Protein 9JF4 (pdb70)

Solvent-accessible surface area: 19736 Å² total; per-residue (Å²): 137,104,31,84,68,57,46,118,122,32,16,69,48,0,54,125,14,1,85,136,23,40,52,54,32,141,92,52,64,114,84,25,53,41,20,20,40,8,20,21,13,5,1,31,0,6,22,61,17,1,93,22,16,46,67,74,17,54,35,81,88,96,44,129,66,92,54,133,126,76,28,17,62,35,23,4,0,21,0,0,6,2,33,0,0,19,19,1,0,17,22,8,47,138,22,0,37,110,72,42,123,70,99,66,52,14,58,88,109,12,120,21,12,66,80,62,0,69,120,65,0,81,61,24,43,118,59,24,225,76,53,56,132,48,91,77,206,173,56,80,20,91,112,27,4,61,85,9,35,77,34,3,5,74,88,3,36,41,68,2,63,92,65,19,142,64,0,62,99,35,49,58,62,49,69,53,5,23,70,54,2,39,68,84,43,21,41,0,0,27,4,2,6,3,0,6,0,1,5,43,56,39,56,108,83,13,89,76,52,10,62,62,38,30,64,60,27,54,94,89,12,76,2,9,8,94,5,0,46,48,0,33,61,30,0,25,119,19,86,223,66,68,52,0,6,101,7,0,6,21,19,0,24,18,22,113,68,12,26,64,76,5,44,57,32,18,61,74,3,58,91,32,109,92,15,77,69,25,6,64,72,18,26,88,87,127,84,71,61,65,37,5,33,54,15,1,21,40,0,9,139,54,21,26,76,58,67,90,84,45,22,50,66,20,39,56,83,8,59,56,25,20,105,44,35,56,126,74,13,64,67,50,62,97,54,0,82,2,1,87,58,5,10,32,24,7,59,66,15,32,98,39,23,17,86,60,80,53,60,39,9,180,69,66,79,150,141,109,65,65,36,74,7,64,19,75,11,2,11,1,4,16,59,7,16,142,14,43,170,71,55,96

Organism: Homo sapiens (NCBI:txid9606)

Sequence (392 aa):
CVIPSLYLLIITVGLLGNIMLVKIFITNSAMRSVPNIFISNLAAGDLLLLLTCVPVDASRYFFDEWCKLIPVIQLTSVGVSVWTLTALSADRYRAIVNPMGALLRTCVKAMGIWVVSVLLAVPEAVFSFTACIPYPQELHPKIHSVLIFLVYFLIPLAIISIYYYHIAKHLKEKAKAGAEIAAHPDAFLFLLFAAFGVVLTGDPEDRALWAELLALVERAAPGIARALAAAYRAAEEAYRPVAGFRAGILGACAGLPLTARIVDLLRTIRALRALRALVDALGAEDALLARLADLALVALRELAKLSESEMDAFIADLTAAVEAMAKQMETRKRLAKIVLVFVGCFIFCWFPNHILYMYRSFNYGHMIVTLVARVLSFGNSCVNPFALYLLS

B-factor: mean 20.12, std 8.45, range [6.59, 42.8]

Nearest PDB structures (foldseek):
  6k41-assembly1_R  TM=7.914E-01  e=1.285E-03  Bos taurus
  8flt-assembly1_R  TM=6.403E-01  e=2.648E-01  Homo sapiens
  7v9l-assembly1_R  TM=5.446E-01  e=6.626E-01  Homo sapiens
  7d3s-assembly1_R  TM=6.974E-01  e=2.251E+00  Homo sapiens
  8fls-assembly1_R  TM=4.868E-01  e=5.813E-01  Homo sapiens

InterPro domains:
  IPR000276 G protein-coupled receptor, rhodopsin-like [PF00001] (60-322)
  IPR000276 G protein-coupled receptor, rhodopsin-like [PR00237] (45-69)
  IPR000276 G protein-coupled receptor, rhodopsin-like [PR00237] (78-99)
  IPR000276 G protein-coupled receptor, rhodopsin-like [PR00237] (123-145)
  IPR000276 G protein-coupled receptor, rhodopsin-like [PR00237] (159-180)
  IPR000276 G protein-coupled receptor, rhodopsin-like [PR00237] (213-236)
  IPR000276 G protein-coupled receptor, rhodopsin-like [PR00237] (264-288)
  IPR000276 G protein-coupled receptor, rhodopsin-like [PR00237] (306-332)
  IPR000276 G protein-coupled receptor, rhodopsin-like [PS00237] (129-145)
  IPR000276 G protein-coupled receptor, rhodopsin-like [SM01381] (54-339)
  IPR001556 Bombesin receptor-like [PR00358] (96-111)
  IPR001556 Bombesin receptor-like [PR00358] (117-133)
  IPR001556 Bombesin receptor-like [PR00358] (201-214)
  IPR001556 Bombesin receptor-like [PR00358] (245-263)
  IPR001556 Bombesin receptor-like [PR00358] (297-310)
  IPR001556 Bombesin receptor-like [PR00358] (327-340)
  IPR001642 Neuromedin B receptor [PR00639] (4-23)
  IPR001642 Neuromedin B receptor [PR00639] (23-39)
  IPR001642 Neuromedin B receptor [PR00639] (182-197)
  IPR001642 Neuromedin B receptor [PR00639] (340-355)

Structure (mmCIF, N/CA/C/O backbone):
data_9JF4
#
_entry.id   9JF4
#
_cell.length_a   1.00
_cell.length_b   1.00
_cell.length_c   1.00
_cell.angle_alpha   90.00
_cell.angle_beta   90.00
_cell.angle_gamma   90.00
#
_symmetry.space_group_name_H-M   'P 1'
#
loop_
_entity.id
_entity.type
_entity.pdbx_description
1 polymer 'Neuromedin-B receptor,de novo design protein'
2 non-polymer (2~{S})-3-(1~{H}-indol-3-yl)-2-methyl-2-[(4-nitrophenyl)carbamoylamino]-~{N}-[(1-pyridin-2-ylcyclohexyl)methyl]propanamide
#
loop_
_atom_site.group_PDB
_atom_site.id
_atom_site.type_symbol
_atom_site.label_atom_id
_atom_site.label_alt_id
_atom_site.label_comp_id
_atom_site.label_asym_id
_atom_site.label_entity_id
_atom_site.label_seq_id
_atom_site.pdbx_PDB_ins_code
_atom_site.Cartn_x
_atom_site.Cartn_y
_atom_site.Cartn_z
_atom_site.occupancy
_atom_site.B_iso_or_equiv
_atom_site.auth_seq_id
_atom_site.auth_comp_id
_atom_site.auth_asym_id
_atom_site.auth_atom_id
_atom_site.pdbx_PDB_model_num
ATOM 1 N N . CYS A 1 51 ? 138.168 157.828 109.046 1.00 38.51 44 CYS A N 1
ATOM 2 C CA . CYS A 1 51 ? 139.006 158.908 109.550 1.00 38.51 44 CYS A CA 1
ATOM 3 C C . CYS A 1 51 ? 139.008 158.935 111.074 1.00 38.51 44 CYS A C 1
ATOM 4 O O . CYS A 1 51 ? 140.030 158.672 111.708 1.00 38.51 44 CYS A O 1
ATOM 7 N N . VAL A 1 52 ? 137.853 159.261 111.655 1.00 36.51 45 VAL A N 1
ATOM 8 C CA . VAL A 1 52 ? 137.739 159.326 113.109 1.00 36.51 45 VAL A CA 1
ATOM 9 C C . VAL A 1 52 ? 137.900 157.939 113.720 1.00 36.51 45 VAL A C 1
ATOM 10 O O . VAL A 1 52 ? 138.639 157.753 114.697 1.00 36.51 45 VAL A O 1
ATOM 14 N N . ILE A 1 53 ? 137.204 156.949 113.156 1.00 36.87 46 ILE A N 1
ATOM 15 C CA . ILE A 1 53 ? 137.252 155.596 113.713 1.00 36.87 46 ILE A CA 1
ATOM 16 C C . ILE A 1 53 ? 138.658 155.009 113.682 1.00 36.87 46 ILE A C 1
ATOM 17 O O . ILE A 1 53 ? 139.095 154.465 114.710 1.00 36.87 46 ILE A O 1
ATOM 19 N N . PRO A 1 54 ? 139.404 155.052 112.567 1.00 37.63 47 PRO A N 1
ATOM 20 C CA . PRO A 1 54 ? 140.784 154.535 112.616 1.00 37.63 47 PRO A CA 1
ATOM 21 C C . PRO A 1 54 ? 141.659 155.253 113.626 1.00 37.63 47 PRO A C 1
ATOM 22 O O . PRO A 1 54 ? 142.471 154.608 114.300 1.00 37.63 47 PRO A O 1
ATOM 26 N N . SER A 1 55 ? 141.504 156.571 113.766 1.00 37.20 48 SER A N 1
ATOM 27 C CA . SER A 1 55 ? 142.334 157.318 114.706 1.00 37.20 48 SER A CA 1
ATOM 28 C C . SER A 1 55 ? 142.049 156.901 116.143 1.00 37.20 48 SER A C 1
ATOM 29 O O . SER A 1 55 ? 142.975 156.604 116.909 1.00 37.20 48 SER A O 1
ATOM 32 N N . LEU A 1 56 ? 140.769 156.863 116.526 1.00 34.89 49 LEU A N 1
ATOM 33 C CA . LEU A 1 56 ? 140.431 156.465 117.890 1.00 34.89 49 LEU A CA 1
ATOM 34 C C . LEU A 1 56 ? 140.808 155.011 118.150 1.00 34.89 49 LEU A C 1
ATOM 35 O O . LEU A 1 56 ? 141.289 154.672 119.240 1.00 34.89 49 LEU A O 1
ATOM 40 N N . TYR A 1 57 ? 140.604 154.138 117.159 1.00 31.55 50 TYR A N 1
ATOM 41 C CA . TYR A 1 57 ? 140.961 152.732 117.309 1.00 31.55 50 TYR A CA 1
ATOM 42 C C . TYR A 1 57 ? 142.460 152.571 117.525 1.00 31.55 50 TYR A C 1
ATOM 43 O O . TYR A 1 57 ? 142.892 151.827 118.411 1.00 31.55 50 TYR A O 1
ATOM 52 N N . LEU A 1 58 ? 143.272 153.261 116.722 1.00 32.53 51 LEU A N 1
ATOM 53 C CA . LEU A 1 58 ? 144.717 153.173 116.891 1.00 32.53 51 LEU A CA 1
ATOM 54 C C . LEU A 1 58 ? 145.145 153.739 118.235 1.00 32.53 51 LEU A C 1
ATOM 55 O O . LEU A 1 58 ? 146.027 153.180 118.897 1.00 32.53 51 LEU A O 1
ATOM 60 N N . LEU A 1 59 ? 144.525 154.841 118.663 1.00 32.42 52 LEU A N 1
ATOM 61 C CA . LEU A 1 59 ? 144.874 155.428 119.953 1.00 32.42 52 LEU A CA 1
ATOM 62 C C . LEU A 1 59 ? 144.600 154.453 121.092 1.00 32.42 52 LEU A C 1
ATOM 63 O O . LEU A 1 59 ? 145.465 154.220 121.947 1.00 32.42 52 LEU A O 1
ATOM 68 N N . ILE A 1 60 ? 143.404 153.859 121.113 1.00 30.52 53 ILE A N 1
ATOM 69 C CA . ILE A 1 60 ? 143.067 152.952 122.208 1.00 30.52 53 ILE A CA 1
ATOM 70 C C . ILE A 1 60 ? 143.901 151.676 122.132 1.00 30.52 53 ILE A C 1
ATOM 71 O O . ILE A 1 60 ? 144.308 151.128 123.162 1.00 30.52 53 ILE A O 1
ATOM 76 N N . ILE A 1 61 ? 144.179 151.185 120.921 1.00 29.51 54 ILE A N 1
ATOM 77 C CA . ILE A 1 61 ? 145.005 149.989 120.780 1.00 29.51 54 ILE A CA 1
ATOM 78 C C . ILE A 1 61 ? 146.402 150.246 121.327 1.00 29.51 54 ILE A C 1
ATOM 79 O O . ILE A 1 61 ? 146.964 149.423 122.060 1.00 29.51 54 ILE A O 1
ATOM 84 N N . THR A 1 62 ? 146.982 151.398 120.982 1.00 30.28 55 THR A N 1
ATOM 85 C CA . THR A 1 62 ? 148.301 151.738 121.499 1.00 30.28 55 THR A CA 1
ATOM 86 C C . THR A 1 62 ? 148.277 151.883 123.013 1.00 30.28 55 THR A C 1
ATOM 87 O O . THR A 1 62 ? 149.191 151.410 123.700 1.00 30.28 55 THR A O 1
ATOM 91 N N . VAL A 1 63 ? 147.235 152.521 123.553 1.00 28.24 56 VAL A N 1
ATOM 92 C CA . VAL A 1 63 ? 147.147 152.704 125.000 1.00 28.24 56 VAL A CA 1
ATOM 93 C C . VAL A 1 63 ? 147.093 151.353 125.703 1.00 28.24 56 VAL A C 1
ATOM 94 O O . VAL A 1 63 ? 147.815 151.110 126.677 1.00 28.24 56 VAL A O 1
ATOM 96 N N . GLY A 1 64 ? 146.247 150.447 125.207 1.00 26.30 57 GLY A N 1
ATOM 97 C CA . GLY A 1 64 ? 146.123 149.141 125.834 1.00 26.30 57 GLY A CA 1
ATOM 98 C C . GLY A 1 64 ? 147.385 148.308 125.724 1.00 26.30 57 GLY A C 1
ATOM 99 O O . GLY A 1 64 ? 147.799 147.662 126.694 1.00 26.30 57 GLY A O 1
ATOM 100 N N . LEU A 1 65 ? 148.010 148.302 124.545 1.00 24.50 58 LEU A N 1
ATOM 101 C CA . LEU A 1 65 ? 149.239 147.539 124.371 1.00 24.50 58 LEU A CA 1
ATOM 102 C C . LEU A 1 65 ? 150.336 148.068 125.282 1.00 24.50 58 LEU A C 1
ATOM 103 O O . LEU A 1 65 ? 151.042 147.292 125.936 1.00 24.50 58 LEU A O 1
ATOM 108 N N . LEU A 1 66 ? 150.483 149.394 125.356 1.00 27.00 59 LEU A N 1
ATOM 109 C CA . LEU A 1 66 ? 151.486 149.971 126.240 1.00 27.00 59 LEU A CA 1
ATOM 110 C C . LEU A 1 66 ? 151.190 149.642 127.697 1.00 27.00 59 LEU A C 1
ATOM 111 O O . LEU A 1 66 ? 152.104 149.322 128.462 1.00 27.00 59 LEU A O 1
ATOM 116 N N . GLY A 1 67 ? 149.918 149.704 128.097 1.00 25.10 60 GLY A N 1
ATOM 117 C CA . GLY A 1 67 ? 149.579 149.419 129.482 1.00 25.10 60 GLY A CA 1
ATOM 118 C C . GLY A 1 67 ? 149.880 147.986 129.875 1.00 25.10 60 GLY A C 1
ATOM 119 O O . GLY A 1 67 ? 150.480 147.729 130.921 1.00 25.10 60 GLY A O 1
ATOM 120 N N . ASN A 1 68 ? 149.481 147.031 129.032 1.00 21.82 61 ASN A N 1
ATOM 121 C CA . ASN A 1 68 ? 149.729 145.630 129.357 1.00 21.82 61 ASN A CA 1
ATOM 122 C C . ASN A 1 68 ? 151.216 145.293 129.286 1.00 21.82 61 ASN A C 1
ATOM 123 O O . ASN A 1 68 ? 151.723 144.523 130.114 1.00 21.82 61 ASN A O 1
ATOM 128 N N . ILE A 1 69 ? 151.936 145.866 128.315 1.00 25.71 62 ILE A N 1
ATOM 129 C CA . ILE A 1 69 ? 153.380 145.664 128.244 1.00 25.71 62 ILE A CA 1
ATOM 130 C C . ILE A 1 69 ? 154.057 146.211 129.493 1.00 25.71 62 ILE A C 1
ATOM 131 O O . ILE A 1 69 ? 154.927 145.558 130.079 1.00 25.71 62 ILE A O 1
ATOM 136 N N . MET A 1 70 ? 153.667 147.414 129.925 1.00 27.94 63 MET A N 1
ATOM 137 C CA . MET A 1 70 ? 154.241 147.993 131.134 1.00 27.94 63 MET A CA 1
ATOM 138 C C . MET A 1 70 ? 153.916 147.147 132.355 1.00 27.94 63 MET A C 1
ATOM 139 O O . MET A 1 70 ? 154.767 146.956 133.229 1.00 27.94 63 MET A O 1
ATOM 144 N N . LEU A 1 71 ? 152.691 146.623 132.428 1.00 25.50 64 LEU A N 1
ATOM 145 C CA . LEU A 1 71 ? 152.304 145.782 133.556 1.00 25.50 64 LEU A CA 1
ATOM 146 C C . LEU A 1 71 ? 153.175 144.534 133.636 1.00 25.50 64 LEU A C 1
ATOM 147 O O . LEU A 1 71 ? 153.767 144.237 134.684 1.00 25.50 64 LEU A O 1
ATOM 152 N N . VAL A 1 72 ? 153.284 143.797 132.528 1.00 26.74 65 VAL A N 1
ATOM 153 C CA . VAL A 1 72 ? 154.053 142.557 132.554 1.00 26.74 65 VAL A CA 1
ATOM 154 C C . VAL A 1 72 ? 155.539 142.845 132.754 1.00 26.74 65 VAL A C 1
ATOM 155 O O . VAL A 1 72 ? 156.245 142.082 133.422 1.00 26.74 65 VAL A O 1
ATOM 159 N N . LYS A 1 73 ? 156.039 143.948 132.189 1.00 29.83 66 LYS A N 1
ATOM 160 C CA . LYS A 1 73 ? 157.439 144.307 132.388 1.00 29.83 66 LYS A CA 1
ATOM 161 C C . LYS A 1 73 ? 157.716 144.653 133.845 1.00 29.83 66 LYS A C 1
ATOM 162 O O . LYS A 1 73 ? 158.768 144.293 134.387 1.00 29.83 66 LYS A O 1
ATOM 164 N N . ILE A 1 74 ? 156.785 145.354 134.495 1.00 30.05 67 ILE A N 1
ATOM 165 C CA . ILE A 1 74 ? 156.934 145.653 135.915 1.00 30.05 67 ILE A CA 1
ATOM 166 C C . ILE A 1 74 ? 156.936 144.367 136.725 1.00 30.05 67 ILE A C 1
ATOM 167 O O . ILE A 1 74 ? 157.706 144.221 137.681 1.00 30.05 67 ILE A O 1
ATOM 169 N N . PHE A 1 75 ? 156.072 143.416 136.362 1.00 26.05 68 PHE A N 1
ATOM 170 C CA . PHE A 1 75 ? 156.067 142.128 137.052 1.00 26.05 68 PHE A CA 1
ATOM 171 C C . PHE A 1 75 ? 157.405 141.416 136.902 1.00 26.05 68 PHE A C 1
ATOM 172 O O . PHE A 1 75 ? 157.953 140.884 137.874 1.00 26.05 68 PHE A O 1
ATOM 180 N N . ILE A 1 76 ? 157.948 141.401 135.684 1.00 31.45 69 ILE A N 1
ATOM 181 C CA . ILE A 1 76 ? 159.225 140.731 135.449 1.00 31.45 69 ILE A CA 1
ATOM 182 C C . ILE A 1 76 ? 160.333 141.404 136.249 1.00 31.45 69 ILE A C 1
ATOM 183 O O . ILE A 1 76 ? 161.166 140.737 136.875 1.00 31.45 69 ILE A O 1
ATOM 188 N N . THR A 1 77 ? 160.358 142.738 136.243 1.00 33.04 70 THR A N 1
ATOM 189 C CA . THR A 1 77 ? 161.417 143.462 136.939 1.00 33.04 70 THR A CA 1
ATOM 190 C C . THR A 1 77 ? 161.322 143.289 138.451 1.00 33.04 70 THR A C 1
ATOM 191 O O . THR A 1 77 ? 162.342 143.104 139.123 1.00 33.04 70 THR A O 1
ATOM 193 N N . ASN A 1 78 ? 160.109 143.341 139.005 1.00 33.81 71 ASN A N 1
ATOM 194 C CA . ASN A 1 78 ? 159.898 143.291 140.446 1.00 33.81 71 ASN A CA 1
ATOM 195 C C . ASN A 1 78 ? 159.218 141.995 140.882 1.00 33.81 71 ASN A C 1
ATOM 196 O O . ASN A 1 78 ? 158.347 142.008 141.754 1.00 33.81 71 ASN A O 1
ATOM 198 N N . SER A 1 79 ? 159.600 140.871 140.270 1.00 36.07 72 SER A N 1
ATOM 199 C CA . SER A 1 79 ? 159.118 139.574 140.734 1.00 36.07 72 SER A CA 1
ATOM 200 C C . SER A 1 79 ? 159.511 139.313 142.181 1.00 36.07 72 SER A C 1
ATOM 201 O O . SER A 1 79 ? 158.889 138.482 142.853 1.00 36.07 72 SER A O 1
ATOM 203 N N . ALA A 1 80 ? 160.541 140.006 142.676 1.00 38.77 73 ALA A N 1
ATOM 204 C CA . ALA A 1 80 ? 160.915 139.882 144.080 1.00 38.77 73 ALA A CA 1
ATOM 205 C C . ALA A 1 80 ? 159.777 140.302 145.001 1.00 38.77 73 ALA A C 1
ATOM 206 O O . ALA A 1 80 ? 159.676 139.806 146.129 1.00 38.77 73 ALA A O 1
ATOM 208 N N . MET A 1 81 ? 158.916 141.207 144.545 1.00 35.74 74 MET A N 1
ATOM 209 C CA . MET A 1 81 ? 157.717 141.609 145.275 1.00 35.74 74 MET A CA 1
ATOM 210 C C . MET A 1 81 ? 156.519 141.182 144.432 1.00 35.74 74 MET A C 1
ATOM 211 O O . MET A 1 81 ? 155.970 141.971 143.659 1.00 35.74 74 MET A O 1
ATOM 213 N N . ARG A 1 82 ? 156.115 139.924 144.590 1.00 30.82 75 ARG A N 1
ATOM 214 C CA . ARG A 1 82 ? 154.998 139.369 143.839 1.00 30.82 75 ARG A CA 1
ATOM 215 C C . ARG A 1 82 ? 154.265 138.379 144.726 1.00 30.82 75 ARG A C 1
ATOM 216 O O . ARG A 1 82 ? 154.887 137.484 145.305 1.00 30.82 75 ARG A O 1
ATOM 218 N N . SER A 1 83 ? 152.948 138.539 144.825 1.00 22.02 76 SER A N 1
ATOM 219 C CA . SER A 1 83 ? 152.133 137.674 145.667 1.00 22.02 76 SER A CA 1
ATOM 220 C C . SER A 1 83 ? 151.001 137.066 144.853 1.00 22.02 76 SER A C 1
ATOM 221 O O . SER A 1 83 ? 151.008 137.143 143.621 1.00 22.02 76 SER A O 1
ATOM 223 N N . VAL A 1 84 ? 150.040 136.442 145.534 1.00 16.80 77 VAL A N 1
ATOM 224 C CA . VAL A 1 84 ? 148.859 135.920 144.845 1.00 16.80 77 VAL A CA 1
ATOM 225 C C . VAL A 1 84 ? 148.167 136.994 144.007 1.00 16.80 77 VAL A C 1
ATOM 226 O O . VAL A 1 84 ? 147.919 136.752 142.816 1.00 16.80 77 VAL A O 1
ATOM 230 N N . PRO A 1 85 ? 147.849 138.184 144.538 1.00 15.15 78 PRO A N 1
ATOM 231 C CA . PRO A 1 85 ? 147.213 139.196 143.681 1.00 15.15 78 PRO A CA 1
ATOM 232 C C . PRO A 1 85 ? 148.089 139.644 142.529 1.00 15.15 78 PRO A C 1
ATOM 233 O O . PRO A 1 85 ? 147.589 139.805 141.410 1.00 15.15 78 PRO A O 1
ATOM 237 N N . ASN A 1 86 ? 149.385 139.856 142.773 1.00 16.66 79 ASN A N 1
ATOM 238 C CA . ASN A 1 86 ? 150.273 140.314 141.709 1.00 16.66 79 ASN A CA 1
ATOM 239 C C . ASN A 1 86 ? 150.379 139.279 140.596 1.00 16.66 79 ASN A C 1
ATOM 240 O O . ASN A 1 86 ? 150.326 139.624 139.410 1.00 16.66 79 ASN A O 1
ATOM 242 N N . ILE A 1 87 ? 150.510 138.002 140.959 1.00 16.06 80 ILE A N 1
ATOM 243 C CA . ILE A 1 87 ? 150.591 136.948 139.952 1.00 16.06 80 ILE A CA 1
ATOM 244 C C . ILE A 1 87 ? 149.288 136.856 139.171 1.00 16.06 80 ILE A C 1
ATOM 245 O O . ILE A 1 87 ? 149.288 136.645 137.949 1.00 16.06 80 ILE A O 1
ATOM 250 N N . PHE A 1 88 ? 148.154 137.017 139.854 1.00 13.92 81 PHE A N 1
ATOM 251 C CA . PHE A 1 88 ? 146.887 136.923 139.140 1.00 13.92 81 PHE A CA 1
ATOM 252 C C . PHE A 1 88 ? 146.689 138.095 138.181 1.00 13.92 81 PHE A C 1
ATOM 253 O O . PHE A 1 88 ? 146.228 137.905 137.049 1.00 13.92 81 PHE A O 1
ATOM 261 N N . ILE A 1 89 ? 147.044 139.315 138.590 1.00 15.27 82 ILE A N 1
ATOM 262 C CA . ILE A 1 89 ? 146.913 140.411 137.632 1.00 15.27 82 ILE A CA 1
ATOM 263 C C . ILE A 1 89 ? 147.951 140.274 136.523 1.00 15.27 82 ILE A C 1
ATOM 264 O O . ILE A 1 89 ? 147.738 140.759 135.407 1.00 15.27 82 ILE A O 1
ATOM 269 N N . SER A 1 90 ? 149.071 139.594 136.788 1.00 14.53 83 SER A N 1
ATOM 270 C CA . SER A 1 90 ? 150.007 139.278 135.712 1.00 14.53 83 SER A CA 1
ATOM 271 C C . SER A 1 90 ? 149.376 138.347 134.685 1.00 14.53 83 SER A C 1
ATOM 272 O O . SER A 1 90 ? 149.534 138.544 133.474 1.00 14.53 83 SER A O 1
ATOM 275 N N . ASN A 1 91 ? 148.662 137.324 135.153 1.00 11.45 84 ASN A N 1
ATOM 276 C CA . ASN A 1 91 ? 147.949 136.444 134.232 1.00 11.45 84 ASN A CA 1
ATOM 277 C C . ASN A 1 91 ? 146.883 137.210 133.457 1.00 11.45 84 ASN A C 1
ATOM 278 O O . ASN A 1 91 ? 146.680 136.976 132.258 1.00 11.45 84 ASN A O 1
ATOM 283 N N . LEU A 1 92 ? 146.190 138.130 134.132 1.00 12.61 85 LEU A N 1
ATOM 284 C CA . LEU A 1 92 ? 145.202 138.968 133.456 1.00 12.61 85 LEU A CA 1
ATOM 285 C C . LEU A 1 92 ? 145.845 139.798 132.351 1.00 12.61 85 LEU A C 1
ATOM 286 O O . LEU A 1 92 ? 145.305 139.900 131.241 1.00 12.61 85 LEU A O 1
ATOM 291 N N . ALA A 1 93 ? 146.997 140.404 132.646 1.00 14.94 86 ALA A N 1
ATOM 292 C CA . ALA A 1 93 ? 147.703 141.204 131.652 1.00 14.94 86 ALA A CA 1
ATOM 293 C C . ALA A 1 93 ? 148.150 140.352 130.475 1.00 14.94 86 ALA A C 1
ATOM 294 O O . ALA A 1 93 ? 148.056 140.780 129.321 1.00 14.94 86 ALA A O 1
ATOM 296 N N . ALA A 1 94 ? 148.647 139.143 130.746 1.00 15.13 87 ALA A N 1
ATOM 297 C CA . ALA A 1 94 ? 149.054 138.255 129.660 1.00 15.13 87 ALA A CA 1
ATOM 298 C C . ALA A 1 94 ? 147.872 137.909 128.762 1.00 15.13 87 ALA A C 1
ATOM 299 O O . ALA A 1 94 ? 147.976 137.958 127.529 1.00 15.13 87 ALA A O 1
ATOM 301 N N . GLY A 1 95 ? 146.732 137.564 129.367 1.00 13.36 88 GLY A N 1
ATOM 302 C CA . GLY A 1 95 ? 145.557 137.245 128.571 1.00 13.36 88 GLY A CA 1
ATOM 303 C C . GLY A 1 95 ? 145.090 138.413 127.724 1.00 13.36 88 GLY A C 1
ATOM 304 O O . GLY A 1 95 ? 144.803 138.257 126.532 1.00 13.36 88 GLY A O 1
ATOM 305 N N . ASP A 1 96 ? 145.030 139.606 128.321 1.00 15.55 89 ASP A N 1
ATOM 306 C CA . ASP A 1 96 ? 144.594 140.783 127.576 1.00 15.55 89 ASP A CA 1
ATOM 307 C C . ASP A 1 96 ? 145.561 141.118 126.447 1.00 15.55 89 ASP A C 1
ATOM 308 O O . ASP A 1 96 ? 145.138 141.491 125.345 1.00 15.55 89 ASP A O 1
ATOM 313 N N . LEU A 1 97 ? 146.865 141.002 126.703 1.00 15.61 90 LEU A N 1
ATOM 314 C CA . LEU A 1 97 ? 147.852 141.308 125.675 1.00 15.61 90 LEU A CA 1
ATOM 315 C C . LEU A 1 97 ? 147.760 140.332 124.512 1.00 15.61 90 LEU A C 1
ATOM 316 O O . LEU A 1 97 ? 147.868 140.733 123.347 1.00 15.61 90 LEU A O 1
ATOM 321 N N . LEU A 1 98 ? 147.574 139.044 124.805 1.00 15.72 91 LEU A N 1
ATOM 322 C CA . LEU A 1 98 ? 147.399 138.076 123.727 1.00 15.72 91 LEU A CA 1
ATOM 323 C C . LEU A 1 98 ? 146.133 138.367 122.933 1.00 15.72 91 LEU A C 1
ATOM 324 O O . LEU A 1 98 ? 146.123 138.249 121.700 1.00 15.72 91 LEU A O 1
ATOM 329 N N . LEU A 1 99 ? 145.057 138.761 123.618 1.00 15.46 92 LEU A N 1
ATOM 330 C CA . LEU A 1 99 ? 143.832 139.124 122.912 1.00 15.46 92 LEU A CA 1
ATOM 331 C C . LEU A 1 99 ? 144.066 140.305 121.977 1.00 15.46 92 LEU A C 1
ATOM 332 O O . LEU A 1 99 ? 143.599 140.307 120.833 1.00 15.46 92 LEU A O 1
ATOM 337 N N . LEU A 1 100 ? 144.790 141.322 122.449 1.00 19.14 93 LEU A N 1
ATOM 338 C CA . LEU A 1 100 ? 145.103 142.469 121.598 1.00 19.14 93 LEU A CA 1
ATOM 339 C C . LEU A 1 100 ? 145.928 142.046 120.388 1.00 19.14 93 LEU A C 1
ATOM 340 O O . LEU A 1 100 ? 145.643 142.444 119.249 1.00 19.14 93 LEU A O 1
ATOM 345 N N . LEU A 1 101 ? 146.964 141.236 120.621 1.00 18.24 94 LEU A N 1
ATOM 346 C CA . LEU A 1 101 ? 147.878 140.866 119.548 1.00 18.24 94 LEU A CA 1
ATOM 347 C C . LEU A 1 101 ? 147.220 139.944 118.535 1.00 18.24 94 LEU A C 1
ATOM 348 O O . LEU A 1 101 ? 147.676 139.864 117.390 1.00 18.24 94 LEU A O 1
ATOM 353 N N . THR A 1 102 ? 146.168 139.229 118.928 1.00 18.80 95 THR A N 1
ATOM 354 C CA . THR A 1 102 ? 145.455 138.403 117.964 1.00 18.80 95 THR A CA 1
ATOM 355 C C . THR A 1 102 ? 144.242 139.094 117.358 1.00 18.80 95 THR A C 1
ATOM 356 O O . THR A 1 102 ? 143.716 138.610 116.351 1.00 18.80 95 THR A O 1
ATOM 360 N N . CYS A 1 103 ? 143.778 140.199 117.944 1.00 19.54 96 CYS A N 1
ATOM 361 C CA . CYS A 1 103 ? 142.634 140.911 117.389 1.00 19.54 96 CYS A CA 1
ATOM 362 C C . CYS A 1 103 ? 143.034 142.065 116.483 1.00 19.54 96 CYS A C 1
ATOM 363 O O . CYS A 1 103 ? 142.222 142.499 115.659 1.00 19.54 96 CYS A O 1
ATOM 366 N N . VAL A 1 104 ? 144.251 142.593 116.630 1.00 22.15 97 VAL A N 1
ATOM 367 C CA . VAL A 1 104 ? 144.725 143.620 115.697 1.00 22.15 97 VAL A CA 1
ATOM 368 C C . VAL A 1 104 ? 144.839 143.101 114.266 1.00 22.15 97 VAL A C 1
ATOM 369 O O . VAL A 1 104 ? 144.297 143.750 113.353 1.00 22.15 97 VAL A O 1
ATOM 373 N N . PRO A 1 105 ? 145.515 141.975 113.990 1.00 20.53 98 PRO A N 1
ATOM 374 C CA . PRO A 1 105 ? 145.750 141.608 112.583 1.00 20.53 98 PRO A CA 1
ATOM 375 C C . PRO A 1 105 ? 144.488 141.321 111.791 1.00 20.53 98 PRO A C 1
ATOM 376 O O . PRO A 1 105 ? 144.446 141.632 110.596 1.00 20.53 98 PRO A O 1
ATOM 380 N N . VAL A 1 106 ? 143.462 140.730 112.403 1.00 20.08 99 VAL A N 1
ATOM 381 C CA . VAL A 1 106 ? 142.250 140.418 111.649 1.00 20.08 99 VAL A CA 1
ATOM 382 C C . VAL A 1 106 ? 141.571 141.702 111.185 1.00 20.08 99 VAL A C 1
ATOM 383 O O . VAL A 1 106 ? 141.161 141.825 110.024 1.00 20.08 99 VAL A O 1
ATOM 387 N N . ASP A 1 107 ? 141.466 142.689 112.079 1.00 21.58 100 ASP A N 1
ATOM 388 C CA . ASP A 1 107 ? 140.883 143.971 111.699 1.00 21.58 100 ASP A CA 1
ATOM 389 C C . ASP A 1 107 ? 141.737 144.677 110.655 1.00 21.58 100 ASP A C 1
ATOM 390 O O . ASP A 1 107 ? 141.208 145.261 109.701 1.00 21.58 100 ASP A O 1
ATOM 392 N N . ALA A 1 108 ? 143.063 144.633 110.816 1.00 22.78 101 ALA A N 1
ATOM 393 C CA . ALA A 1 108 ? 143.941 145.286 109.849 1.00 22.78 101 ALA A CA 1
ATOM 394 C C . ALA A 1 108 ? 143.803 144.660 108.467 1.00 22.78 101 ALA A C 1
ATOM 395 O O . ALA A 1 108 ? 143.779 145.370 107.455 1.00 22.78 101 ALA A O 1
ATOM 397 N N . SER A 1 109 ? 143.713 143.331 108.403 1.00 23.69 102 SER A N 1
ATOM 398 C CA . SER A 1 109 ? 143.549 142.658 107.120 1.00 23.69 102 SER A CA 1
ATOM 399 C C . SER A 1 109 ? 142.175 142.932 106.523 1.00 23.69 102 SER A C 1
ATOM 400 O O . SER A 1 109 ? 142.041 143.067 105.302 1.00 23.69 102 SER A O 1
ATOM 402 N N . ARG A 1 110 ? 141.141 143.014 107.363 1.00 24.50 103 ARG A N 1
ATOM 403 C CA . ARG A 1 110 ? 139.800 143.271 106.853 1.00 24.50 103 ARG A CA 1
ATOM 404 C C . ARG A 1 110 ? 139.603 144.723 106.437 1.00 24.50 103 ARG A C 1
ATOM 405 O O . ARG A 1 110 ? 138.670 145.014 105.682 1.00 24.50 103 ARG A O 1
ATOM 407 N N . TYR A 1 111 ? 140.449 145.638 106.910 1.00 25.16 104 TYR A N 1
ATOM 408 C CA . TYR A 1 111 ? 140.328 147.051 106.565 1.00 25.16 104 TYR A CA 1
ATOM 409 C C . TYR A 1 111 ? 141.249 147.442 105.414 1.00 25.16 104 TYR A C 1
ATOM 410 O O . TYR A 1 111 ? 140.788 147.962 104.394 1.00 25.16 104 TYR A O 1
ATOM 412 N N . PHE A 1 112 ? 142.553 147.198 105.559 1.00 27.06 105 PHE A N 1
ATOM 413 C CA . PHE A 1 112 ? 143.540 147.577 104.555 1.00 27.06 105 PHE A CA 1
ATOM 414 C C . PHE A 1 112 ? 143.776 146.487 103.516 1.00 27.06 105 PHE A C 1
ATOM 415 O O . PHE A 1 112 ? 144.807 146.502 102.831 1.00 27.06 105 PHE A O 1
ATOM 4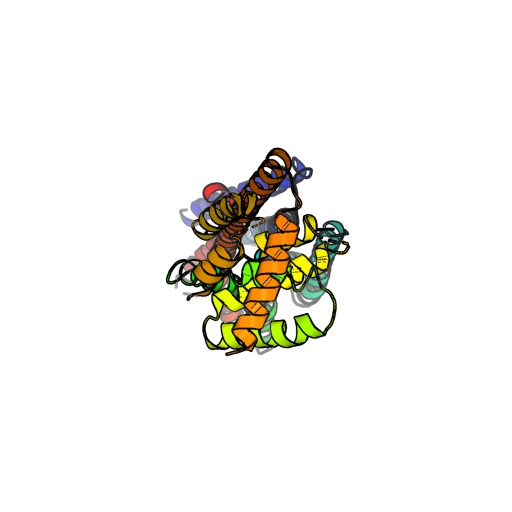17 N N . PHE A 1 113 ? 142.853 145.541 103.384 1.00 28.85 106 PHE A N 1
ATOM 418 C CA . PHE A 1 113 ? 142.950 144.475 102.392 1.00 28.85 106 PHE A CA 1
ATOM 419 C C . PHE A 1 113 ? 141.573 143.837 102.259 1.00 28.85 106 PHE A C 1
ATOM 420 O O . PHE A 1 113 ? 140.661 144.110 103.044 1.00 28.85 106 PHE A O 1
ATOM 422 N N . ASP A 1 114 ? 141.428 142.985 101.244 1.00 35.20 107 ASP A N 1
ATOM 423 C CA . ASP A 1 114 ? 140.184 142.268 101.006 1.00 35.20 107 ASP A CA 1
ATOM 424 C C . ASP A 1 114 ? 140.335 140.755 101.001 1.00 35.20 107 ASP A C 1
ATOM 425 O O . ASP A 1 114 ? 139.320 140.057 100.906 1.00 35.20 107 ASP A O 1
ATOM 430 N N . GLU A 1 115 ? 141.551 140.226 101.096 1.00 35.97 108 GLU A N 1
ATOM 431 C CA . GLU A 1 115 ? 141.786 138.792 101.082 1.00 35.97 108 GLU A CA 1
ATOM 432 C C . GLU A 1 115 ? 142.660 138.395 102.264 1.00 35.97 108 GLU A C 1
ATOM 433 O O . GLU A 1 115 ? 143.626 139.084 102.602 1.00 35.97 108 GLU A O 1
ATOM 435 N N . TRP A 1 116 ? 142.311 137.274 102.886 1.00 33.25 109 TRP A N 1
ATOM 436 C CA . TRP A 1 116 ? 143.076 136.752 104.010 1.00 33.25 109 TRP A CA 1
ATOM 437 C C . TRP A 1 116 ? 142.809 135.264 104.204 1.00 33.25 109 TRP A C 1
ATOM 438 O O . TRP A 1 116 ? 141.891 134.879 104.927 1.00 33.25 109 TRP A O 1
ATOM 440 N N . CYS A 1 123 ? 143.366 130.922 110.342 1.00 15.86 116 CYS A N 1
ATOM 441 C CA . CYS A 1 123 ? 141.913 130.848 110.314 1.00 15.86 116 CYS A CA 1
ATOM 442 C C . CYS A 1 123 ? 141.414 129.769 111.265 1.00 15.86 116 CYS A C 1
ATOM 443 O O . CYS A 1 123 ? 140.273 129.810 111.721 1.00 15.86 116 CYS A O 1
ATOM 446 N N . LYS A 1 124 ? 142.280 128.802 111.569 1.00 14.81 117 LYS A N 1
ATOM 447 C CA . LYS A 1 124 ? 141.935 127.728 112.492 1.00 14.81 117 LYS A CA 1
ATOM 448 C C . LYS A 1 124 ? 142.520 127.915 113.886 1.00 14.81 117 LYS A C 1
ATOM 449 O O . LYS A 1 124 ? 142.023 127.299 114.834 1.00 14.81 117 LYS A O 1
ATOM 455 N N . LEU A 1 125 ? 143.547 128.748 114.035 1.00 14.83 118 LEU A N 1
ATOM 456 C CA . LEU A 1 125 ? 144.245 128.926 115.303 1.00 14.83 118 LEU A CA 1
ATOM 457 C C . LEU A 1 125 ? 144.000 130.277 115.953 1.00 14.83 118 LEU A C 1
ATOM 458 O O . LEU A 1 125 ? 143.988 130.369 117.185 1.00 14.83 118 LEU A O 1
ATOM 463 N N . ILE A 1 126 ? 143.814 131.332 115.154 1.00 13.79 119 ILE A N 1
ATOM 464 C CA . ILE A 1 126 ? 143.609 132.667 115.719 1.00 13.79 119 ILE A CA 1
ATOM 465 C C . ILE A 1 126 ? 142.387 132.735 116.630 1.00 13.79 119 ILE A C 1
ATOM 466 O O . ILE A 1 126 ? 142.506 133.271 117.745 1.00 13.79 119 ILE A O 1
ATOM 471 N N . PRO A 1 127 ? 141.204 132.250 116.235 1.00 13.03 120 PRO A N 1
ATOM 472 C CA . PRO A 1 127 ? 140.073 132.287 117.174 1.00 13.03 120 PRO A CA 1
ATOM 473 C C . PRO A 1 127 ? 140.305 131.451 118.419 1.00 13.03 120 PRO A C 1
ATOM 474 O O . PRO A 1 127 ? 139.839 131.824 119.505 1.00 13.03 120 PRO A O 1
ATOM 478 N N . VAL A 1 128 ? 141.026 130.335 118.294 1.00 12.38 121 VAL A N 1
ATOM 479 C CA . VAL A 1 128 ? 141.368 129.533 119.464 1.00 12.38 121 VAL A CA 1
ATOM 480 C C . VAL A 1 128 ? 142.193 130.360 120.438 1.00 12.38 121 VAL A C 1
ATOM 481 O O . VAL A 1 128 ? 141.940 130.364 121.649 1.00 12.38 121 VAL A O 1
ATOM 485 N N . ILE A 1 129 ? 143.184 131.087 119.918 1.00 12.12 122 ILE A N 1
ATOM 486 C CA . ILE A 1 129 ? 144.033 131.903 120.783 1.00 12.12 122 ILE A CA 1
ATOM 487 C C . ILE A 1 129 ? 143.224 133.020 121.429 1.00 12.12 122 ILE A C 1
ATOM 488 O O . ILE A 1 129 ? 143.415 133.344 122.609 1.00 12.12 122 ILE A O 1
ATOM 493 N N . GLN A 1 130 ? 142.307 133.627 120.675 1.00 11.70 123 GLN A N 1
ATOM 494 C CA . GLN A 1 130 ? 141.515 134.722 121.231 1.00 11.70 123 GLN A CA 1
ATOM 495 C C . GLN A 1 130 ? 140.608 134.234 122.359 1.00 11.70 123 GLN A C 1
ATOM 496 O O . GLN A 1 130 ? 140.510 134.871 123.421 1.00 11.70 123 GLN A O 1
ATOM 502 N N . LEU A 1 131 ? 139.936 133.097 122.149 1.00 9.60 124 LEU A N 1
ATOM 503 C CA . LEU A 1 131 ? 139.087 132.543 123.201 1.00 9.60 124 LEU A CA 1
ATOM 504 C C . LEU A 1 131 ? 139.909 132.122 124.412 1.00 9.60 124 LEU A C 1
ATOM 505 O O . LEU A 1 131 ? 139.474 132.301 125.558 1.00 9.60 124 LEU A O 1
ATOM 510 N N . THR A 1 132 ? 141.098 131.562 124.180 1.00 9.36 125 THR A N 1
ATOM 511 C CA . THR A 1 132 ? 142.006 131.281 125.285 1.00 9.36 125 THR A CA 1
ATOM 512 C C . THR A 1 132 ? 142.310 132.546 126.073 1.00 9.36 125 THR A C 1
ATOM 513 O O . THR A 1 132 ? 142.328 132.528 127.309 1.00 9.36 125 THR A O 1
ATOM 517 N N . SER A 1 133 ? 142.550 133.654 125.371 1.00 10.57 126 SER A N 1
ATOM 518 C CA . SER A 1 133 ? 142.871 134.908 126.043 1.00 10.57 126 SER A CA 1
ATOM 519 C C . SER A 1 133 ? 141.723 135.367 126.935 1.00 10.57 126 SER A C 1
ATOM 520 O O . SER A 1 133 ? 141.930 135.724 128.104 1.00 10.57 126 SER A O 1
ATOM 523 N N . VAL A 1 134 ? 140.499 135.361 126.399 1.00 9.18 127 VAL A N 1
ATOM 524 C CA . VAL A 1 134 ? 139.376 135.865 127.191 1.00 9.18 127 VAL A CA 1
ATOM 525 C C . VAL A 1 134 ? 139.101 134.945 128.380 1.00 9.18 127 VAL A C 1
ATOM 526 O O . VAL A 1 134 ? 138.791 135.413 129.488 1.00 9.18 127 VAL A O 1
ATOM 530 N N . GLY A 1 135 ? 139.247 133.631 128.189 1.00 7.40 128 GLY A N 1
ATOM 531 C CA . GLY A 1 135 ? 139.050 132.716 129.301 1.00 7.40 128 GLY A CA 1
ATOM 532 C C . GLY A 1 135 ? 140.077 132.908 130.394 1.00 7.40 128 GLY A C 1
ATOM 533 O O . GLY A 1 135 ? 139.742 132.937 131.582 1.00 7.40 128 GLY A O 1
ATOM 534 N N . VAL A 1 136 ? 141.346 133.044 130.005 1.00 8.19 129 VAL A N 1
ATOM 535 C CA . VAL A 1 136 ? 142.401 133.276 130.983 1.00 8.19 129 VAL A CA 1
ATOM 536 C C . VAL A 1 136 ? 142.104 134.535 131.780 1.00 8.19 129 VAL A C 1
ATOM 537 O O . VAL A 1 136 ? 142.167 134.539 133.016 1.00 8.19 129 VAL A O 1
ATOM 541 N N . SER A 1 137 ? 141.733 135.614 131.084 1.00 8.71 130 SER A N 1
ATOM 542 C CA . SER A 1 137 ? 141.468 136.878 131.765 1.00 8.71 130 SER A CA 1
ATOM 543 C C . SER A 1 137 ? 140.347 136.738 132.790 1.00 8.71 130 SER A C 1
ATOM 544 O O . SER A 1 137 ? 140.515 137.089 133.968 1.00 8.71 130 SER A O 1
ATOM 547 N N . VAL A 1 138 ? 139.197 136.206 132.371 1.00 7.33 131 VAL A N 1
ATOM 548 C CA . VAL A 1 138 ? 138.052 136.211 133.277 1.00 7.33 131 VAL A CA 1
ATOM 549 C C . VAL A 1 138 ? 138.253 135.227 134.431 1.00 7.33 131 VAL A C 1
ATOM 550 O O . VAL A 1 138 ? 137.894 135.519 135.584 1.00 7.33 131 VAL A O 1
ATOM 554 N N . TRP A 1 139 ? 138.837 134.054 134.163 1.00 8.00 132 TRP A N 1
ATOM 555 C CA . TRP A 1 139 ? 139.033 133.103 135.249 1.00 8.00 132 TRP A CA 1
ATOM 556 C C . TRP A 1 139 ? 140.102 133.577 136.219 1.00 8.00 132 TRP A C 1
ATOM 557 O O . TRP A 1 139 ? 140.026 133.278 137.416 1.00 8.00 132 TRP A O 1
ATOM 568 N N . THR A 1 140 ?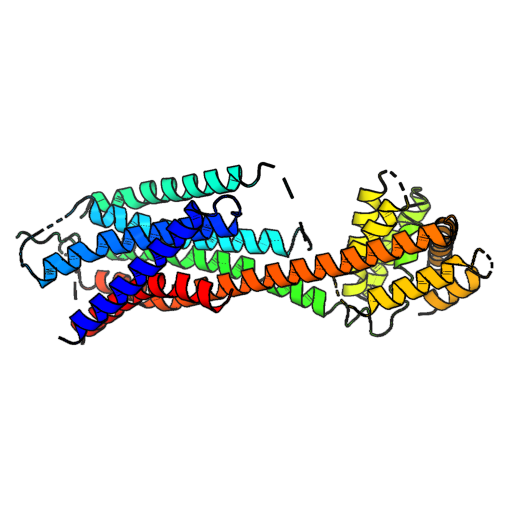 141.090 134.333 135.741 1.00 7.68 133 THR A N 1
ATOM 569 C CA . THR A 1 140 ? 142.042 134.905 136.678 1.00 7.68 133 THR A CA 1
ATOM 570 C C . THR A 1 140 ? 141.406 136.007 137.511 1.00 7.68 133 THR A C 1
ATOM 571 O O . THR A 1 140 ? 141.771 136.184 138.678 1.00 7.68 133 THR A O 1
ATOM 575 N N . LEU A 1 141 ? 140.443 136.742 136.948 1.00 8.38 134 LEU A N 1
ATOM 576 C CA . LEU A 1 141 ? 139.666 137.665 137.775 1.00 8.38 134 LEU A CA 1
ATOM 577 C C . LEU A 1 141 ? 138.927 136.919 138.881 1.00 8.38 134 LEU A C 1
ATOM 578 O O . LEU A 1 141 ? 138.892 137.369 140.036 1.00 8.38 134 LEU A O 1
ATOM 583 N N . THR A 1 142 ? 138.331 135.775 138.542 1.00 7.43 135 THR A N 1
ATOM 584 C CA . THR A 1 142 ? 137.636 134.970 139.546 1.00 7.43 135 THR A CA 1
ATOM 585 C C . THR A 1 142 ? 138.586 134.501 140.642 1.00 7.43 135 THR A C 1
ATOM 586 O O . THR A 1 142 ? 138.271 134.579 141.838 1.00 7.43 135 THR A O 1
ATOM 590 N N . ALA A 1 143 ? 139.753 133.994 140.248 1.00 8.64 136 ALA A N 1
ATOM 591 C CA . ALA A 1 143 ? 140.726 133.531 141.231 1.00 8.64 136 ALA A CA 1
ATOM 592 C C . ALA A 1 143 ? 141.207 134.678 142.109 1.00 8.64 136 ALA A C 1
ATOM 593 O O . ALA A 1 143 ? 141.445 134.493 143.308 1.00 8.64 136 ALA A O 1
ATOM 595 N N . LEU A 1 144 ? 141.356 135.872 141.532 1.00 9.96 137 LEU A N 1
ATOM 596 C CA . LEU A 1 144 ? 141.761 137.030 142.322 1.00 9.96 137 LEU A CA 1
ATOM 597 C C . LEU A 1 144 ? 140.699 137.404 143.349 1.00 9.96 137 LEU A C 1
ATOM 598 O O . LEU A 1 144 ? 141.025 137.743 144.494 1.00 9.96 137 LEU A O 1
ATOM 603 N N . SER A 1 145 ? 139.424 137.360 142.959 1.00 8.72 138 SER A N 1
ATOM 604 C CA . SER A 1 145 ? 138.361 137.634 143.924 1.00 8.72 138 SER A CA 1
ATOM 605 C C . SER A 1 145 ? 138.360 136.603 145.047 1.00 8.72 138 SER A C 1
ATOM 606 O O . SER A 1 145 ? 138.165 136.945 146.223 1.00 8.72 138 SER A O 1
ATOM 609 N N . ALA A 1 146 ? 138.574 135.331 144.701 1.00 9.70 139 ALA A N 1
ATOM 610 C CA . ALA A 1 146 ? 138.656 134.296 145.727 1.00 9.70 139 ALA A CA 1
ATOM 611 C C . ALA A 1 146 ? 139.823 134.548 146.671 1.00 9.70 139 ALA A C 1
ATOM 612 O O . ALA A 1 146 ? 139.705 134.348 147.885 1.00 9.70 139 ALA A O 1
ATOM 614 N N . ASP A 1 147 ? 140.961 134.981 146.128 1.00 11.83 140 ASP A N 1
ATOM 615 C CA . ASP A 1 147 ? 142.109 135.322 146.961 1.00 11.83 140 ASP A CA 1
ATOM 616 C C . ASP A 1 147 ? 141.769 136.456 147.920 1.00 11.83 140 ASP A C 1
ATOM 617 O O . ASP A 1 147 ? 142.119 136.408 149.104 1.00 11.83 140 ASP A O 1
ATOM 622 N N . ARG A 1 148 ? 141.092 137.494 147.421 1.00 11.46 141 ARG A N 1
ATOM 623 C CA . ARG A 1 148 ? 140.736 138.612 148.291 1.00 11.46 141 ARG A CA 1
ATOM 624 C C . ARG A 1 148 ? 139.823 138.157 149.420 1.00 11.46 141 ARG A C 1
ATOM 625 O O . ARG A 1 148 ? 140.005 138.559 150.576 1.00 11.46 141 ARG A O 1
ATOM 633 N N . TYR A 1 149 ? 138.834 137.315 149.107 1.00 10.90 142 TYR A N 1
ATOM 634 C CA . TYR A 1 149 ? 137.953 136.814 150.159 1.00 10.90 142 TYR A CA 1
ATOM 635 C C . TYR A 1 149 ? 138.718 135.976 151.176 1.00 10.90 142 TYR A C 1
ATOM 636 O O . TYR A 1 149 ? 138.520 136.124 152.386 1.00 10.90 142 TYR A O 1
ATOM 645 N N . ARG A 1 150 ? 139.586 135.081 150.703 1.00 13.22 143 ARG A N 1
ATOM 646 C CA . ARG A 1 150 ? 140.327 134.217 151.614 1.00 13.22 143 ARG A CA 1
ATOM 647 C C . ARG A 1 150 ? 141.360 134.981 152.427 1.00 13.22 143 ARG A C 1
ATOM 648 O O . ARG A 1 150 ? 141.807 134.477 153.461 1.00 13.22 143 ARG A O 1
ATOM 656 N N . ALA A 1 151 ? 141.759 136.171 151.982 1.00 13.18 144 ALA A N 1
ATOM 657 C CA . ALA A 1 151 ? 142.742 136.951 152.721 1.00 13.18 144 ALA A CA 1
ATOM 658 C C . ALA A 1 151 ? 142.112 137.970 153.658 1.00 13.18 144 ALA A C 1
ATOM 659 O O . ALA A 1 151 ? 142.733 138.341 154.659 1.00 13.18 144 ALA A O 1
ATOM 661 N N . ILE A 1 152 ? 140.899 138.434 153.362 1.00 13.90 145 ILE A N 1
ATOM 662 C CA . ILE A 1 152 ? 140.270 139.432 154.223 1.00 13.90 145 ILE A CA 1
ATOM 663 C C . ILE A 1 152 ? 139.559 138.771 155.397 1.00 13.90 145 ILE A C 1
ATOM 664 O O . ILE A 1 152 ? 139.643 139.248 156.534 1.00 13.90 145 ILE A O 1
ATOM 669 N N . VAL A 1 153 ? 138.866 137.662 155.154 1.00 14.18 146 VAL A N 1
ATOM 670 C CA . VAL A 1 153 ? 138.040 137.057 156.195 1.00 14.18 146 VAL A CA 1
ATOM 671 C C . VAL A 1 153 ? 138.874 136.169 157.110 1.00 14.18 146 VAL A C 1
ATOM 672 O O . VAL A 1 153 ? 138.962 136.410 158.319 1.00 14.18 146 VAL A O 1
ATOM 676 N N . ASN A 1 154 ? 139.491 135.128 156.550 1.00 16.94 147 ASN A N 1
ATOM 677 C CA . ASN A 1 154 ? 140.136 134.119 157.389 1.00 16.94 147 ASN A CA 1
ATOM 678 C C . ASN A 1 154 ? 141.283 134.685 158.220 1.00 16.94 147 ASN A C 1
ATOM 679 O O . ASN A 1 154 ? 141.291 134.466 159.444 1.00 16.94 147 ASN A O 1
ATOM 684 N N . PRO A 1 155 ? 142.268 135.404 157.655 1.00 16.73 148 PRO A N 1
ATOM 685 C CA . PRO A 1 155 ? 143.247 136.082 158.529 1.00 16.73 148 PRO A CA 1
ATOM 686 C C . PRO A 1 155 ? 142.812 137.507 158.857 1.00 16.73 148 PRO A C 1
ATOM 687 O O . PRO A 1 155 ? 143.360 138.499 158.359 1.00 16.73 148 PRO A O 1
ATOM 691 N N . MET A 1 156 ? 141.798 137.620 159.708 1.00 22.91 149 MET A N 1
ATOM 692 C CA . MET A 1 156 ? 141.253 138.920 160.083 1.00 22.91 149 MET A CA 1
ATOM 693 C C . MET A 1 156 ? 142.278 139.756 160.841 1.00 22.91 149 MET A C 1
ATOM 694 O O . MET A 1 156 ? 142.914 140.640 160.269 1.00 22.91 149 MET A O 1
ATOM 696 N N . GLY A 1 162 ? 153.622 126.140 151.625 1.00 32.42 155 GLY A N 1
ATOM 697 C CA . GLY A 1 162 ? 153.624 126.222 150.177 1.00 32.42 155 GLY A CA 1
ATOM 698 C C . GLY A 1 162 ? 152.386 126.893 149.617 1.00 32.42 155 GLY A C 1
ATOM 699 O O . GLY A 1 162 ? 151.360 126.249 149.405 1.00 32.42 155 GLY A O 1
ATOM 700 N N . ALA A 1 163 ? 152.483 128.201 149.377 1.00 28.20 156 ALA A N 1
ATOM 701 C CA . ALA A 1 163 ? 151.369 128.973 148.851 1.00 28.20 156 ALA A CA 1
ATOM 702 C C . ALA A 1 163 ? 151.626 129.584 147.484 1.00 28.20 156 ALA A C 1
ATOM 703 O O . ALA A 1 163 ? 150.775 129.441 146.601 1.00 28.20 156 ALA A O 1
ATOM 705 N N . LEU A 1 164 ? 152.763 130.249 147.279 1.00 25.63 157 LEU A N 1
ATOM 706 C CA . LEU A 1 164 ? 153.068 130.881 146.001 1.00 25.63 157 LEU A CA 1
ATOM 707 C C . LEU A 1 164 ? 153.169 129.865 144.869 1.00 25.63 157 LEU A C 1
ATOM 708 O O . LEU A 1 164 ? 152.696 130.127 143.756 1.00 25.63 157 LEU A O 1
ATOM 713 N N . LEU A 1 165 ? 153.781 128.708 145.132 1.00 24.78 158 LEU A N 1
ATOM 714 C CA . LEU A 1 165 ? 153.805 127.644 144.135 1.00 24.78 158 LEU A CA 1
ATOM 715 C C . LEU A 1 165 ? 152.396 127.157 143.825 1.00 24.78 158 LEU A C 1
ATOM 716 O O . LEU A 1 165 ? 152.092 126.798 142.681 1.00 24.78 158 LEU A O 1
ATOM 718 N N . ARG A 1 166 ? 151.520 127.134 144.832 1.00 23.16 159 ARG A N 1
ATOM 719 C CA . ARG A 1 166 ? 150.132 126.762 144.585 1.00 23.16 159 ARG A CA 1
ATOM 720 C C . ARG A 1 166 ? 149.455 127.758 143.652 1.00 23.16 159 ARG A C 1
ATOM 721 O O . ARG A 1 166 ? 148.706 127.366 142.752 1.00 23.16 159 ARG A O 1
ATOM 723 N N . THR A 1 167 ? 149.714 129.053 143.841 1.00 22.22 160 THR A N 1
ATOM 724 C CA . THR A 1 167 ? 149.154 130.050 142.935 1.00 22.22 160 THR A CA 1
ATOM 725 C C . THR A 1 167 ? 149.715 129.897 141.527 1.00 22.22 160 THR A C 1
ATOM 726 O O . THR A 1 167 ? 148.982 130.038 140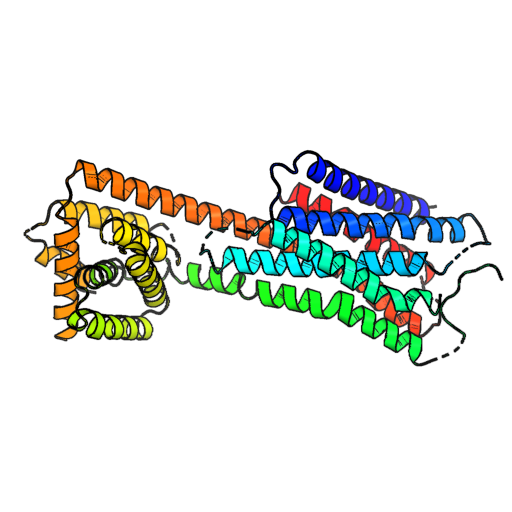.541 1.00 22.22 160 THR A O 1
ATOM 730 N N . CYS A 1 168 ? 151.015 129.620 141.410 1.00 20.53 161 CYS A N 1
ATOM 731 C CA . CYS A 1 168 ? 151.608 129.441 140.089 1.00 20.53 161 CYS A CA 1
ATOM 732 C C . CYS A 1 168 ? 151.010 128.236 139.371 1.00 20.53 161 CYS A C 1
ATOM 733 O O . CYS A 1 168 ? 150.708 128.302 138.173 1.00 20.53 161 CYS A O 1
ATOM 736 N N . VAL A 1 169 ? 150.820 127.125 140.087 1.00 19.61 162 VAL A N 1
ATOM 737 C CA . VAL A 1 169 ? 150.241 125.954 139.437 1.00 19.61 162 VAL A CA 1
ATOM 738 C C . VAL A 1 169 ? 148.755 126.166 139.173 1.00 19.61 162 VAL A C 1
ATOM 739 O O . VAL A 1 169 ? 148.200 125.578 138.242 1.00 19.61 162 VAL A O 1
ATOM 743 N N . LYS A 1 170 ? 148.089 127.026 139.949 1.00 17.48 163 LYS A N 1
ATOM 744 C CA . LYS A 1 170 ? 146.712 127.384 139.620 1.00 17.48 163 LYS A CA 1
ATOM 745 C C . LYS A 1 170 ? 146.650 128.220 138.347 1.00 17.48 163 LYS A C 1
ATOM 746 O O . LYS A 1 170 ? 145.724 128.068 137.540 1.00 17.48 163 LYS A O 1
ATOM 752 N N . ALA A 1 171 ? 147.619 129.118 138.157 1.00 15.66 164 ALA A N 1
ATOM 753 C CA . ALA A 1 171 ? 147.705 129.867 136.906 1.00 15.66 164 ALA A CA 1
ATOM 754 C C . ALA A 1 171 ? 147.959 128.932 135.728 1.00 15.66 164 ALA A C 1
ATOM 755 O O . ALA A 1 171 ? 147.344 129.064 134.661 1.00 15.66 164 ALA A O 1
ATOM 757 N N . MET A 1 172 ? 148.863 127.969 135.910 1.00 16.34 165 MET A N 1
ATOM 758 C CA . MET A 1 172 ? 149.068 126.953 134.883 1.00 16.34 165 MET A CA 1
ATOM 759 C C . MET A 1 172 ? 147.780 126.190 134.611 1.00 16.34 165 MET A C 1
ATOM 760 O O . MET A 1 172 ? 147.459 125.888 133.457 1.00 16.34 165 MET A O 1
ATOM 765 N N . GLY A 1 173 ? 147.027 125.874 135.664 1.00 13.70 166 GLY A N 1
ATOM 766 C CA . GLY A 1 173 ? 145.793 125.133 135.489 1.00 13.70 166 GLY A CA 1
ATOM 767 C C . GLY A 1 173 ? 144.746 125.905 134.714 1.00 13.70 166 GLY A C 1
ATOM 768 O O . GLY A 1 173 ? 144.051 125.341 133.867 1.00 13.70 166 GLY A O 1
ATOM 769 N N . ILE A 1 174 ? 144.604 127.200 134.998 1.00 12.78 167 ILE A N 1
ATOM 770 C CA . ILE A 1 174 ? 143.615 127.981 134.260 1.00 12.78 167 ILE A CA 1
ATOM 771 C C . ILE A 1 174 ? 144.051 128.154 132.810 1.00 12.78 167 ILE A C 1
ATOM 772 O O . ILE A 1 174 ? 143.223 128.089 131.894 1.00 12.78 167 ILE A O 1
ATOM 777 N N . TRP A 1 175 ? 145.354 128.332 132.567 1.00 11.12 168 TRP A N 1
ATOM 778 C CA . TRP A 1 175 ? 145.836 128.383 131.188 1.00 11.12 168 TRP A CA 1
ATOM 779 C C . TRP A 1 175 ? 145.531 127.082 130.451 1.00 11.12 168 TRP A C 1
ATOM 780 O O . TRP A 1 175 ? 145.072 127.095 129.301 1.00 11.12 168 TRP A O 1
ATOM 791 N N . VAL A 1 176 ? 145.774 125.944 131.105 1.00 11.89 169 VAL A N 1
ATOM 792 C CA . VAL A 1 176 ? 145.581 124.650 130.458 1.00 11.89 169 VAL A CA 1
ATOM 793 C C . VAL A 1 176 ? 144.101 124.381 130.212 1.00 11.89 169 VAL A C 1
ATOM 794 O O . VAL A 1 176 ? 143.715 123.897 129.143 1.00 11.89 169 VAL A O 1
ATOM 798 N N . VAL A 1 177 ? 143.247 124.683 131.191 1.00 11.86 170 VAL A N 1
ATOM 799 C CA . VAL A 1 177 ? 141.821 124.453 130.996 1.00 11.86 170 VAL A CA 1
ATOM 800 C C . VAL A 1 177 ? 141.256 125.421 129.964 1.00 11.86 170 VAL A C 1
ATOM 801 O O . VAL A 1 177 ? 140.274 125.105 129.283 1.00 11.86 170 VAL A O 1
ATOM 805 N N . SER A 1 178 ? 141.862 126.602 129.810 1.00 10.82 171 SER A N 1
ATOM 806 C CA . SER A 1 178 ? 141.440 127.509 128.748 1.00 10.82 171 SER A CA 1
ATOM 807 C C . SER A 1 178 ? 141.820 126.964 127.377 1.00 10.82 171 SER A C 1
ATOM 808 O O . SER A 1 178 ? 140.987 126.925 126.463 1.00 10.82 171 SER A O 1
ATOM 811 N N . VAL A 1 179 ? 143.074 126.531 127.213 1.00 10.12 172 VAL A N 1
ATOM 812 C CA . VAL A 1 179 ? 143.493 126.015 125.910 1.00 10.12 172 VAL A CA 1
ATOM 813 C C . VAL A 1 179 ? 142.766 124.719 125.588 1.00 10.12 172 VAL A C 1
ATOM 814 O O . VAL A 1 179 ? 142.613 124.361 124.415 1.00 10.12 172 VAL A O 1
ATOM 818 N N . LEU A 1 180 ? 142.317 123.990 126.611 1.00 11.84 173 LEU A N 1
ATOM 819 C CA . LEU A 1 180 ? 141.487 122.814 126.380 1.00 11.84 173 LEU A CA 1
ATOM 820 C C . LEU A 1 180 ? 140.050 123.189 126.048 1.00 11.84 173 LEU A C 1
ATOM 821 O O . LEU A 1 180 ? 139.393 122.481 125.278 1.00 11.84 173 LEU A O 1
ATOM 826 N N . LEU A 1 181 ? 139.544 124.279 126.618 1.00 11.97 174 LEU A N 1
ATOM 827 C CA . LEU A 1 181 ? 138.201 124.748 126.316 1.00 11.97 174 LEU A CA 1
ATOM 828 C C . LEU A 1 181 ? 138.147 125.609 125.063 1.00 11.97 174 LEU A C 1
ATOM 829 O O . LEU A 1 181 ? 137.049 125.953 124.612 1.00 11.97 174 LEU A O 1
ATOM 834 N N . ALA A 1 182 ? 139.295 125.969 124.498 1.00 12.12 175 ALA A N 1
ATOM 835 C CA . ALA A 1 182 ? 139.354 126.628 123.202 1.00 12.12 175 ALA A CA 1
ATOM 836 C C . ALA A 1 182 ? 139.582 125.648 122.060 1.00 12.12 175 ALA A C 1
ATOM 837 O O . ALA A 1 182 ? 139.680 126.075 120.906 1.00 12.12 175 ALA A O 1
ATOM 839 N N . VAL A 1 183 ? 139.683 124.351 122.357 1.00 12.47 176 VAL A N 1
ATOM 840 C CA . VAL A 1 183 ? 139.840 123.353 121.297 1.00 12.47 176 VAL A CA 1
ATOM 841 C C . VAL A 1 183 ? 138.657 123.333 120.334 1.00 12.47 176 VAL A C 1
ATOM 842 O O . VAL A 1 183 ? 138.886 123.283 119.115 1.00 12.47 176 VAL A O 1
ATOM 846 N N . PRO A 1 184 ? 137.396 123.366 120.786 1.00 13.97 177 PRO A N 1
ATOM 847 C CA . PRO A 1 184 ? 136.285 123.318 119.816 1.00 13.97 177 PRO A CA 1
ATOM 848 C C . PRO A 1 184 ? 136.309 124.451 118.810 1.00 13.97 177 PRO A C 1
ATOM 849 O O . PRO A 1 184 ? 135.698 124.325 117.742 1.00 13.97 177 PRO A O 1
ATOM 853 N N . GLU A 1 185 ? 136.998 125.549 119.114 1.00 14.99 178 GLU A N 1
ATOM 854 C CA . GLU A 1 185 ? 137.033 126.683 118.199 1.00 14.99 178 GLU A CA 1
ATOM 855 C C . GLU A 1 185 ? 137.647 126.301 116.857 1.00 14.99 178 GLU A C 1
ATOM 856 O O . GLU A 1 185 ? 137.137 126.693 115.801 1.00 14.99 178 GLU A O 1
ATOM 862 N N . ALA A 1 186 ? 138.736 125.531 116.875 1.00 14.93 179 ALA A N 1
ATOM 863 C CA . ALA A 1 186 ? 139.406 125.138 115.642 1.00 14.93 179 ALA A CA 1
ATOM 864 C C . ALA A 1 186 ? 138.572 124.196 114.785 1.00 14.93 179 ALA A C 1
ATOM 865 O O . ALA A 1 186 ? 138.921 123.976 113.621 1.00 14.93 179 ALA A O 1
ATOM 867 N N . VAL A 1 187 ? 137.492 123.634 115.327 1.00 14.88 180 VAL A N 1
ATOM 868 C CA . VAL A 1 187 ? 136.682 122.692 114.563 1.00 14.88 180 VAL A CA 1
ATOM 869 C C . VAL A 1 187 ? 135.927 123.406 113.447 1.00 14.88 180 VAL A C 1
ATOM 870 O O . VAL A 1 187 ? 135.856 122.915 112.314 1.00 14.88 180 VAL A O 1
ATOM 874 N N . PHE A 1 188 ? 135.361 124.579 113.742 1.00 16.44 181 PHE A N 1
ATOM 875 C CA . PHE A 1 188 ? 134.444 125.244 112.822 1.00 16.44 181 PHE A CA 1
ATOM 876 C C . PHE A 1 188 ? 134.849 126.684 112.526 1.00 16.44 181 PHE A C 1
ATOM 877 O O . PHE A 1 188 ? 133.988 127.569 112.514 1.00 16.44 181 PHE A O 1
ATOM 885 N N . SER A 1 189 ? 136.130 126.943 112.291 1.00 16.42 182 SER A N 1
ATOM 886 C CA . SER A 1 189 ? 136.577 128.293 111.967 1.00 16.42 182 SER A CA 1
ATOM 887 C C . SER A 1 189 ? 137.317 128.320 110.638 1.00 16.42 182 SER A C 1
ATOM 888 O O . SER A 1 189 ? 138.497 127.984 110.572 1.00 16.42 182 SER A O 1
ATOM 891 N N . PHE A 1 202 ? 135.601 132.157 98.652 1.00 37.29 195 PHE A N 1
ATOM 892 C CA . PHE A 1 202 ? 136.395 133.373 98.777 1.00 37.29 195 PHE A CA 1
ATOM 893 C C . PHE A 1 202 ? 137.555 133.166 99.744 1.00 37.29 195 PHE A C 1
ATOM 894 O O . PHE A 1 202 ? 137.790 132.055 100.216 1.00 37.29 195 PHE A O 1
ATOM 902 N N . THR A 1 203 ? 138.279 134.247 100.035 1.00 35.01 196 THR A N 1
ATOM 903 C CA . THR A 1 203 ? 139.421 134.211 100.940 1.00 35.01 196 THR A CA 1
ATOM 904 C C . THR A 1 203 ? 139.124 134.915 102.261 1.00 35.01 196 THR A C 1
ATOM 905 O O . THR A 1 203 ? 140.011 135.529 102.859 1.00 35.01 196 THR A O 1
ATOM 909 N N . ALA A 1 204 ? 137.880 134.838 102.723 1.00 29.11 197 ALA A N 1
ATOM 910 C CA . ALA A 1 204 ? 137.482 135.388 104.012 1.00 29.11 197 ALA A CA 1
ATOM 911 C C . ALA A 1 204 ? 137.212 134.239 104.974 1.00 29.11 197 ALA A C 1
ATOM 912 O O . ALA A 1 204 ? 136.376 133.374 104.692 1.00 29.11 197 ALA A O 1
ATOM 914 N N . CYS A 1 205 ? 137.912 134.232 106.105 1.00 21.49 198 CYS A N 1
ATOM 915 C CA . CYS A 1 2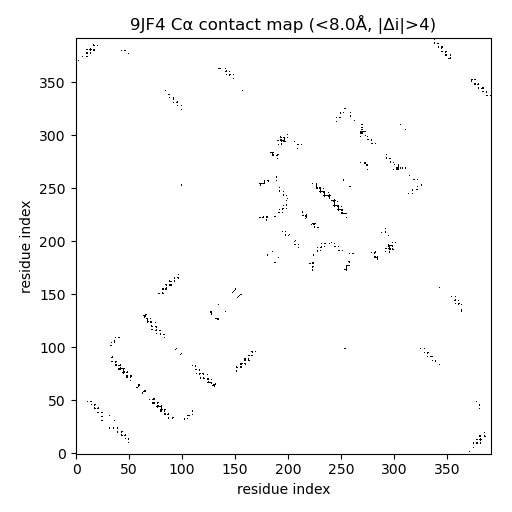05 ? 137.764 133.171 107.097 1.00 21.49 198 CYS A CA 1
ATOM 916 C C . CYS A 1 205 ? 136.452 133.371 107.843 1.00 21.49 198 CYS A C 1
ATOM 917 O O . CYS A 1 205 ? 136.387 134.115 108.823 1.00 21.49 198 CYS A O 1
ATOM 920 N N . ILE A 1 206 ? 135.399 132.707 107.381 1.00 21.12 199 ILE A N 1
ATOM 921 C CA . ILE A 1 206 ? 134.065 132.842 107.951 1.00 21.12 199 ILE A CA 1
ATOM 922 C C . ILE A 1 206 ? 133.750 131.566 108.731 1.00 21.12 199 ILE A C 1
ATOM 923 O O . ILE A 1 206 ? 133.595 130.491 108.132 1.00 21.12 199 ILE A O 1
ATOM 928 N N . PRO A 1 207 ? 133.673 131.624 110.063 1.00 19.72 200 PRO A N 1
ATOM 929 C CA . PRO A 1 207 ? 133.307 130.416 110.818 1.00 19.72 200 PRO A CA 1
ATOM 930 C C . PRO A 1 207 ? 131.831 130.081 110.732 1.00 19.72 200 PRO A C 1
ATOM 931 O O . PRO A 1 207 ? 131.477 128.903 110.606 1.00 19.72 200 PRO A O 1
ATOM 935 N N . TYR A 1 208 ? 130.960 131.083 110.808 1.00 22.82 201 TYR A N 1
ATOM 936 C CA . TYR A 1 208 ? 129.517 130.880 110.828 1.00 22.82 201 TYR A CA 1
ATOM 937 C C . TYR A 1 208 ? 129.057 130.166 109.563 1.00 22.82 201 TYR A C 1
ATOM 938 O O . TYR A 1 208 ? 129.102 130.742 108.470 1.00 22.82 201 TYR A O 1
ATOM 947 N N . PRO A 1 209 ? 128.614 128.915 109.669 1.00 28.38 202 PRO A N 1
ATOM 948 C CA . PRO A 1 209 ? 128.182 128.184 108.473 1.00 28.38 202 PRO A CA 1
ATOM 949 C C . PRO A 1 209 ? 126.724 128.433 108.127 1.00 28.38 202 PRO A C 1
ATOM 950 O O . PRO A 1 209 ? 125.829 128.069 108.897 1.00 28.38 202 PRO A O 1
ATOM 954 N N . GLN A 1 210 ? 126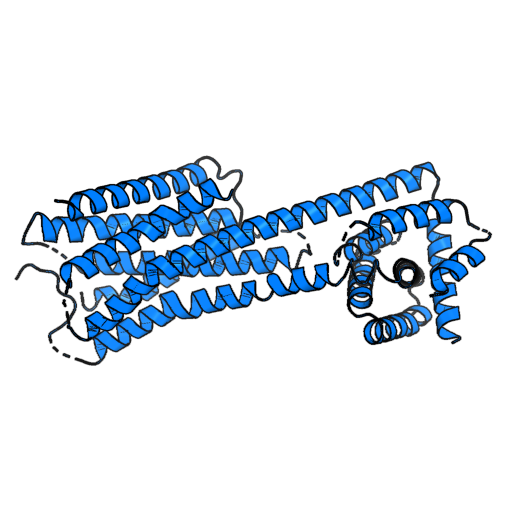.481 129.035 106.965 1.00 34.97 203 GLN A N 1
ATOM 955 C CA . GLN A 1 210 ? 125.129 129.269 106.456 1.00 34.97 203 GLN A CA 1
ATOM 956 C C . GLN A 1 210 ? 124.217 129.943 107.477 1.00 34.97 203 GLN A C 1
ATOM 957 O O . GLN A 1 210 ? 123.326 129.308 108.041 1.00 34.97 203 GLN A O 1
ATOM 963 N N . GLU A 1 213 ? 121.679 126.608 112.692 1.00 22.45 206 GLU A N 1
ATOM 964 C CA . GLU A 1 213 ? 120.636 127.363 113.377 1.00 22.45 206 GLU A CA 1
ATOM 965 C C . GLU A 1 213 ? 120.854 127.361 114.886 1.00 22.45 206 GLU A C 1
ATOM 966 O O . GLU A 1 213 ? 120.811 128.409 115.529 1.00 22.45 206 GLU A O 1
ATOM 972 N N . LEU A 1 214 ? 121.089 126.176 115.448 1.00 20.66 207 LEU A N 1
ATOM 973 C CA . LEU A 1 214 ? 121.248 126.022 116.888 1.00 20.66 207 LEU A CA 1
ATOM 974 C C . LEU A 1 214 ? 122.699 126.026 117.340 1.00 20.66 207 LEU A C 1
ATOM 975 O O . LEU A 1 214 ? 122.977 126.419 118.476 1.00 20.66 207 LEU A O 1
ATOM 977 N N . HIS A 1 215 ? 123.627 125.596 116.488 1.00 17.97 208 HIS A N 1
ATOM 978 C CA . HIS A 1 215 ? 125.035 125.567 116.880 1.00 17.97 208 HIS A CA 1
ATOM 979 C C . HIS A 1 215 ? 125.581 126.944 117.239 1.00 17.97 208 HIS A C 1
ATOM 980 O O . HIS A 1 215 ? 126.218 127.070 118.301 1.00 17.97 208 HIS A O 1
ATOM 987 N N . PRO A 1 216 ? 125.384 128.001 116.439 1.00 18.19 209 PRO A N 1
ATOM 988 C CA . PRO A 1 216 ? 125.935 129.312 116.837 1.00 18.19 209 PRO A CA 1
ATOM 989 C C . PRO A 1 216 ? 125.355 129.846 118.135 1.00 18.19 209 PRO A C 1
ATOM 990 O O . PRO A 1 216 ? 126.106 130.317 118.999 1.00 18.19 209 PRO A O 1
ATOM 994 N N . LYS A 1 217 ? 124.030 129.791 118.292 1.00 18.28 210 LYS A N 1
ATOM 995 C CA . LYS A 1 217 ? 123.406 130.312 119.503 1.00 18.28 210 LYS A CA 1
ATOM 996 C C . LYS A 1 217 ? 123.856 129.539 120.736 1.00 18.28 210 LYS A C 1
ATOM 997 O O . LYS A 1 217 ? 124.170 130.137 121.772 1.00 18.28 210 LYS A O 1
ATOM 1003 N N . ILE A 1 218 ? 123.889 128.208 120.644 1.00 17.61 211 ILE A N 1
ATOM 1004 C CA . ILE A 1 218 ? 124.298 127.394 121.785 1.00 17.61 211 ILE A CA 1
ATOM 1005 C C . ILE A 1 218 ? 125.751 127.665 122.142 1.00 17.61 211 ILE A C 1
ATOM 1006 O O . ILE A 1 218 ? 126.100 127.801 123.320 1.00 17.61 211 ILE A O 1
ATOM 1011 N N . HIS A 1 219 ? 126.624 127.754 121.136 1.00 14.40 212 HIS A N 1
ATOM 1012 C CA . HIS A 1 219 ? 128.023 128.038 121.426 1.00 14.40 212 HIS A CA 1
ATOM 1013 C C . HIS A 1 219 ? 128.186 129.409 122.066 1.00 14.40 212 HIS A C 1
ATOM 1014 O O . HIS A 1 219 ? 128.968 129.568 123.009 1.00 14.40 212 HIS A O 1
ATOM 1021 N N . SER A 1 220 ? 127.461 130.415 121.569 1.00 14.46 213 SER A N 1
ATOM 1022 C CA . SER A 1 220 ? 127.576 131.755 122.136 1.00 14.46 213 SER A CA 1
ATOM 1023 C C . SER A 1 220 ? 127.066 131.799 123.572 1.00 14.46 213 SER A C 1
ATOM 1024 O O . SER A 1 220 ? 127.674 132.444 124.432 1.00 14.46 213 SER A O 1
ATOM 1027 N N . VAL A 1 221 ? 125.952 131.117 123.850 1.00 12.90 214 VAL A N 1
ATOM 1028 C CA . VAL A 1 221 ? 125.435 131.058 125.215 1.00 12.90 214 VAL A CA 1
ATOM 1029 C C . VAL A 1 221 ? 126.429 130.352 126.128 1.00 12.90 214 VAL A C 1
ATOM 1030 O O . VAL A 1 221 ? 126.645 130.764 127.274 1.00 12.90 214 VAL A O 1
ATOM 1034 N N . LEU A 1 222 ? 127.041 129.272 125.637 1.00 11.76 215 LEU A N 1
ATOM 1035 C CA . LEU A 1 222 ? 128.039 128.562 126.427 1.00 11.76 215 LEU A CA 1
ATOM 1036 C C . LEU A 1 222 ? 129.237 129.452 126.723 1.00 11.76 215 LEU A C 1
ATOM 1037 O O . LEU A 1 222 ? 129.775 129.427 127.834 1.00 11.76 215 LEU A O 1
ATOM 1042 N N . ILE A 1 223 ? 129.677 130.236 125.739 1.00 11.22 216 ILE A N 1
ATOM 1043 C CA . ILE A 1 223 ? 130.793 131.148 125.971 1.00 11.22 216 ILE A CA 1
ATOM 1044 C C . ILE A 1 223 ? 130.398 132.220 126.978 1.00 11.22 216 ILE A C 1
ATOM 1045 O O . ILE A 1 223 ? 131.203 132.626 127.822 1.00 11.22 216 ILE A O 1
ATOM 1050 N N . PHE A 1 224 ? 129.152 132.688 126.910 1.00 10.74 217 PHE A N 1
ATOM 1051 C CA . PHE A 1 224 ? 128.672 133.667 127.881 1.00 10.74 217 PHE A CA 1
ATOM 1052 C C . PHE A 1 224 ? 128.703 133.101 129.295 1.00 10.74 217 PHE A C 1
ATOM 1053 O O . PHE A 1 224 ? 129.181 133.754 130.229 1.00 10.74 217 PHE A O 1
ATOM 1061 N N . LEU A 1 225 ? 128.198 131.879 129.468 1.00 9.30 218 LEU A N 1
ATOM 1062 C CA . LEU A 1 225 ? 128.150 131.272 130.796 1.00 9.30 218 LEU A CA 1
ATOM 1063 C C . LEU A 1 225 ? 129.548 130.976 131.322 1.00 9.30 218 LEU A C 1
ATOM 1064 O O . LEU A 1 225 ? 129.896 131.358 132.444 1.00 9.30 218 LEU A O 1
ATOM 1069 N N . VAL A 1 226 ? 130.369 130.297 130.520 1.00 7.96 219 VAL A N 1
ATOM 1070 C CA . VAL A 1 226 ? 131.683 129.864 130.977 1.00 7.96 219 VAL A CA 1
ATOM 1071 C C . VAL A 1 226 ? 132.619 131.051 131.156 1.00 7.96 219 VAL A C 1
ATOM 1072 O O . VAL A 1 226 ? 133.502 131.029 132.023 1.00 7.96 219 VAL A O 1
ATOM 1076 N N . TYR A 1 227 ? 132.437 132.109 130.365 1.00 9.15 220 TYR A N 1
ATOM 1077 C CA . TYR A 1 227 ? 133.398 133.197 130.294 1.00 9.15 220 TYR A CA 1
ATOM 1078 C C . TYR A 1 227 ? 132.915 134.504 130.901 1.00 9.15 220 TYR A C 1
ATOM 1079 O O . TYR A 1 227 ? 133.742 135.385 131.144 1.00 9.15 220 TYR A O 1
ATOM 1088 N N . PHE A 1 228 ? 131.612 134.682 131.114 1.00 10.03 221 PHE A N 1
ATOM 1089 C CA . PHE A 1 228 ? 131.133 135.892 131.771 1.00 10.03 221 PHE A CA 1
ATOM 1090 C C . PHE A 1 228 ? 130.310 135.628 133.022 1.00 10.03 221 PHE A C 1
ATOM 1091 O O . PHE A 1 228 ? 130.571 136.238 134.065 1.00 10.03 221 PHE A O 1
ATOM 1099 N N . LEU A 1 229 ? 129.321 134.737 132.956 1.00 8.45 222 LEU A N 1
ATOM 1100 C CA . LEU A 1 229 ? 128.283 134.720 133.982 1.00 8.45 222 LEU A CA 1
ATOM 1101 C C . LEU A 1 229 ? 128.777 134.118 135.291 1.00 8.45 222 LEU A C 1
ATOM 1102 O O . LEU A 1 229 ? 128.799 134.795 136.322 1.00 8.45 222 LEU A O 1
ATOM 1107 N N . ILE A 1 230 ? 129.171 132.841 135.276 1.00 7.92 223 ILE A N 1
ATOM 1108 C CA . ILE A 1 230 ? 129.570 132.178 136.522 1.00 7.92 223 ILE A CA 1
ATOM 1109 C C . ILE A 1 230 ? 130.845 132.760 137.121 1.00 7.92 223 ILE A C 1
ATOM 1110 O O . ILE A 1 230 ? 130.947 132.810 138.356 1.00 7.92 223 ILE A O 1
ATOM 1115 N N . PRO A 1 231 ? 131.836 133.238 136.350 1.00 7.74 224 PRO A N 1
ATOM 1116 C CA . PRO A 1 231 ? 132.988 133.876 137.011 1.00 7.74 224 PRO A CA 1
ATOM 1117 C C . PRO A 1 231 ? 132.627 135.151 137.758 1.00 7.74 224 PRO A C 1
ATOM 1118 O O . PRO A 1 231 ? 133.029 135.328 138.917 1.00 7.74 224 PRO A O 1
ATOM 1122 N N . LEU A 1 232 ? 131.871 136.049 137.125 1.00 7.82 225 LEU A N 1
ATOM 1123 C CA . LEU A 1 232 ? 131.440 137.263 137.809 1.00 7.82 225 LEU A CA 1
ATOM 1124 C C . LEU A 1 232 ? 130.508 136.936 138.968 1.00 7.82 225 LEU A C 1
ATOM 1125 O O . LEU A 1 232 ? 130.513 137.629 139.991 1.00 7.82 225 LEU A O 1
ATOM 1130 N N . ALA A 1 233 ? 129.702 135.880 138.828 1.00 6.90 226 ALA A N 1
ATOM 1131 C CA . ALA A 1 233 ? 128.847 135.450 139.929 1.00 6.90 226 ALA A CA 1
ATOM 1132 C C . ALA A 1 233 ? 129.676 135.009 141.126 1.00 6.90 226 ALA A C 1
ATOM 1133 O O . ALA A 1 233 ? 129.355 135.347 142.270 1.00 6.90 226 ALA A O 1
ATOM 1135 N N . ILE A 1 234 ? 130.751 134.258 140.883 1.00 6.59 227 ILE A N 1
ATOM 1136 C CA . ILE A 1 234 ? 131.626 133.845 141.977 1.00 6.59 227 ILE A CA 1
ATOM 1137 C C . ILE A 1 234 ? 132.312 135.056 142.595 1.00 6.59 227 ILE A C 1
ATOM 1138 O O . ILE A 1 234 ? 132.482 135.135 143.819 1.00 6.59 227 ILE A O 1
ATOM 1143 N N . ILE A 1 235 ? 132.710 136.023 141.764 1.00 6.65 228 ILE A N 1
ATOM 1144 C CA . ILE A 1 235 ? 133.334 137.239 142.286 1.00 6.65 228 ILE A CA 1
ATOM 1145 C C . ILE A 1 235 ? 132.372 137.984 143.206 1.00 6.65 228 ILE A C 1
ATOM 1146 O O . ILE A 1 235 ? 132.748 138.429 144.299 1.00 6.65 228 ILE A O 1
ATOM 1151 N N . SER A 1 236 ? 131.116 138.130 142.780 1.00 6.66 229 SER A N 1
ATOM 1152 C CA . SER A 1 236 ? 130.121 138.806 143.608 1.00 6.66 229 SER A CA 1
ATOM 1153 C C . SER A 1 236 ? 129.834 138.023 144.883 1.00 6.66 229 SER A C 1
ATOM 1154 O O . SER A 1 236 ? 129.659 138.614 145.955 1.00 6.66 229 SER A O 1
ATOM 1157 N N . ILE A 1 237 ? 129.776 136.693 144.788 1.00 6.79 230 ILE A N 1
ATOM 1158 C CA . ILE A 1 237 ? 129.533 135.871 145.969 1.00 6.79 230 ILE A CA 1
ATOM 1159 C C . ILE A 1 237 ? 130.653 136.053 146.984 1.00 6.79 230 ILE A C 1
ATOM 1160 O O . ILE A 1 237 ? 130.404 136.195 148.187 1.00 6.79 230 ILE A O 1
ATOM 1165 N N . TYR A 1 238 ? 131.899 136.068 146.520 1.00 8.06 231 TYR A N 1
ATOM 1166 C CA . TYR A 1 238 ? 133.018 136.204 147.439 1.00 8.06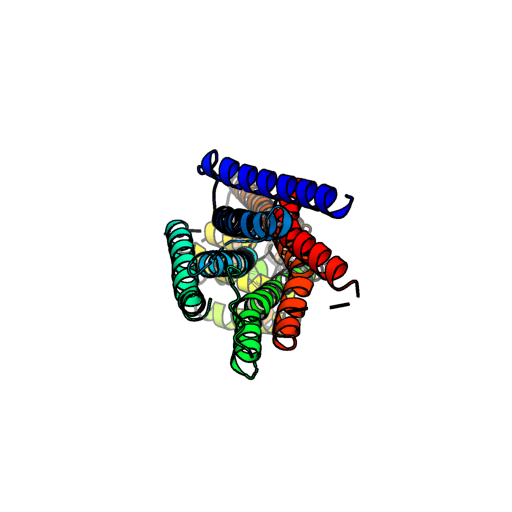 231 TYR A CA 1
ATOM 1167 C C . TYR A 1 238 ? 133.266 137.642 147.873 1.00 8.06 231 TYR A C 1
ATOM 1168 O O . TYR A 1 238 ? 134.044 137.857 148.807 1.00 8.06 231 TYR A O 1
ATOM 1177 N N . TYR A 1 239 ? 132.648 138.627 147.221 1.00 8.00 232 TYR A N 1
ATOM 1178 C CA . TYR A 1 239 ? 132.672 139.988 147.748 1.00 8.00 232 TYR A CA 1
ATOM 1179 C C . TYR A 1 239 ? 131.521 140.266 148.703 1.00 8.00 232 TYR A C 1
ATOM 1180 O O . TYR A 1 239 ? 131.616 141.188 149.526 1.00 8.00 232 TYR A O 1
ATOM 1189 N N . TYR A 1 240 ? 130.442 139.486 148.616 1.00 9.05 233 TYR A N 1
ATOM 1190 C CA . TYR A 1 240 ? 129.388 139.573 149.619 1.00 9.05 233 TYR A CA 1
ATOM 1191 C C . TYR A 1 240 ? 129.945 139.282 151.005 1.00 9.05 233 TYR A C 1
ATOM 1192 O O . TYR A 1 240 ? 129.655 140.003 151.967 1.00 9.05 233 TYR A O 1
ATOM 1201 N N . HIS A 1 241 ? 130.757 138.235 151.128 1.00 8.97 234 HIS A N 1
ATOM 1202 C CA . HIS A 1 241 ? 131.478 137.994 152.375 1.00 8.97 234 HIS A CA 1
ATOM 1203 C C . HIS A 1 241 ? 132.850 138.656 152.350 1.00 8.97 234 HIS A C 1
ATOM 1204 O O . HIS A 1 241 ? 133.865 138.056 152.688 1.00 8.97 234 HIS A O 1
ATOM 1211 N N . ILE A 1 242 ? 132.879 139.914 151.919 1.00 9.23 235 ILE A N 1
ATOM 1212 C CA . ILE A 1 242 ? 133.959 140.840 152.230 1.00 9.23 235 ILE A CA 1
ATOM 1213 C C . ILE A 1 242 ? 133.270 142.103 152.719 1.00 9.23 235 ILE A C 1
ATOM 1214 O O . ILE A 1 242 ? 133.811 142.863 153.529 1.00 9.23 235 ILE A O 1
ATOM 1219 N N . ALA A 1 243 ? 132.045 142.307 152.238 1.00 9.23 236 ALA A N 1
ATOM 1220 C CA . ALA A 1 243 ? 131.204 143.365 152.781 1.00 9.23 236 ALA A CA 1
ATOM 1221 C C . ALA A 1 243 ? 130.614 142.961 154.125 1.00 9.23 236 ALA A C 1
ATOM 1222 O O . ALA A 1 243 ? 130.525 143.786 155.041 1.00 9.23 236 ALA A O 1
ATOM 1224 N N . LYS A 1 244 ? 130.216 141.693 154.260 1.00 10.62 237 LYS A N 1
ATOM 1225 C CA . LYS A 1 244 ? 129.630 141.222 155.510 1.00 10.62 237 LYS A CA 1
ATOM 1226 C C . LYS A 1 244 ? 130.626 141.300 156.657 1.00 10.62 237 LYS A C 1
ATOM 1227 O O . LYS A 1 244 ? 130.269 141.698 157.770 1.00 10.62 237 LYS A O 1
ATOM 1233 N N . HIS A 1 245 ? 131.877 140.908 156.411 1.00 12.50 238 HIS A N 1
ATOM 1234 C CA . HIS A 1 245 ? 132.880 140.928 157.469 1.00 12.50 238 HIS A CA 1
ATOM 1235 C C . HIS A 1 245 ? 133.105 142.344 157.983 1.00 12.50 238 HIS A C 1
ATOM 1236 O O . HIS A 1 245 ? 133.153 142.580 159.196 1.00 12.50 238 HIS A O 1
ATOM 1243 N N . LEU A 1 246 ? 133.227 143.308 157.069 1.00 11.01 239 LEU A N 1
ATOM 1244 C CA . LEU A 1 246 ? 133.422 144.690 157.489 1.00 11.01 239 LEU A CA 1
ATOM 1245 C C . LEU A 1 246 ? 132.172 145.256 158.150 1.00 11.01 239 LEU A C 1
ATOM 1246 O O . LEU A 1 246 ? 132.281 146.071 159.071 1.00 11.01 239 LEU A O 1
ATOM 1251 N N . LYS A 1 247 ? 130.983 144.831 157.715 1.00 11.43 240 LYS A N 1
ATOM 1252 C CA . LYS A 1 247 ? 129.762 145.275 158.379 1.00 11.43 240 LYS A CA 1
ATOM 1253 C C . LYS A 1 247 ? 129.697 144.764 159.813 1.00 11.43 240 LYS A C 1
ATOM 1254 O O . LYS A 1 247 ? 129.299 145.499 160.723 1.00 11.43 240 LYS A O 1
ATOM 1256 N N . GLU A 1 248 ? 130.081 143.505 160.034 1.00 13.89 241 GLU A N 1
ATOM 1257 C CA . GLU A 1 248 ? 130.110 142.973 161.394 1.00 13.89 241 GLU A CA 1
ATOM 1258 C C . GLU A 1 248 ? 131.167 143.675 162.238 1.00 13.89 241 GLU A C 1
ATOM 1259 O O . GLU A 1 248 ? 130.935 143.974 163.416 1.00 13.89 241 GLU A O 1
ATOM 1265 N N . LYS A 1 249 ? 132.338 143.941 161.655 1.00 12.73 242 LYS A N 1
ATOM 1266 C CA . LYS A 1 249 ? 133.384 144.642 162.391 1.00 12.73 242 LYS A CA 1
ATOM 1267 C C . LYS A 1 249 ? 132.967 146.069 162.728 1.00 12.73 242 LYS A C 1
ATOM 1268 O O . LYS A 1 249 ? 133.409 146.630 163.737 1.00 12.73 242 LYS A O 1
ATOM 1274 N N . ALA A 1 250 ? 132.137 146.682 161.882 1.00 14.56 243 ALA A N 1
ATOM 1275 C CA . ALA A 1 250 ? 131.639 148.022 162.174 1.00 14.56 243 ALA A CA 1
ATOM 1276 C C . ALA A 1 250 ? 130.535 147.986 163.223 1.00 14.56 243 ALA A C 1
ATOM 1277 O O . ALA A 1 250 ? 130.433 148.896 164.054 1.00 14.56 243 ALA A O 1
ATOM 1279 N N . LYS A 1 251 ? 129.683 146.958 163.185 1.00 14.81 244 LYS A N 1
ATOM 1280 C CA . LYS A 1 251 ? 128.673 146.799 164.226 1.00 14.81 244 LYS A CA 1
ATOM 1281 C C . LYS A 1 251 ? 129.328 146.613 165.587 1.00 14.81 244 LYS A C 1
ATOM 1282 O O . LYS A 1 251 ? 128.915 147.231 166.576 1.00 14.81 244 LYS A O 1
ATOM 1284 N N . ALA A 1 252 ? 130.358 145.774 165.652 1.00 16.27 245 ALA A N 1
ATOM 1285 C CA . ALA A 1 252 ? 131.221 145.751 166.819 1.00 16.27 245 ALA A CA 1
ATOM 1286 C C . ALA A 1 252 ? 132.061 147.024 166.855 1.00 16.27 245 ALA A C 1
ATOM 1287 O O . ALA A 1 252 ? 132.164 147.763 165.874 1.00 16.27 245 ALA A O 1
ATOM 1289 N N . GLY A 1 253 ? 132.662 147.289 168.007 1.00 16.74 246 GLY A N 1
ATOM 1290 C CA . GLY A 1 253 ? 133.301 148.573 168.202 1.00 16.74 246 GLY A CA 1
ATOM 1291 C C . GLY A 1 253 ? 132.262 149.609 168.568 1.00 16.74 246 GLY A C 1
ATOM 1292 O O . GLY A 1 253 ? 132.340 150.226 169.631 1.00 16.74 246 GLY A O 1
ATOM 1293 N N . ALA A 1 254 ? 131.271 149.799 167.695 1.00 17.01 247 ALA A N 1
ATOM 1294 C CA . ALA A 1 254 ? 130.117 150.613 168.058 1.00 17.01 247 ALA A CA 1
ATOM 1295 C C . ALA A 1 254 ? 129.322 149.968 169.187 1.00 17.01 247 ALA A C 1
ATOM 1296 O O . ALA A 1 254 ? 128.902 150.651 170.128 1.00 17.01 247 ALA A O 1
ATOM 1298 N N . GLU A 1 255 ? 129.104 148.651 169.111 1.00 18.64 248 GLU A N 1
ATOM 1299 C CA . GLU A 1 255 ? 128.408 147.948 170.184 1.00 18.64 248 GLU A CA 1
ATOM 1300 C C . GLU A 1 255 ? 129.311 147.725 171.392 1.00 18.64 248 GLU A C 1
ATOM 1301 O O . GLU A 1 255 ? 128.855 147.815 172.536 1.00 18.64 248 GLU A O 1
ATOM 1307 N N . ILE A 1 256 ? 130.597 147.437 171.159 1.00 17.95 249 ILE A N 1
ATOM 1308 C CA . ILE A 1 256 ? 131.541 147.233 172.256 1.00 17.95 249 ILE A CA 1
ATOM 1309 C C . ILE A 1 256 ? 132.072 148.536 172.822 1.00 17.95 249 ILE A C 1
ATOM 1310 O O . ILE A 1 256 ? 132.949 148.506 173.694 1.00 17.95 249 ILE A O 1
ATOM 1312 N N . ALA A 1 257 ? 131.586 149.679 172.340 1.00 17.26 250 ALA A N 1
ATOM 1313 C CA . ALA A 1 257 ? 131.896 150.978 172.918 1.00 17.26 250 ALA A CA 1
ATOM 1314 C C . ALA A 1 257 ? 130.696 151.642 173.567 1.00 17.26 250 ALA A C 1
ATOM 1315 O O . ALA A 1 257 ? 130.869 152.426 174.501 1.00 17.26 250 ALA A O 1
ATOM 1317 N N . ALA A 1 258 ? 129.490 151.354 173.088 1.00 17.37 251 ALA A N 1
ATOM 1318 C CA . ALA A 1 258 ? 128.268 151.769 173.760 1.00 17.37 251 ALA A CA 1
ATOM 1319 C C . ALA A 1 258 ? 127.906 150.704 174.786 1.00 17.37 251 ALA A C 1
ATOM 1320 O O . ALA A 1 258 ? 127.723 149.534 174.433 1.00 17.37 251 ALA A O 1
ATOM 1322 N N . HIS A 1 259 ? 127.807 151.112 176.049 1.00 17.00 252 HIS A N 1
ATOM 1323 C CA . HIS A 1 259 ? 127.668 150.208 177.185 1.00 17.00 252 HIS A CA 1
ATOM 1324 C C . HIS A 1 259 ? 128.832 149.223 177.230 1.00 17.00 252 HIS A C 1
ATOM 1325 O O . HIS A 1 259 ? 128.635 148.021 177.009 1.00 17.00 252 HIS A O 1
ATOM 1327 N N . PRO A 1 260 ? 130.061 149.690 177.501 1.00 17.76 253 PRO A N 1
ATOM 1328 C CA . PRO A 1 260 ? 131.166 148.753 177.728 1.00 17.76 253 PRO A CA 1
ATOM 1329 C C . PRO A 1 260 ? 131.135 148.218 179.148 1.00 17.76 253 PRO A C 1
ATOM 1330 O O . PRO A 1 260 ? 130.168 148.446 179.882 1.00 17.76 253 PRO A O 1
ATOM 1334 N N . ASP A 1 261 ? 132.186 147.497 179.531 1.00 17.27 254 ASP A N 1
ATOM 1335 C CA . ASP A 1 261 ? 132.383 146.768 180.778 1.00 17.27 254 ASP A CA 1
ATOM 1336 C C . ASP A 1 261 ? 131.582 145.471 180.801 1.00 17.27 254 ASP A C 1
ATOM 1337 O O . ASP A 1 261 ? 131.794 144.655 181.695 1.00 17.27 254 ASP A O 1
ATOM 1339 N N . ALA A 1 262 ? 130.680 145.240 179.847 1.00 16.53 255 ALA A N 1
ATOM 1340 C CA . ALA A 1 262 ? 130.266 143.878 179.545 1.00 16.53 255 ALA A CA 1
ATOM 1341 C C . ALA A 1 262 ? 131.324 143.182 178.705 1.00 16.53 255 ALA A C 1
ATOM 1342 O O . ALA A 1 262 ? 131.574 141.986 178.884 1.00 16.53 255 ALA A O 1
ATOM 1344 N N . PHE A 1 263 ? 131.937 143.919 177.788 1.00 16.37 256 PHE A N 1
ATOM 1345 C CA . PHE A 1 263 ? 133.212 143.573 177.188 1.00 16.37 256 PHE A CA 1
ATOM 1346 C C . PHE A 1 263 ? 134.328 144.167 178.040 1.00 16.37 256 PHE A C 1
ATOM 1347 O O . PHE A 1 263 ? 134.091 145.009 178.907 1.00 16.37 256 PHE A O 1
ATOM 1355 N N . LEU A 1 264 ? 135.546 143.677 177.822 1.00 16.26 257 LEU A N 1
ATOM 1356 C CA . LEU A 1 264 ? 136.729 144.139 178.541 1.00 16.26 257 LEU A CA 1
ATOM 1357 C C . LEU A 1 264 ? 136.664 143.751 180.013 1.00 16.26 257 LEU A C 1
ATOM 1358 O O . LEU A 1 264 ? 137.605 144.010 180.767 1.00 16.26 257 LEU A O 1
ATOM 1360 N N . PHE A 1 265 ? 135.559 143.142 180.432 1.00 17.70 258 PHE A N 1
ATOM 1361 C CA . PHE A 1 265 ? 135.492 142.401 181.682 1.00 17.70 258 PHE A CA 1
ATOM 1362 C C . PHE A 1 265 ? 135.248 140.921 181.469 1.00 17.70 258 PHE A C 1
ATOM 1363 O O . PHE A 1 265 ? 135.938 140.105 182.080 1.00 17.70 258 PHE A O 1
ATOM 1371 N N . LEU A 1 266 ? 134.281 140.554 180.626 1.00 16.16 259 LEU A N 1
ATOM 1372 C CA . LEU A 1 266 ? 134.174 139.171 180.189 1.00 16.16 259 LEU A CA 1
ATOM 1373 C C . LEU A 1 266 ? 135.403 138.751 179.396 1.00 16.16 259 LEU A C 1
ATOM 1374 O O . LEU A 1 266 ? 135.713 137.558 179.326 1.00 16.16 259 LEU A O 1
ATOM 1376 N N . LEU A 1 267 ? 136.113 139.712 178.803 1.00 14.40 260 LEU A N 1
ATOM 1377 C CA . LEU A 1 267 ? 137.394 139.426 178.176 1.00 14.40 260 LEU A CA 1
ATOM 1378 C C . LEU A 1 267 ? 138.464 139.053 179.187 1.00 14.40 260 LEU A C 1
ATOM 1379 O O . LEU A 1 267 ? 139.496 138.501 178.796 1.00 14.40 260 LEU A O 1
ATOM 1384 N N . PHE A 1 268 ? 138.259 139.356 180.463 1.00 17.33 261 PHE A N 1
ATOM 1385 C CA . PHE A 1 268 ? 139.124 138.846 181.510 1.00 17.33 261 PHE A CA 1
ATOM 1386 C C . PHE A 1 268 ? 138.512 137.662 182.243 1.00 17.33 261 PHE A C 1
ATOM 1387 O O . PHE A 1 268 ? 139.209 137.004 183.016 1.00 17.33 261 PHE A O 1
ATOM 1395 N N . ALA A 1 269 ? 137.234 137.378 182.018 1.00 16.26 262 ALA A N 1
ATOM 1396 C CA . ALA A 1 269 ? 136.642 136.112 182.421 1.00 16.26 262 ALA A CA 1
ATOM 1397 C C . ALA A 1 269 ? 136.739 135.067 181.322 1.00 16.26 262 ALA A C 1
ATOM 1398 O O . ALA A 1 269 ? 136.234 133.954 181.494 1.00 16.26 262 ALA A O 1
ATOM 1400 N N . ALA A 1 270 ? 137.351 135.414 180.192 1.00 14.67 263 ALA A N 1
ATOM 1401 C CA . ALA A 1 270 ? 137.694 134.473 179.137 1.00 14.67 263 ALA A CA 1
ATOM 1402 C C . ALA A 1 270 ? 139.168 134.104 179.158 1.00 14.67 263 ALA A C 1
ATOM 1403 O O . ALA A 1 270 ? 139.640 133.418 178.248 1.00 14.67 263 ALA A O 1
ATOM 1405 N N . PHE A 1 271 ? 139.910 134.568 180.161 1.00 16.09 264 PHE A N 1
ATOM 1406 C CA . PHE A 1 271 ? 141.308 134.209 180.346 1.00 16.09 264 PHE A CA 1
ATOM 1407 C C . PHE A 1 271 ? 141.539 133.335 181.565 1.00 16.09 264 PHE A C 1
ATOM 1408 O O . PHE A 1 271 ? 142.475 132.534 181.568 1.00 16.09 264 PHE A O 1
ATOM 1416 N N . GLY A 1 272 ? 140.710 133.472 182.600 1.00 17.03 265 GLY A N 1
ATOM 1417 C CA . GLY A 1 272 ? 140.725 132.500 183.676 1.00 17.03 265 GLY A CA 1
ATOM 1418 C C . GLY A 1 272 ? 140.318 131.120 183.205 1.00 17.03 265 GLY A C 1
ATOM 1419 O O . GLY A 1 272 ? 140.787 130.113 183.739 1.00 17.03 265 GLY A O 1
ATOM 1420 N N . VAL A 1 273 ? 139.443 131.054 182.200 1.00 17.31 266 VAL A N 1
ATOM 1421 C CA . VAL A 1 273 ? 139.075 129.771 181.609 1.00 17.31 266 VAL A CA 1
ATOM 1422 C C . VAL A 1 273 ? 140.295 129.112 180.979 1.00 17.31 266 VAL A C 1
ATOM 1423 O O . VAL A 1 273 ? 140.511 127.903 181.113 1.00 17.31 266 VAL A O 1
ATOM 1427 N N . VAL A 1 274 ? 141.106 129.900 180.271 1.00 16.97 267 VAL A N 1
ATOM 1428 C CA . VAL A 1 274 ? 142.361 129.387 179.729 1.00 16.97 267 VAL A CA 1
ATOM 1429 C C . VAL A 1 274 ? 143.288 128.959 180.859 1.00 16.97 267 VAL A C 1
ATOM 1430 O O . VAL A 1 274 ? 143.894 127.882 180.816 1.00 16.97 267 VAL A O 1
ATOM 1434 N N . LEU A 1 275 ? 143.406 129.796 181.892 1.00 17.66 268 LEU A N 1
ATOM 1435 C CA . LEU A 1 275 ? 144.327 129.503 182.986 1.00 17.66 268 LEU A CA 1
ATOM 1436 C C . LEU A 1 275 ? 143.929 128.228 183.720 1.00 17.66 268 LEU A C 1
ATOM 1437 O O . LEU A 1 275 ? 144.748 127.320 183.899 1.00 17.66 268 LEU A O 1
ATOM 1442 N N . THR A 1 276 ? 142.673 128.138 184.149 1.00 20.46 269 THR A N 1
ATOM 1443 C CA . THR A 1 276 ? 142.166 126.947 184.827 1.00 20.46 269 THR A CA 1
ATOM 1444 C C . THR A 1 276 ? 141.494 126.067 183.782 1.00 20.46 269 THR A C 1
ATOM 1445 O O . THR A 1 276 ? 140.327 126.267 183.441 1.00 20.46 269 THR A O 1
ATOM 1449 N N . GLY A 1 277 ? 142.230 125.078 183.281 1.00 23.39 270 GLY A N 1
ATOM 1450 C CA . GLY A 1 277 ? 141.734 124.227 182.219 1.00 23.39 270 GLY A CA 1
ATOM 1451 C C . GLY A 1 277 ? 140.680 123.225 182.631 1.00 23.39 270 GLY A C 1
ATOM 1452 O O . GLY A 1 277 ? 140.196 122.478 181.776 1.00 23.39 270 GLY A O 1
ATOM 1453 N N . ASP A 1 278 ? 140.313 123.188 183.906 1.00 26.36 271 ASP A N 1
ATOM 1454 C CA . ASP A 1 278 ? 139.331 122.220 184.367 1.00 26.36 271 ASP A CA 1
ATOM 1455 C C . ASP A 1 278 ? 137.990 122.467 183.682 1.00 26.36 271 ASP A C 1
ATOM 1456 O O . ASP A 1 278 ? 137.636 123.620 183.408 1.00 26.36 271 ASP A O 1
ATOM 1458 N N . PRO A 1 279 ? 137.227 121.414 183.378 1.00 28.72 272 PRO A N 1
ATOM 1459 C CA . PRO A 1 279 ? 135.910 121.617 182.750 1.00 28.72 272 PRO A CA 1
ATOM 1460 C C . PRO A 1 279 ? 134.932 122.378 183.624 1.00 28.72 272 PRO A C 1
ATOM 1461 O O . PRO A 1 279 ? 133.936 122.896 183.104 1.00 28.72 272 PRO A O 1
ATOM 1465 N N . GLU A 1 280 ? 135.181 122.464 184.934 1.00 27.66 273 GLU A N 1
ATOM 1466 C CA . GLU A 1 280 ? 134.308 123.230 185.816 1.00 27.66 273 GLU A CA 1
ATOM 1467 C C . GLU A 1 280 ? 134.302 124.714 185.473 1.00 27.66 273 GLU A C 1
ATOM 1468 O O . GLU A 1 280 ? 133.406 125.438 185.920 1.00 27.66 273 GLU A O 1
ATOM 1470 N N . ASP A 1 281 ? 135.282 125.183 184.703 1.00 25.01 274 ASP A N 1
ATOM 1471 C CA . ASP A 1 281 ? 135.315 126.562 184.237 1.00 25.01 274 ASP A CA 1
ATOM 1472 C C . ASP A 1 281 ? 134.664 126.707 182.865 1.00 25.01 274 ASP A C 1
ATOM 1473 O O . ASP A 1 281 ? 133.807 127.575 182.666 1.00 25.01 274 ASP A O 1
ATOM 1475 N N . ARG A 1 282 ? 135.055 125.856 181.914 1.00 24.11 275 ARG A N 1
ATOM 1476 C CA . ARG A 1 282 ? 134.522 125.954 180.560 1.00 24.11 275 ARG A CA 1
ATOM 1477 C C . ARG A 1 282 ? 133.030 125.655 180.513 1.00 24.11 275 ARG A C 1
ATOM 1478 O O . ARG A 1 282 ? 132.321 126.187 179.648 1.00 24.11 275 ARG A O 1
ATOM 1486 N N . ALA A 1 283 ? 132.531 124.831 181.440 1.00 26.45 276 ALA A N 1
ATOM 1487 C CA . ALA A 1 283 ? 131.111 124.494 181.445 1.00 26.45 276 ALA A CA 1
ATOM 1488 C C . ALA A 1 283 ? 130.248 125.739 181.597 1.00 26.45 276 ALA A C 1
ATOM 1489 O O . ALA A 1 283 ? 129.224 125.881 180.918 1.00 26.45 276 ALA A O 1
ATOM 1491 N N . LEU A 1 284 ? 130.641 126.654 182.484 1.00 25.66 277 LEU A N 1
ATOM 1492 C CA . LEU A 1 284 ? 129.928 127.916 182.624 1.00 25.66 277 LEU A CA 1
ATOM 1493 C C . LEU A 1 284 ? 130.420 128.988 181.664 1.00 25.66 277 LEU A C 1
ATOM 1494 O O . LEU A 1 284 ? 129.665 129.916 181.365 1.00 25.66 277 LEU A O 1
ATOM 1499 N N . TRP A 1 285 ? 131.660 128.890 181.176 1.00 22.69 278 TRP A N 1
ATOM 1500 C CA . TRP A 1 285 ? 132.143 129.867 180.203 1.00 22.69 278 TRP A CA 1
ATOM 1501 C C . TRP A 1 285 ? 131.372 129.770 178.892 1.00 22.69 278 TRP A C 1
ATOM 1502 O O . TRP A 1 285 ? 131.038 130.795 178.283 1.00 22.69 278 TRP A O 1
ATOM 1513 N N . ALA A 1 286 ? 131.075 128.549 178.443 1.00 24.75 279 ALA A N 1
ATOM 1514 C CA . ALA A 1 286 ? 130.260 128.385 177.243 1.00 24.75 279 ALA A CA 1
ATOM 1515 C C . ALA A 1 286 ? 128.859 128.953 177.446 1.00 24.75 279 ALA A C 1
ATOM 1516 O O . ALA A 1 286 ? 128.301 129.592 176.544 1.00 24.75 279 ALA A O 1
ATOM 1518 N N . GLU A 1 287 ? 128.274 128.730 178.625 1.00 24.77 280 GLU A N 1
ATOM 1519 C CA . GLU A 1 287 ? 126.956 129.287 178.915 1.00 24.77 280 GLU A CA 1
ATOM 1520 C C . GLU A 1 287 ? 126.996 130.809 178.947 1.00 24.77 280 GLU A C 1
ATOM 1521 O O . GLU A 1 287 ? 126.061 131.473 178.486 1.00 24.77 280 GLU A O 1
ATOM 1523 N N . LEU A 1 288 ? 128.068 131.380 179.500 1.00 23.79 281 LEU A N 1
ATOM 1524 C CA . LEU A 1 288 ? 128.217 132.831 179.506 1.00 23.79 281 LEU A CA 1
ATOM 1525 C C . LEU A 1 288 ? 128.318 133.376 178.089 1.00 23.79 281 LEU A C 1
ATOM 1526 O O . LEU A 1 288 ? 127.729 134.415 177.772 1.00 23.79 281 LEU A O 1
ATOM 1531 N N . LEU A 1 289 ? 129.065 132.689 177.222 1.00 23.58 282 LEU A N 1
ATOM 1532 C CA . LEU A 1 289 ? 129.145 133.111 175.828 1.00 23.58 282 LEU A CA 1
ATOM 1533 C C . LEU A 1 289 ? 127.787 133.025 175.145 1.00 23.58 282 LEU A C 1
ATOM 1534 O O . LEU A 1 289 ? 127.420 133.909 174.363 1.00 23.58 282 LEU A O 1
ATOM 1539 N N . ALA A 1 290 ? 127.028 131.963 175.422 1.00 24.45 283 ALA A N 1
ATOM 1540 C CA . ALA A 1 290 ? 125.692 131.841 174.846 1.00 24.45 283 ALA A CA 1
ATOM 1541 C C . ALA A 1 290 ? 124.783 132.971 175.318 1.00 24.45 283 ALA A C 1
ATOM 1542 O O . ALA A 1 290 ? 124.022 133.542 174.526 1.00 24.45 283 ALA A O 1
ATOM 1544 N N . LEU A 1 291 ? 124.850 133.309 176.606 1.00 24.25 284 LEU A N 1
ATOM 1545 C CA . LEU A 1 291 ? 124.046 134.411 177.126 1.00 24.25 284 LEU A CA 1
ATOM 1546 C C . LEU A 1 291 ? 124.456 135.737 176.497 1.00 24.25 284 LEU A C 1
ATOM 1547 O O . LEU A 1 291 ? 123.599 136.560 176.153 1.00 24.25 284 LEU A O 1
ATOM 1549 N N . VAL A 1 292 ? 125.762 135.962 176.337 1.00 23.85 285 VAL A N 1
ATOM 1550 C CA . VAL A 1 292 ? 126.228 137.194 175.706 1.00 23.85 285 VAL A CA 1
ATOM 1551 C C . VAL A 1 292 ? 125.736 137.267 174.268 1.00 23.85 285 VAL A C 1
ATOM 1552 O O . VAL A 1 292 ? 125.310 138.327 173.797 1.00 23.85 285 VAL A O 1
ATOM 1556 N N . GLU A 1 293 ? 125.767 136.141 173.553 1.00 24.62 286 GLU A N 1
ATOM 1557 C CA . GLU A 1 293 ? 125.223 136.113 172.198 1.00 24.62 286 GLU A CA 1
ATOM 1558 C C . GLU A 1 293 ? 123.738 136.445 172.198 1.00 24.62 286 GLU A C 1
ATOM 1559 O O . GLU A 1 293 ? 123.258 137.181 171.328 1.00 24.62 286 GLU A O 1
ATOM 1561 N N . ARG A 1 294 ? 122.996 135.913 173.170 1.00 27.49 287 ARG A N 1
ATOM 1562 C CA . ARG A 1 294 ? 121.581 136.247 173.281 1.00 27.49 287 ARG A CA 1
ATOM 1563 C C . ARG A 1 294 ? 121.375 137.720 173.612 1.00 27.49 287 ARG A C 1
ATOM 1564 O O . ARG A 1 294 ? 120.316 138.281 173.310 1.00 27.49 287 ARG A O 1
ATOM 1566 N N . ALA A 1 295 ? 122.370 138.364 174.229 1.00 26.52 288 ALA A N 1
ATOM 1567 C CA . ALA A 1 295 ? 122.248 139.758 174.633 1.00 26.52 288 ALA A CA 1
ATOM 1568 C C . ALA A 1 295 ? 123.131 140.720 173.850 1.00 26.52 288 ALA A C 1
ATOM 1569 O O . ALA A 1 295 ? 122.826 141.915 173.817 1.00 26.52 288 ALA A O 1
ATOM 1571 N N . ALA A 1 296 ? 124.208 140.241 173.230 1.00 23.84 289 ALA A N 1
ATOM 1572 C CA . ALA A 1 296 ? 125.129 141.109 172.503 1.00 23.84 289 ALA A CA 1
ATOM 1573 C C . ALA A 1 296 ? 125.881 140.309 171.445 1.00 23.84 289 ALA A C 1
ATOM 1574 O O . ALA A 1 296 ? 126.842 139.600 171.770 1.00 23.84 289 ALA A O 1
ATOM 1576 N N . PRO A 1 297 ? 125.481 140.396 170.173 1.00 22.14 290 PRO A N 1
ATOM 1577 C CA . PRO A 1 297 ? 126.088 139.538 169.144 1.00 22.14 290 PRO A CA 1
ATOM 1578 C C . PRO A 1 297 ? 127.553 139.843 168.869 1.00 22.14 290 PRO A C 1
ATOM 1579 O O . PRO A 1 297 ? 128.389 138.934 168.870 1.00 22.14 290 PRO A O 1
ATOM 1583 N N . GLY A 1 298 ? 127.872 141.114 168.620 1.00 22.01 291 GLY A N 1
ATOM 1584 C CA . GLY A 1 298 ? 129.247 141.472 168.309 1.00 22.01 291 GLY A CA 1
ATOM 1585 C C . GLY A 1 298 ? 130.194 141.198 169.460 1.00 22.01 291 GLY A C 1
ATOM 1586 O O . GLY A 1 298 ? 131.309 140.706 169.260 1.00 22.01 291 GLY A O 1
ATOM 1587 N N . ILE A 1 299 ? 129.759 141.509 170.682 1.00 21.89 292 ILE A N 1
ATOM 1588 C CA . ILE A 1 299 ? 130.569 141.209 171.857 1.00 21.89 292 ILE A CA 1
ATOM 1589 C C . ILE A 1 299 ? 130.814 139.712 171.958 1.00 21.89 292 ILE A C 1
ATOM 1590 O O . ILE A 1 299 ? 131.930 139.268 172.248 1.00 21.89 292 ILE A O 1
ATOM 1595 N N . ALA A 1 300 ? 129.777 138.909 171.713 1.00 21.65 293 ALA A N 1
ATOM 1596 C CA . ALA A 1 300 ? 129.925 137.461 171.807 1.00 21.65 293 ALA A CA 1
ATOM 1597 C C . ALA A 1 300 ? 130.892 136.926 170.761 1.00 21.65 293 ALA A C 1
ATOM 1598 O O . ALA A 1 300 ? 131.713 136.055 171.060 1.00 21.65 293 ALA A O 1
ATOM 1600 N N . ARG A 1 301 ? 130.801 137.418 169.523 1.00 21.61 294 ARG A N 1
ATOM 1601 C CA . ARG A 1 301 ? 131.706 136.926 168.487 1.00 21.61 294 ARG A CA 1
ATOM 1602 C C . ARG A 1 301 ? 133.144 137.350 168.770 1.00 21.61 294 ARG A C 1
ATOM 1603 O O . ARG A 1 301 ? 134.081 136.561 168.573 1.00 21.61 294 ARG A O 1
ATOM 1611 N N . ALA A 1 302 ? 133.340 138.577 169.262 1.00 20.03 295 ALA A N 1
ATOM 1612 C CA . ALA A 1 302 ? 134.681 139.008 169.634 1.00 20.03 295 ALA A CA 1
ATOM 1613 C C . ALA A 1 302 ? 135.231 138.152 170.766 1.00 20.03 295 ALA A C 1
ATOM 1614 O O . ALA A 1 302 ? 136.400 137.754 170.739 1.00 20.03 295 ALA A O 1
ATOM 1616 N N . LEU A 1 303 ? 134.394 137.839 171.758 1.00 19.28 296 LEU A N 1
ATOM 1617 C CA . LEU A 1 303 ? 134.839 137.008 172.872 1.00 19.28 296 LEU A CA 1
ATOM 1618 C C . LEU A 1 303 ? 135.151 135.587 172.417 1.00 19.28 296 LEU A C 1
ATOM 1619 O O . LEU A 1 303 ? 136.108 134.974 172.901 1.00 19.28 296 LEU A O 1
ATOM 1624 N N . ALA A 1 304 ? 134.348 135.041 171.503 1.00 18.69 297 ALA A N 1
ATOM 1625 C CA . ALA A 1 304 ? 134.599 133.691 171.009 1.00 18.69 297 ALA A CA 1
ATOM 1626 C C . ALA A 1 304 ? 135.922 133.623 170.258 1.00 18.69 297 ALA A C 1
ATOM 1627 O O . ALA A 1 304 ? 136.729 132.711 170.479 1.00 18.69 297 ALA A O 1
ATOM 1629 N N . ALA A 1 305 ? 136.166 134.589 169.368 1.00 19.07 298 ALA A N 1
ATOM 1630 C CA . ALA A 1 305 ? 137.449 134.631 168.673 1.00 19.07 298 ALA A CA 1
ATOM 1631 C C . ALA A 1 305 ? 138.595 134.815 169.658 1.00 19.07 298 ALA A C 1
ATOM 1632 O O . ALA A 1 305 ? 139.653 134.185 169.522 1.00 19.07 298 ALA A O 1
ATOM 1634 N N . ALA A 1 306 ? 138.395 135.667 170.665 1.00 18.83 299 ALA A N 1
ATOM 1635 C CA . ALA A 1 306 ? 139.423 135.904 171.668 1.00 18.83 299 ALA A CA 1
ATOM 1636 C C . ALA A 1 306 ? 139.776 134.623 172.407 1.00 18.83 299 ALA A C 1
ATOM 1637 O O . ALA A 1 306 ? 140.954 134.293 172.573 1.00 18.83 299 ALA A O 1
ATOM 1639 N N . TYR A 1 307 ? 138.763 133.882 172.853 1.00 17.93 300 TYR A N 1
ATOM 1640 C CA . TYR A 1 307 ? 139.040 132.670 173.613 1.00 17.93 300 TYR A CA 1
ATOM 1641 C C . TYR A 1 307 ? 139.649 131.591 172.731 1.00 17.93 300 TYR A C 1
ATOM 1642 O O . TYR A 1 307 ? 140.521 130.842 173.181 1.00 17.93 300 TYR A O 1
ATOM 1651 N N . ARG A 1 308 ? 139.197 131.479 171.478 1.00 17.22 301 ARG A N 1
ATOM 1652 C CA . ARG A 1 308 ? 139.800 130.501 170.578 1.00 17.22 301 ARG A CA 1
ATOM 1653 C C . ARG A 1 308 ? 141.282 130.790 170.376 1.00 17.22 301 ARG A C 1
ATOM 1654 O O . ARG A 1 308 ? 142.123 129.889 170.507 1.00 17.22 301 ARG A O 1
ATOM 1656 N N . ALA A 1 309 ? 141.622 132.048 170.086 1.00 18.25 302 ALA A N 1
ATOM 1657 C CA . ALA A 1 309 ? 143.024 132.406 169.911 1.00 18.25 302 ALA A CA 1
ATOM 1658 C C . ALA A 1 309 ? 143.814 132.195 171.195 1.00 18.25 302 ALA A C 1
ATOM 1659 O O . ALA A 1 309 ? 144.960 131.733 171.154 1.00 18.25 302 ALA A O 1
ATOM 1661 N N . ALA A 1 310 ? 143.223 132.530 172.345 1.00 18.00 303 ALA A N 1
ATOM 1662 C CA . ALA A 1 310 ? 143.924 132.370 173.613 1.00 18.00 303 ALA A CA 1
ATOM 1663 C C . ALA A 1 310 ? 144.206 130.905 173.911 1.00 18.00 303 ALA A C 1
ATOM 1664 O O . ALA A 1 310 ? 145.306 130.557 174.351 1.00 18.00 303 ALA A O 1
ATOM 1666 N N . GLU A 1 311 ? 143.225 130.031 173.680 1.00 19.15 304 GLU A N 1
ATOM 1667 C CA . GLU A 1 311 ? 143.440 128.606 173.895 1.00 19.15 304 GLU A CA 1
ATOM 1668 C C . GLU A 1 311 ? 144.508 128.074 172.952 1.00 19.15 304 GLU A C 1
ATOM 1669 O O . GLU A 1 311 ? 145.381 127.299 173.359 1.00 19.15 304 GLU A O 1
ATOM 1671 N N . GLU A 1 312 ? 144.461 128.491 171.684 1.00 19.93 305 GLU A N 1
ATOM 1672 C CA . GLU A 1 312 ? 145.448 128.012 170.722 1.00 19.93 305 GLU A CA 1
ATOM 1673 C C . GLU A 1 312 ? 146.856 128.453 171.102 1.00 19.93 305 GLU A C 1
ATOM 1674 O O . GLU A 1 312 ? 147.803 127.663 171.024 1.00 19.93 305 GLU A O 1
ATOM 1680 N N . ALA A 1 313 ? 147.015 129.709 171.525 1.00 18.71 306 ALA A N 1
ATOM 1681 C CA . ALA A 1 313 ? 148.350 130.237 171.781 1.00 18.71 306 ALA A CA 1
ATOM 1682 C C . ALA A 1 313 ? 148.831 129.977 173.202 1.00 18.71 306 ALA A C 1
ATOM 1683 O O . ALA A 1 313 ? 149.999 130.247 173.500 1.00 18.71 306 ALA A O 1
ATOM 1685 N N . TYR A 1 314 ? 147.967 129.479 174.087 1.00 18.35 307 TYR A N 1
ATOM 1686 C CA . TYR A 1 314 ? 148.398 129.181 175.449 1.00 18.35 307 TYR A CA 1
ATOM 1687 C C . TYR A 1 314 ? 149.458 128.086 175.460 1.00 18.35 307 TYR A C 1
ATOM 1688 O O . TYR A 1 314 ? 150.458 128.176 176.181 1.00 18.35 307 TYR A O 1
ATOM 1697 N N . ARG A 1 315 ? 149.256 127.048 174.657 1.00 20.75 308 ARG A N 1
ATOM 1698 C CA . ARG A 1 315 ? 150.181 125.928 174.583 1.00 20.75 308 ARG A CA 1
ATOM 1699 C C . ARG A 1 315 ? 151.320 126.219 173.614 1.00 20.75 308 ARG A C 1
ATOM 1700 O O . ARG A 1 315 ? 151.738 127.366 173.461 1.00 20.75 308 ARG A O 1
ATOM 1708 N N . PRO A 1 319 ? 150.737 131.631 179.051 1.00 19.92 312 PRO A N 1
ATOM 1709 C CA . PRO A 1 319 ? 149.735 132.573 179.560 1.00 19.92 312 PRO A CA 1
ATOM 1710 C C . PRO A 1 319 ? 149.817 133.940 178.888 1.00 19.92 312 PRO A C 1
ATOM 1711 O O . PRO A 1 319 ? 148.796 134.461 178.442 1.00 19.92 312 PRO A O 1
ATOM 1715 N N . VAL A 1 320 ? 151.022 134.510 178.820 1.00 20.87 313 VAL A N 1
ATOM 1716 C CA . VAL A 1 320 ? 151.195 135.807 178.171 1.00 20.87 313 VAL A CA 1
ATOM 1717 C C . VAL A 1 320 ? 150.837 135.713 176.694 1.00 20.87 313 VAL A C 1
ATOM 1718 O O . VAL A 1 320 ? 150.159 136.591 176.147 1.00 20.87 313 VAL A O 1
ATOM 1722 N N . ALA A 1 321 ? 151.286 134.649 176.026 1.00 20.92 314 ALA A N 1
ATOM 1723 C CA . ALA A 1 321 ? 150.920 134.449 174.628 1.00 20.92 314 ALA A CA 1
ATOM 1724 C C . ALA A 1 321 ? 149.417 134.253 174.478 1.00 20.92 314 ALA A C 1
ATOM 1725 O O . ALA A 1 321 ? 148.806 134.772 173.537 1.00 20.92 314 ALA A O 1
ATOM 1727 N N . GLY A 1 322 ? 148.806 133.502 175.395 1.00 19.57 315 GLY A N 1
ATOM 1728 C CA . GLY A 1 322 ? 147.361 133.350 175.365 1.00 19.57 315 GLY A CA 1
ATOM 1729 C C . GLY A 1 322 ? 146.635 134.668 175.547 1.00 19.57 315 GLY A C 1
ATOM 1730 O O . GLY A 1 322 ? 145.660 134.952 174.849 1.00 19.57 315 GLY A O 1
ATOM 1731 N N . PHE A 1 323 ? 147.109 135.497 176.481 1.00 21.46 316 PHE A N 1
ATOM 1732 C CA . PHE A 1 323 ? 146.497 136.806 176.690 1.00 21.46 316 PHE A CA 1
ATOM 1733 C C . PHE A 1 323 ? 146.630 137.680 175.451 1.00 21.46 316 PHE A C 1
ATOM 1734 O O . PHE A 1 323 ? 145.673 138.352 175.049 1.00 21.46 316 PHE A O 1
ATOM 1742 N N . ARG A 1 324 ? 147.815 137.690 174.838 1.00 19.76 317 ARG A N 1
ATOM 1743 C CA . ARG A 1 324 ? 148.024 138.499 173.643 1.00 19.76 317 ARG A CA 1
ATOM 1744 C C . ARG A 1 324 ? 147.117 138.041 172.510 1.00 19.76 317 ARG A C 1
ATOM 1745 O O . ARG A 1 324 ? 146.489 138.862 171.834 1.00 19.76 317 ARG A O 1
ATOM 1753 N N . ALA A 1 325 ? 147.034 136.727 172.291 1.00 18.73 318 ALA A N 1
ATOM 1754 C CA . ALA A 1 325 ? 146.181 136.211 171.226 1.00 18.73 318 ALA A CA 1
ATOM 1755 C C . ALA A 1 325 ? 144.718 136.531 171.491 1.00 18.73 318 ALA A C 1
ATOM 1756 O O . ALA A 1 325 ? 143.983 136.907 170.572 1.00 18.73 318 ALA A O 1
ATOM 1758 N N . GLY A 1 326 ? 144.279 136.395 172.744 1.00 18.41 319 GLY A N 1
ATOM 1759 C CA . GLY A 1 326 ? 142.898 136.710 173.067 1.00 18.41 319 GLY A CA 1
ATOM 1760 C C . GLY A 1 326 ? 142.568 138.171 172.840 1.00 18.41 319 GLY A C 1
ATOM 1761 O O . GLY A 1 326 ? 141.549 138.503 172.235 1.00 18.41 319 GLY A O 1
ATOM 1762 N N . ILE A 1 327 ? 143.439 139.067 173.308 1.00 19.31 320 ILE A N 1
ATOM 1763 C CA . ILE A 1 327 ? 143.190 140.496 173.141 1.00 19.31 320 ILE A CA 1
ATOM 1764 C C . ILE A 1 327 ? 143.218 140.876 171.666 1.00 19.31 320 ILE A C 1
ATOM 1765 O O . ILE A 1 327 ? 142.401 141.683 171.205 1.00 19.31 320 ILE A O 1
ATOM 1767 N N . LEU A 1 328 ? 144.158 140.311 170.902 1.00 19.07 321 LEU A N 1
ATOM 1768 C CA . LEU A 1 328 ? 144.230 140.601 169.473 1.00 19.07 321 LEU A CA 1
ATOM 1769 C C . LEU A 1 328 ? 142.983 140.122 168.744 1.00 19.07 321 LEU A C 1
ATOM 1770 O O . LEU A 1 328 ? 142.431 140.843 167.906 1.00 19.07 321 LEU A O 1
ATOM 1775 N N . GLY A 1 329 ? 142.528 138.903 169.038 1.00 19.90 322 GLY A N 1
ATOM 1776 C CA . GLY A 1 329 ? 141.313 138.410 168.417 1.00 19.90 322 GLY A CA 1
ATOM 1777 C C . GLY A 1 329 ? 140.086 139.197 168.823 1.00 19.90 322 GLY A C 1
ATOM 1778 O O . GLY A 1 329 ? 139.155 139.359 168.031 1.00 19.90 322 GLY A O 1
ATOM 1779 N N . ALA A 1 330 ? 140.062 139.690 170.062 1.00 18.26 323 ALA A N 1
ATOM 1780 C CA . ALA A 1 330 ? 138.929 140.484 170.518 1.00 18.26 323 ALA A CA 1
ATOM 1781 C C . ALA A 1 330 ? 138.899 141.846 169.840 1.00 18.26 323 ALA A C 1
ATOM 1782 O O . ALA A 1 330 ? 137.834 142.310 169.418 1.00 18.26 323 ALA A O 1
ATOM 1784 N N . CYS A 1 331 ? 140.056 142.497 169.717 1.00 18.31 324 CYS A N 1
ATOM 1785 C CA . CYS A 1 331 ? 140.125 143.804 169.077 1.00 18.31 324 CYS A CA 1
ATOM 1786 C C . CYS A 1 331 ? 140.188 143.660 167.563 1.00 18.31 324 CYS A C 1
ATOM 1787 O O . CYS A 1 331 ? 141.056 144.244 166.910 1.00 18.31 324 CYS A O 1
ATOM 1790 N N . ALA A 1 332 ? 139.267 142.881 167.003 1.00 17.09 325 ALA A N 1
ATOM 1791 C CA . ALA A 1 332 ? 139.115 142.731 165.563 1.00 17.09 325 ALA A CA 1
ATOM 1792 C C . ALA A 1 332 ? 137.642 142.637 165.203 1.00 17.09 325 ALA A C 1
ATOM 1793 O O . ALA A 1 332 ? 137.237 141.807 164.383 1.00 17.09 325 ALA A O 1
ATOM 1795 N N . GLY A 1 333 ? 136.820 143.478 165.820 1.00 16.38 326 GLY A N 1
ATOM 1796 C CA . GLY A 1 333 ? 135.393 143.480 165.561 1.00 16.38 326 GLY A CA 1
ATOM 1797 C C . GLY A 1 333 ? 134.691 142.230 166.054 1.00 16.38 326 GLY A C 1
ATOM 1798 O O . GLY A 1 333 ? 134.234 141.406 165.263 1.00 16.38 326 GLY A O 1
ATOM 1799 N N . LEU A 1 340 ? 139.524 150.940 168.323 1.00 24.81 333 LEU A N 1
ATOM 1800 C CA . LEU A 1 340 ? 140.088 152.224 168.730 1.00 24.81 333 LEU A CA 1
ATOM 1801 C C . LEU A 1 340 ? 139.741 152.611 170.180 1.00 24.81 333 LEU A C 1
ATOM 1802 O O . LEU A 1 340 ? 140.623 153.048 170.918 1.00 24.81 333 LEU A O 1
ATOM 1804 N N . PRO A 1 341 ? 138.462 152.474 170.602 1.00 24.05 334 PRO A N 1
ATOM 1805 C CA . PRO A 1 341 ? 138.158 152.686 172.025 1.00 24.05 334 PRO A CA 1
ATOM 1806 C C . PRO A 1 341 ? 138.511 151.471 172.866 1.00 24.05 334 PRO A C 1
ATOM 1807 O O . PRO A 1 341 ? 138.927 151.596 174.026 1.00 24.05 334 PRO A O 1
ATOM 1811 N N . LEU A 1 342 ? 138.341 150.284 172.276 1.00 21.02 335 LEU A N 1
ATOM 1812 C CA . LEU A 1 342 ? 138.574 149.047 173.012 1.00 21.02 335 LEU A CA 1
ATOM 1813 C C . LEU A 1 342 ? 140.026 148.925 173.445 1.00 21.02 335 LEU A C 1
ATOM 1814 O O . LEU A 1 342 ? 140.306 148.546 174.586 1.00 21.02 335 LEU A O 1
ATOM 1819 N N . THR A 1 343 ? 140.966 149.249 172.554 1.00 23.32 336 THR A N 1
ATOM 1820 C CA . THR A 1 343 ? 142.376 149.146 172.918 1.00 23.32 336 THR A CA 1
ATOM 1821 C C . THR A 1 343 ? 142.727 150.106 174.048 1.00 23.32 336 THR A C 1
ATOM 1822 O O . THR A 1 343 ? 143.451 149.737 174.980 1.00 23.32 336 THR A O 1
ATOM 1826 N N . ALA A 1 344 ? 142.202 151.332 174.001 1.00 22.58 337 ALA A N 1
ATOM 1827 C CA . ALA A 1 344 ? 142.507 152.307 175.043 1.00 22.58 337 ALA A CA 1
ATOM 1828 C C . ALA A 1 344 ? 141.925 151.882 176.386 1.00 22.58 337 ALA A C 1
ATOM 1829 O O . ALA A 1 344 ? 142.615 151.917 177.413 1.00 22.58 337 ALA A O 1
ATOM 1831 N N . ARG A 1 345 ? 140.653 151.471 176.401 1.00 21.25 338 ARG A N 1
ATOM 1832 C CA . ARG A 1 345 ? 140.043 151.066 177.663 1.00 21.25 338 ARG A CA 1
ATOM 1833 C C . ARG A 1 345 ? 140.699 149.805 178.215 1.00 21.25 338 ARG A C 1
ATOM 1834 O O . ARG A 1 345 ? 140.865 149.670 179.433 1.00 21.25 338 ARG A O 1
ATOM 1842 N N . ILE A 1 346 ? 141.107 148.884 177.339 1.00 22.34 339 ILE A N 1
ATOM 1843 C CA . ILE A 1 346 ? 141.766 147.665 177.793 1.00 22.34 339 ILE A CA 1
ATOM 1844 C C . ILE A 1 346 ? 143.145 147.978 178.358 1.00 22.34 339 ILE A C 1
ATOM 1845 O O . ILE A 1 346 ? 143.555 147.404 179.373 1.00 22.34 339 ILE A O 1
ATOM 1850 N N . VAL A 1 347 ? 143.881 148.894 177.723 1.00 23.58 340 VAL A N 1
ATOM 1851 C CA . VAL A 1 347 ? 145.181 149.291 178.257 1.00 23.58 340 VAL A CA 1
ATOM 1852 C C . VAL A 1 347 ? 145.015 149.951 179.619 1.00 23.58 340 VAL A C 1
ATOM 1853 O O . VAL A 1 347 ? 145.784 149.689 180.553 1.00 23.58 340 VAL A O 1
ATOM 1857 N N . ASP A 1 348 ? 144.005 150.814 179.756 1.00 24.20 341 ASP A N 1
ATOM 1858 C CA . ASP A 1 348 ? 143.749 151.446 181.047 1.00 24.20 341 ASP A CA 1
ATOM 1859 C C . ASP A 1 348 ? 143.408 150.410 182.112 1.00 24.20 341 ASP A C 1
ATOM 1860 O O . ASP A 1 348 ? 143.887 150.495 183.249 1.00 24.20 341 ASP A O 1
ATOM 1862 N N . LEU A 1 349 ? 142.582 149.421 181.761 1.00 25.63 342 LEU A N 1
ATOM 1863 C CA . LEU A 1 349 ? 142.221 148.386 182.724 1.00 25.63 342 LEU A CA 1
ATOM 1864 C C . LEU A 1 349 ? 143.429 147.544 183.114 1.00 25.63 342 LEU A C 1
ATOM 1865 O O . LEU A 1 349 ? 143.583 147.176 184.282 1.00 25.63 342 LEU A O 1
ATOM 1870 N N . LEU A 1 350 ? 144.291 147.217 182.150 1.00 24.53 343 LEU A N 1
ATOM 1871 C CA . LEU A 1 350 ? 145.501 146.468 182.474 1.00 24.53 343 LEU A CA 1
ATOM 1872 C C . LEU A 1 350 ? 146.407 147.268 183.400 1.00 24.53 343 LEU A C 1
ATOM 1873 O O . LEU A 1 350 ? 146.978 146.721 184.352 1.00 24.53 343 LEU A O 1
ATOM 1878 N N . ARG A 1 351 ? 146.545 148.571 183.141 1.00 25.12 344 ARG A N 1
ATOM 1879 C CA . ARG A 1 351 ? 147.355 149.415 184.015 1.00 25.12 344 ARG A CA 1
ATOM 1880 C C . ARG A 1 351 ? 146.774 149.469 185.423 1.00 25.12 344 ARG A C 1
ATOM 1881 O O . ARG A 1 351 ? 147.516 149.440 186.411 1.00 25.12 344 ARG A O 1
ATOM 1883 N N . THR A 1 352 ? 145.447 149.558 185.532 1.00 28.37 345 THR A N 1
ATOM 1884 C CA . THR A 1 352 ? 144.809 149.562 186.846 1.00 28.37 345 THR A CA 1
ATOM 1885 C C . THR A 1 352 ? 145.021 148.236 187.570 1.00 28.37 345 THR A C 1
ATOM 1886 O O . THR A 1 352 ? 145.317 148.216 188.771 1.00 28.37 345 THR A O 1
ATOM 1890 N N . ILE A 1 353 ? 144.878 147.117 186.855 1.00 30.53 346 ILE A N 1
ATOM 1891 C CA . ILE A 1 353 ? 145.056 145.798 187.451 1.00 30.53 346 ILE A CA 1
ATOM 1892 C C . ILE A 1 353 ? 146.512 145.538 187.819 1.00 30.53 346 ILE A C 1
ATOM 1893 O O . ILE A 1 353 ? 146.790 144.703 188.687 1.00 30.53 346 ILE A O 1
ATOM 1898 N N . ARG A 1 354 ? 147.452 146.264 187.210 1.00 33.04 347 ARG A N 1
ATOM 1899 C CA . ARG A 1 354 ? 148.862 146.068 187.529 1.00 33.04 347 ARG A CA 1
ATOM 1900 C C . ARG A 1 354 ? 149.169 146.313 189.003 1.00 33.04 347 ARG A C 1
ATOM 1901 O O . ARG A 1 354 ? 150.190 145.824 189.499 1.00 33.04 347 ARG A O 1
ATOM 1903 N N . ALA A 1 355 ? 148.313 147.051 189.715 1.00 37.02 348 ALA A N 1
ATOM 1904 C CA . ALA A 1 355 ? 148.518 147.337 191.131 1.00 37.02 348 ALA A CA 1
ATOM 1905 C C . ALA A 1 355 ? 147.326 146.919 191.989 1.00 37.02 348 ALA A C 1
ATOM 1906 O O . ALA A 1 355 ? 147.011 147.595 192.973 1.00 37.02 348 ALA A O 1
ATOM 1908 N N . LEU A 1 356 ? 146.655 145.824 191.641 1.00 38.20 349 LEU A N 1
ATOM 1909 C CA . LEU A 1 356 ? 145.518 145.308 192.405 1.00 38.20 349 LEU A CA 1
ATOM 1910 C C . LEU A 1 356 ? 145.716 143.811 192.626 1.00 38.20 349 LEU A C 1
ATOM 1911 O O . LEU A 1 356 ? 145.332 142.992 191.788 1.00 38.20 349 LEU A O 1
ATOM 1916 N N . ARG A 1 357 ? 146.308 143.458 193.763 1.00 42.34 350 ARG A N 1
ATOM 1917 C CA . ARG A 1 357 ? 146.513 142.058 194.120 1.00 42.34 350 ARG A CA 1
ATOM 1918 C C . ARG A 1 357 ? 146.732 141.904 195.622 1.00 42.34 350 ARG A C 1
ATOM 1919 O O . ARG A 1 357 ? 146.327 142.759 196.410 1.00 42.34 350 ARG A O 1
ATOM 1921 N N . ALA A 1 362 ? 142.649 144.695 196.636 1.00 42.03 355 ALA A N 1
ATOM 1922 C CA . ALA A 1 362 ? 141.402 145.371 196.295 1.00 42.03 355 ALA A CA 1
ATOM 1923 C C . ALA A 1 362 ? 141.017 145.111 194.843 1.00 42.03 355 ALA A C 1
ATOM 1924 O O . ALA A 1 362 ? 140.234 145.856 194.256 1.00 42.03 355 ALA A O 1
ATOM 1926 N N . LEU A 1 363 ? 141.582 144.047 194.266 1.00 38.61 356 LEU A N 1
ATOM 1927 C CA . LEU A 1 363 ? 141.236 143.679 192.898 1.00 38.61 356 LEU A CA 1
ATOM 1928 C C . LEU A 1 363 ? 139.782 143.240 192.787 1.00 38.61 356 LEU A C 1
ATOM 1929 O O . LEU A 1 363 ? 139.170 143.379 191.721 1.00 38.61 356 LEU A O 1
ATOM 1931 N N . ARG A 1 364 ? 139.215 142.705 193.872 1.00 35.37 357 ARG A N 1
ATOM 1932 C CA . ARG A 1 364 ? 137.825 142.262 193.840 1.00 35.37 357 ARG A CA 1
ATOM 1933 C C . ARG A 1 364 ? 136.879 143.430 193.594 1.00 35.37 357 ARG A C 1
ATOM 1934 O O . ARG A 1 364 ? 135.888 143.292 192.868 1.00 35.37 357 ARG A O 1
ATOM 1936 N N . ALA A 1 365 ? 137.165 144.588 194.195 1.00 34.86 358 ALA A N 1
ATOM 1937 C CA . ALA A 1 365 ? 136.325 145.760 193.970 1.00 34.86 358 ALA A CA 1
ATOM 1938 C C . ALA A 1 365 ? 136.365 146.198 192.512 1.00 34.86 358 ALA A C 1
ATOM 1939 O O . ALA A 1 365 ? 135.326 146.523 191.924 1.00 34.86 358 ALA A O 1
ATOM 1941 N N . LEU A 1 366 ? 137.557 146.214 191.909 1.00 34.93 359 LEU A N 1
ATOM 1942 C CA . LEU A 1 366 ? 137.669 146.579 190.500 1.00 34.93 359 LEU A CA 1
ATOM 1943 C C . LEU A 1 366 ? 136.943 145.578 189.612 1.00 34.93 359 LEU A C 1
ATOM 1944 O O . LEU A 1 366 ? 136.280 145.963 188.641 1.00 34.93 359 LEU A O 1
ATOM 1946 N N . VAL A 1 367 ? 137.059 144.286 189.928 1.00 30.87 360 VAL A N 1
ATOM 1947 C CA . VAL A 1 367 ? 136.370 143.264 189.146 1.00 30.87 360 VAL A CA 1
ATOM 1948 C C . VAL A 1 367 ? 134.860 143.440 189.248 1.00 30.87 360 VAL A C 1
ATOM 1949 O O . VAL A 1 367 ? 134.138 143.321 188.252 1.00 30.87 360 VAL A O 1
ATOM 1951 N N . ASP A 1 368 ? 134.358 143.720 190.453 1.00 30.44 361 ASP A N 1
ATOM 1952 C CA . ASP A 1 368 ? 132.926 143.938 190.628 1.00 30.44 361 ASP A CA 1
ATOM 1953 C C . ASP A 1 368 ? 132.459 145.174 189.870 1.00 30.44 361 ASP A C 1
ATOM 1954 O O . ASP A 1 368 ? 131.386 145.167 189.255 1.00 30.44 361 ASP A O 1
ATOM 1956 N N . ALA A 1 369 ? 133.251 146.249 189.906 1.00 28.79 362 ALA A N 1
ATOM 1957 C CA . ALA A 1 369 ? 132.893 147.455 189.167 1.00 28.79 362 ALA A CA 1
ATOM 1958 C C . ALA A 1 369 ? 132.849 147.189 187.668 1.00 28.79 362 ALA A C 1
ATOM 1959 O O . ALA A 1 369 ? 131.933 147.648 186.974 1.00 28.79 362 ALA A O 1
ATOM 1961 N N . LEU A 1 370 ? 133.831 146.447 187.151 1.00 25.19 363 LEU A N 1
ATOM 1962 C CA . LEU A 1 370 ? 133.837 146.111 185.731 1.00 25.19 363 LEU A CA 1
ATOM 1963 C C . LEU A 1 370 ? 132.647 145.232 185.365 1.00 25.19 363 LEU A C 1
ATOM 1964 O O . LEU A 1 370 ? 132.024 145.424 184.317 1.00 25.19 363 LEU A O 1
ATOM 1966 N N . GLY A 1 371 ? 132.311 144.271 186.218 1.00 26.71 364 GLY A N 1
ATOM 1967 C CA . GLY A 1 371 ? 131.209 143.373 185.958 1.00 26.71 364 GLY A CA 1
ATOM 1968 C C . GLY A 1 371 ? 129.848 143.870 186.378 1.00 26.71 364 GLY A C 1
ATOM 1969 O O . GLY A 1 371 ? 128.872 143.118 186.285 1.00 26.71 364 GLY A O 1
ATOM 1970 N N . ALA A 1 372 ? 129.751 145.115 186.849 1.00 26.87 365 ALA A N 1
ATOM 1971 C CA . ALA A 1 372 ? 128.462 145.657 187.270 1.00 26.87 365 ALA A CA 1
ATOM 1972 C C . ALA A 1 372 ? 127.455 145.646 186.126 1.00 26.87 365 ALA A C 1
ATOM 1973 O O . ALA A 1 372 ? 126.286 145.288 186.314 1.00 26.87 365 ALA A O 1
ATOM 1975 N N . GLU A 1 373 ? 127.890 146.032 184.932 1.00 24.16 366 GLU A N 1
ATOM 1976 C CA . GLU A 1 373 ? 127.017 146.029 183.765 1.00 24.16 366 GLU A CA 1
ATOM 1977 C C . GLU A 1 373 ? 126.694 144.602 183.334 1.00 24.16 366 GLU A C 1
ATOM 1978 O O . GLU A 1 373 ? 127.291 143.644 183.824 1.00 24.16 366 GLU A O 1
ATOM 1980 N N . ASP A 1 389 ? 121.719 134.476 190.279 1.00 31.00 382 ASP A N 1
ATOM 1981 C CA . ASP A 1 389 ? 122.791 134.824 189.355 1.00 31.00 382 ASP A CA 1
ATOM 1982 C C . ASP A 1 389 ? 124.145 134.393 189.902 1.00 31.00 382 ASP A C 1
ATOM 1983 O O . ASP A 1 389 ? 125.131 135.120 189.782 1.00 31.00 382 ASP A O 1
ATOM 1985 N N . ALA A 1 390 ? 124.185 133.203 190.508 1.00 30.49 383 ALA A N 1
ATOM 1986 C CA . ALA A 1 390 ? 125.444 132.676 191.023 1.00 30.49 383 ALA A CA 1
ATOM 1987 C C . ALA A 1 390 ? 126.433 132.395 189.900 1.00 30.49 383 ALA A C 1
ATOM 1988 O O . ALA A 1 390 ? 127.648 132.385 190.129 1.00 30.49 383 ALA A O 1
ATOM 1990 N N . LEU A 1 391 ? 125.934 132.157 188.685 1.00 29.87 384 LEU A N 1
ATOM 1991 C CA . LEU A 1 391 ? 126.825 131.993 187.542 1.00 29.87 384 LEU A CA 1
ATOM 1992 C C . LEU A 1 391 ? 127.613 133.270 187.279 1.00 29.87 384 LEU A C 1
ATOM 1993 O O . LEU A 1 391 ? 128.790 133.216 186.906 1.00 29.87 384 LEU A O 1
ATOM 1995 N N . LEU A 1 392 ? 126.980 134.429 187.468 1.00 29.07 385 LEU A N 1
ATOM 1996 C CA . LEU A 1 392 ? 127.705 135.689 187.350 1.00 29.07 385 LEU A CA 1
ATOM 1997 C C . LEU A 1 392 ? 128.794 135.794 188.411 1.00 29.07 385 LEU A C 1
ATOM 1998 O O . LEU A 1 392 ? 129.891 136.293 188.137 1.00 29.07 385 LEU A O 1
ATOM 2000 N N . ALA A 1 393 ? 128.510 135.328 189.629 1.00 29.35 386 ALA A N 1
ATOM 2001 C CA . ALA A 1 393 ? 129.527 135.327 190.676 1.00 29.35 386 ALA A CA 1
ATOM 2002 C C . ALA A 1 393 ? 130.693 134.414 190.316 1.00 29.35 386 ALA A C 1
ATOM 2003 O O . ALA A 1 393 ? 131.857 134.761 190.546 1.00 29.35 386 ALA A O 1
ATOM 2005 N N . ARG A 1 394 ? 130.401 133.239 189.754 1.00 28.63 387 ARG A N 1
ATOM 2006 C CA . ARG A 1 394 ? 131.469 132.333 189.335 1.00 28.63 387 ARG A CA 1
ATOM 2007 C C . ARG A 1 394 ? 132.294 132.934 188.203 1.00 28.63 387 ARG A C 1
ATOM 2008 O O . ARG A 1 394 ? 133.523 132.791 188.177 1.00 28.63 387 ARG A O 1
ATOM 2010 N N . LEU A 1 395 ? 131.634 133.597 187.251 1.00 26.09 388 LEU A N 1
ATOM 2011 C CA . LEU A 1 395 ? 132.359 134.266 186.176 1.00 26.09 388 LEU A CA 1
ATOM 2012 C C . LEU A 1 395 ? 133.238 135.382 186.723 1.00 26.09 388 LEU A C 1
ATOM 2013 O O . LEU A 1 395 ? 134.363 135.586 186.252 1.00 26.09 388 LEU A O 1
ATOM 2015 N N . ALA A 1 396 ? 132.739 136.120 187.717 1.00 25.13 389 ALA A N 1
ATOM 2016 C CA . ALA A 1 396 ? 133.555 137.137 188.369 1.00 25.13 389 ALA A CA 1
ATOM 2017 C C . ALA A 1 396 ? 134.748 136.511 189.076 1.00 25.13 389 ALA A C 1
ATOM 2018 O O . ALA A 1 396 ? 135.843 137.082 189.087 1.00 25.13 389 ALA A O 1
ATOM 2020 N N . ASP A 1 397 ? 134.552 135.337 189.680 1.00 27.50 390 ASP A N 1
ATOM 2021 C CA . ASP A 1 397 ? 135.663 134.633 190.313 1.00 27.50 390 ASP A CA 1
ATOM 2022 C C . ASP A 1 397 ? 136.719 134.231 189.290 1.00 27.50 390 ASP A C 1
ATOM 2023 O O . ASP A 1 397 ? 137.922 134.369 189.538 1.00 27.50 390 ASP A O 1
ATOM 2025 N N . LEU A 1 398 ? 136.286 133.726 188.132 1.00 26.48 391 LEU A N 1
ATOM 2026 C CA . LEU A 1 398 ? 137.238 133.360 187.084 1.00 26.48 391 LEU A CA 1
ATOM 2027 C C . LEU A 1 398 ? 137.966 134.588 186.548 1.00 26.48 391 LEU A C 1
ATOM 2028 O O . LEU A 1 398 ? 139.171 134.537 186.267 1.00 26.48 391 LEU A O 1
ATOM 2030 N N . ALA A 1 399 ? 137.247 135.702 186.397 1.00 23.17 392 ALA A N 1
ATOM 2031 C CA . ALA A 1 399 ? 137.885 136.943 185.971 1.00 23.17 392 ALA A CA 1
ATOM 2032 C C . ALA A 1 399 ? 138.903 137.418 186.998 1.00 23.17 392 ALA A C 1
ATOM 2033 O O . ALA A 1 399 ? 139.972 137.920 186.637 1.00 23.17 392 ALA A O 1
ATOM 2035 N N . LEU A 1 400 ? 138.585 137.272 188.285 1.00 26.96 393 LEU A N 1
ATOM 2036 C CA . LEU A 1 400 ? 139.543 137.612 189.330 1.00 26.96 393 LEU A CA 1
ATOM 2037 C C . LEU A 1 400 ? 140.756 136.693 189.279 1.00 26.96 393 LEU A C 1
ATOM 2038 O O . LEU A 1 400 ? 141.881 137.121 189.554 1.00 26.96 393 LEU A O 1
ATOM 2040 N N . VAL A 1 401 ? 140.543 135.422 188.935 1.00 27.65 394 VAL A N 1
ATOM 2041 C CA . VAL A 1 401 ? 141.660 134.495 188.765 1.00 27.65 394 VAL A CA 1
ATOM 2042 C C . VAL A 1 401 ? 142.575 134.967 187.641 1.00 27.65 394 VAL A C 1
ATOM 2043 O O . VAL A 1 401 ? 143.806 134.977 187.778 1.00 27.65 394 VAL A O 1
ATOM 2047 N N . ALA A 1 402 ? 141.987 135.371 186.514 1.00 26.57 395 ALA A N 1
ATOM 2048 C CA . ALA A 1 402 ? 142.791 135.871 185.402 1.00 26.57 395 ALA A CA 1
ATOM 2049 C C . ALA A 1 402 ? 143.502 137.168 185.770 1.00 26.57 395 ALA A C 1
ATOM 2050 O O . ALA A 1 402 ? 144.645 137.399 185.357 1.00 26.57 395 ALA A O 1
ATOM 2052 N N . LEU A 1 403 ? 142.834 138.033 186.534 1.00 28.59 396 LEU A N 1
ATOM 2053 C CA . LEU A 1 403 ? 143.466 139.266 186.994 1.00 28.59 396 LEU A CA 1
ATOM 2054 C C . LEU A 1 403 ? 144.647 138.968 187.909 1.00 28.59 396 LEU A C 1
ATOM 2055 O O . LEU A 1 403 ? 145.682 139.637 187.836 1.00 28.59 396 LEU A O 1
ATOM 2060 N N . ARG A 1 404 ? 144.501 137.975 188.788 1.00 31.86 397 ARG A N 1
ATOM 2061 C CA . ARG A 1 404 ? 145.611 137.561 189.639 1.00 31.86 397 ARG A CA 1
ATOM 2062 C C . ARG A 1 404 ? 146.761 137.012 188.806 1.00 31.86 397 ARG A C 1
ATOM 2063 O O . ARG A 1 404 ? 147.933 137.277 189.099 1.00 31.86 397 ARG A O 1
ATOM 2071 N N . GLU A 1 405 ? 146.443 136.233 187.770 1.00 28.80 398 GLU A N 1
ATOM 2072 C CA . GLU A 1 405 ? 147.484 135.733 186.877 1.00 28.80 398 GLU A CA 1
ATOM 2073 C C . GLU A 1 405 ? 148.220 136.882 186.201 1.00 28.80 398 GLU A C 1
ATOM 2074 O O . GLU A 1 405 ? 149.454 136.876 186.114 1.00 28.80 398 GLU A O 1
ATOM 2080 N N . LEU A 1 406 ? 147.478 137.883 185.725 1.00 30.36 399 LEU A N 1
ATOM 2081 C CA . LEU A 1 406 ? 148.109 139.056 185.130 1.00 30.36 399 LEU A CA 1
ATOM 2082 C C . LEU A 1 406 ? 148.929 139.827 186.154 1.00 30.36 399 LEU A C 1
ATOM 2083 O O . LEU A 1 406 ? 149.935 140.452 185.801 1.00 30.36 399 LEU A O 1
ATOM 2088 N N . ALA A 1 407 ? 148.517 139.794 187.423 1.00 37.09 400 ALA A N 1
ATOM 2089 C CA . ALA A 1 407 ? 149.248 140.489 188.474 1.00 37.09 400 ALA A CA 1
ATOM 2090 C C . ALA A 1 407 ? 150.631 139.899 188.704 1.00 37.09 400 ALA A C 1
ATOM 2091 O O . ALA A 1 407 ? 151.490 140.574 189.281 1.00 37.09 400 ALA A O 1
ATOM 2093 N N . LYS A 1 408 ? 150.869 138.662 188.267 1.00 37.61 401 LYS A N 1
ATOM 2094 C CA . LYS A 1 408 ? 152.188 138.042 188.373 1.00 37.61 401 LYS A CA 1
ATOM 2095 C C . LYS A 1 408 ? 153.094 138.535 187.240 1.00 37.61 401 LYS A C 1
ATOM 2096 O O . LYS A 1 408 ? 153.657 137.767 186.461 1.00 37.61 401 LYS A O 1
ATOM 2098 N N . LEU A 1 409 ? 153.224 139.858 187.166 1.00 39.62 402 LEU A N 1
ATOM 2099 C CA . LEU A 1 409 ? 154.018 140.502 186.130 1.00 39.62 402 LEU A CA 1
ATOM 2100 C C . LEU A 1 409 ? 154.527 141.828 186.671 1.00 39.62 402 LEU A C 1
ATOM 2101 O O . LEU A 1 409 ? 153.767 142.577 187.291 1.00 39.62 402 LEU A O 1
ATOM 2106 N N . SER A 1 410 ? 155.805 142.113 186.435 1.00 41.30 403 SER A N 1
ATOM 2107 C CA . SER A 1 410 ? 156.409 143.334 186.939 1.00 41.30 403 SER A CA 1
ATOM 2108 C C . SER A 1 410 ? 155.884 144.549 186.175 1.00 41.30 403 SER A C 1
ATOM 2109 O O . SER A 1 410 ? 155.249 144.435 185.122 1.00 41.30 403 SER A O 1
ATOM 2111 N N . GLU A 1 411 ? 156.152 145.732 186.733 1.00 41.73 404 GLU A N 1
ATOM 2112 C CA . GLU A 1 411 ? 155.734 146.969 186.083 1.00 41.73 404 GLU A CA 1
ATOM 2113 C C . GLU A 1 411 ? 156.421 147.142 184.735 1.00 41.73 404 GLU A C 1
ATOM 2114 O O . GLU A 1 411 ? 155.789 147.556 183.755 1.00 41.73 404 GLU A O 1
ATOM 2116 N N . SER A 1 412 ? 157.720 146.839 184.667 1.00 41.26 405 SER A N 1
ATOM 2117 C CA . SER A 1 412 ? 158.434 146.927 183.397 1.00 41.26 405 SER A CA 1
ATOM 2118 C C . SER A 1 412 ? 157.937 145.879 182.408 1.00 41.26 405 SER A C 1
ATOM 2119 O O . SER A 1 412 ? 157.800 146.160 181.211 1.00 41.26 405 SER A O 1
ATOM 2121 N N . GLU A 1 413 ? 157.667 144.663 182.890 1.00 39.27 406 GLU A N 1
ATOM 2122 C CA . GLU A 1 413 ? 157.227 143.591 182.001 1.00 39.27 406 GLU A CA 1
ATOM 2123 C C . GLU A 1 413 ? 155.867 143.897 181.385 1.00 39.27 406 GLU A C 1
ATOM 2124 O O . GLU A 1 413 ? 155.654 143.665 180.190 1.00 39.27 406 GLU A O 1
ATOM 2126 N N . MET A 1 414 ? 154.932 144.417 182.185 1.00 36.58 407 MET A N 1
ATOM 2127 C CA . MET A 1 414 ? 153.593 144.692 181.673 1.00 36.58 407 MET A CA 1
ATOM 2128 C C . MET A 1 414 ? 153.604 145.806 180.636 1.00 36.58 407 MET A C 1
ATOM 2129 O O . MET A 1 414 ? 152.778 145.804 179.715 1.00 36.58 407 MET A O 1
ATOM 2131 N N . ASP A 1 415 ? 154.521 146.768 180.772 1.00 37.12 408 ASP A N 1
ATOM 2132 C CA . ASP A 1 415 ? 154.610 147.847 179.793 1.00 37.12 408 ASP A CA 1
ATOM 2133 C C . ASP A 1 415 ? 154.970 147.309 178.415 1.00 37.12 408 ASP A C 1
ATOM 2134 O O . ASP A 1 415 ? 154.382 147.717 177.405 1.00 37.12 408 ASP A O 1
ATOM 2136 N N . ALA A 1 416 ? 155.926 146.381 178.354 1.00 36.85 409 ALA A N 1
ATOM 2137 C CA . ALA A 1 416 ? 156.266 145.763 177.078 1.00 36.85 409 ALA A CA 1
ATOM 2138 C C . ALA A 1 416 ? 155.079 144.999 176.511 1.00 36.85 409 ALA A C 1
ATOM 2139 O O . ALA A 1 416 ? 154.831 145.034 175.300 1.00 36.85 409 ALA A O 1
ATOM 2141 N N . PHE A 1 417 ? 154.328 144.310 177.373 1.00 31.90 410 PHE A N 1
ATOM 2142 C CA . PHE A 1 417 ? 153.172 143.550 176.909 1.00 31.90 410 PHE A CA 1
ATOM 2143 C C . PHE A 1 417 ? 152.120 144.465 176.296 1.00 31.90 410 PHE A C 1
ATOM 2144 O O . PHE A 1 417 ? 151.595 144.185 175.212 1.00 31.90 410 PHE A O 1
ATOM 2152 N N . ILE A 1 418 ? 151.800 145.571 176.971 1.00 31.40 411 ILE A N 1
ATOM 2153 C CA . ILE A 1 418 ? 150.767 146.462 176.449 1.00 31.40 411 ILE A CA 1
ATOM 2154 C C . ILE A 1 418 ? 151.249 147.165 175.185 1.00 31.40 411 ILE A C 1
ATOM 2155 O O . ILE A 1 418 ? 150.473 147.370 174.242 1.00 31.40 411 ILE A O 1
ATOM 2160 N N . ALA A 1 419 ? 152.534 147.534 175.131 1.00 33.08 412 ALA A N 1
ATOM 2161 C CA . ALA A 1 419 ? 153.072 148.151 173.922 1.00 33.08 412 ALA A CA 1
ATOM 2162 C C . ALA A 1 419 ? 153.003 147.191 172.740 1.00 33.08 412 ALA A C 1
ATOM 2163 O O . ALA A 1 419 ? 152.588 147.572 171.638 1.00 33.08 412 ALA A O 1
ATOM 2165 N N . ASP A 1 420 ? 153.396 145.933 172.956 1.00 30.63 413 ASP A N 1
ATOM 2166 C CA . ASP A 1 420 ? 153.334 144.938 171.893 1.00 30.63 413 ASP A CA 1
ATOM 2167 C C . ASP A 1 420 ? 151.890 144.722 171.456 1.00 30.63 413 ASP A C 1
ATOM 2168 O O . ASP A 1 420 ? 151.599 144.648 170.257 1.00 30.63 413 ASP A O 1
ATOM 2173 N N . LEU A 1 421 ? 150.967 144.647 172.417 1.00 26.16 414 LEU A N 1
ATOM 2174 C CA . LEU A 1 421 ? 149.564 144.415 172.090 1.00 26.16 414 LEU A CA 1
ATOM 2175 C C . LEU A 1 421 ? 148.995 145.551 171.248 1.00 26.16 414 LEU A C 1
ATOM 2176 O O . LEU A 1 421 ? 148.313 145.313 170.242 1.00 26.16 414 LEU A O 1
ATOM 2181 N N . THR A 1 422 ? 149.270 146.799 171.636 1.00 27.00 415 THR A N 1
ATOM 2182 C CA . THR A 1 422 ? 148.719 147.922 170.884 1.00 27.00 415 THR A CA 1
ATOM 2183 C C . THR A 1 422 ? 149.387 148.054 169.518 1.00 27.00 415 THR A C 1
ATOM 2184 O O . THR A 1 422 ? 148.728 148.409 168.531 1.00 27.00 415 THR A O 1
ATOM 2188 N N . ALA A 1 423 ? 150.685 147.740 169.426 1.00 27.43 416 ALA A N 1
ATOM 2189 C CA . ALA A 1 423 ? 151.351 147.756 168.129 1.00 27.43 416 ALA A CA 1
ATOM 2190 C C . ALA A 1 423 ? 150.768 146.699 167.202 1.00 27.43 416 ALA A C 1
ATOM 2191 O O . ALA A 1 423 ? 150.569 146.950 166.008 1.00 27.43 416 ALA A O 1
ATOM 2193 N N . ALA A 1 424 ? 150.484 145.510 167.735 1.00 25.20 417 ALA A N 1
ATOM 2194 C CA . ALA A 1 424 ? 149.879 144.463 166.921 1.00 25.20 417 ALA A CA 1
ATOM 2195 C C . ALA A 1 424 ? 148.465 144.839 166.500 1.00 25.20 417 ALA A C 1
ATOM 2196 O O . ALA A 1 424 ? 148.047 144.535 165.377 1.00 25.20 417 ALA A O 1
ATOM 2198 N N . VAL A 1 425 ? 147.713 145.500 167.383 1.00 23.70 418 VAL A N 1
ATOM 2199 C CA . VAL A 1 425 ? 146.379 145.971 167.015 1.00 23.70 418 VAL A CA 1
ATOM 2200 C C . VAL A 1 425 ? 146.469 146.954 165.853 1.00 23.70 418 VAL A C 1
ATOM 2201 O O . VAL A 1 425 ? 145.726 146.853 164.866 1.00 23.70 418 VAL A O 1
ATOM 2205 N N . GLU A 1 426 ? 147.394 147.912 165.951 1.00 24.35 419 GLU A N 1
ATOM 2206 C CA . GLU A 1 426 ? 147.558 148.892 164.882 1.00 24.35 419 GLU A CA 1
ATOM 2207 C C . GLU A 1 426 ? 147.975 148.224 163.577 1.00 24.35 419 GLU A C 1
ATOM 2208 O O . GLU A 1 426 ? 147.457 148.561 162.505 1.00 24.35 419 GLU A O 1
ATOM 2214 N N . ALA A 1 427 ? 148.911 147.275 163.648 1.00 22.77 420 ALA A N 1
ATOM 2215 C CA . ALA A 1 427 ? 149.371 146.597 162.441 1.00 22.77 420 ALA A CA 1
ATOM 2216 C C . ALA A 1 427 ? 148.251 145.790 161.798 1.00 22.77 420 ALA A C 1
ATOM 2217 O O . ALA A 1 427 ? 148.118 145.773 160.571 1.00 22.77 420 ALA A O 1
ATOM 2219 N N . MET A 1 428 ? 147.440 145.108 162.610 1.00 21.90 421 MET A N 1
ATOM 2220 C CA . MET A 1 428 ? 146.323 144.343 162.066 1.00 21.90 421 MET A CA 1
ATOM 2221 C C . MET A 1 428 ? 145.298 145.259 161.409 1.00 21.90 421 MET A C 1
ATOM 2222 O O . MET A 1 428 ? 144.764 144.941 160.338 1.00 21.90 421 MET A O 1
ATOM 2227 N N . ALA A 1 429 ? 145.016 146.409 162.030 1.00 20.60 422 ALA A N 1
ATOM 2228 C CA . ALA A 1 429 ? 144.098 147.364 161.416 1.00 20.60 422 ALA A CA 1
ATOM 2229 C C . ALA A 1 429 ? 144.642 147.880 160.088 1.00 20.60 422 ALA A C 1
ATOM 2230 O O . ALA A 1 429 ? 143.901 147.992 159.103 1.00 20.60 422 ALA A O 1
ATOM 2232 N N . LYS A 1 430 ? 145.940 148.192 160.042 1.00 19.83 423 LYS A N 1
ATOM 2233 C CA . LYS A 1 430 ? 146.545 148.672 158.802 1.00 19.83 423 LYS A CA 1
ATOM 2234 C C . LYS A 1 430 ? 146.508 147.603 157.715 1.00 19.83 423 LYS A C 1
ATOM 2235 O O . LYS A 1 430 ? 146.242 147.904 156.545 1.00 19.83 423 LYS A O 1
ATOM 2241 N N . GLN A 1 431 ? 146.777 146.348 158.082 1.00 18.85 424 GLN A N 1
ATOM 2242 C CA . GLN A 1 431 ? 146.728 145.266 157.105 1.00 18.85 424 GLN A CA 1
ATOM 2243 C C . GLN A 1 431 ? 145.314 145.064 156.582 1.00 18.85 424 GLN A C 1
ATOM 2244 O O . GLN A 1 431 ? 145.119 144.802 155.391 1.00 18.85 424 GLN A O 1
ATOM 2250 N N . MET A 1 432 ? 144.312 145.178 157.455 1.00 18.02 425 MET A N 1
ATOM 2251 C CA . MET A 1 432 ? 142.931 145.077 156.995 1.00 18.02 425 MET A CA 1
ATOM 2252 C C . MET A 1 432 ? 142.580 146.224 156.053 1.00 18.02 425 MET A C 1
ATOM 2253 O O . MET A 1 432 ? 141.876 146.027 155.056 1.00 18.02 425 MET A O 1
ATOM 2258 N N . GLU A 1 433 ? 143.062 147.432 156.354 1.00 16.29 426 GLU A N 1
ATOM 2259 C CA . GLU A 1 433 ? 142.816 148.562 155.462 1.00 16.29 426 GLU A CA 1
ATOM 2260 C C . GLU A 1 433 ? 143.452 148.335 154.096 1.00 16.29 426 GLU A C 1
ATOM 2261 O O . GLU A 1 433 ? 142.833 148.605 153.062 1.00 16.29 426 GLU A O 1
ATOM 2263 N N . THR A 1 434 ? 144.689 147.834 154.075 1.00 15.64 427 THR A N 1
ATOM 2264 C CA . THR A 1 434 ? 145.354 147.545 152.807 1.00 15.64 427 THR A CA 1
ATOM 2265 C C . THR A 1 434 ? 144.620 146.454 152.034 1.00 15.64 427 THR A C 1
ATOM 2266 O O . THR A 1 434 ? 144.471 146.538 150.808 1.00 15.64 427 THR A O 1
ATOM 2270 N N . ARG A 1 435 ? 144.157 145.421 152.737 1.00 14.76 428 ARG A N 1
ATOM 2271 C CA . ARG A 1 435 ? 143.417 144.351 152.084 1.00 14.76 428 ARG A CA 1
ATOM 2272 C C . ARG A 1 435 ? 142.120 144.868 151.479 1.00 14.76 428 ARG A C 1
ATOM 2273 O O . ARG A 1 435 ? 141.750 144.479 150.367 1.00 14.76 428 ARG A O 1
ATOM 2281 N N . LYS A 1 436 ? 141.416 145.751 152.189 1.00 13.81 429 LYS A N 1
ATOM 2282 C CA . LYS A 1 436 ? 140.198 146.324 151.625 1.00 13.81 429 LYS A CA 1
ATOM 2283 C C . LYS A 1 436 ? 140.504 147.262 150.462 1.00 13.81 429 LYS A C 1
ATOM 2284 O O . LYS A 1 436 ? 139.708 147.362 149.524 1.00 13.81 429 LYS A O 1
ATOM 2290 N N . ARG A 1 437 ? 141.644 147.956 150.502 1.00 13.33 430 ARG A N 1
ATOM 2291 C CA . ARG A 1 437 ? 142.043 148.783 149.367 1.00 13.33 430 ARG A CA 1
ATOM 2292 C C . ARG A 1 437 ? 142.282 147.929 148.128 1.00 13.33 430 ARG A C 1
ATOM 2293 O O . ARG A 1 437 ? 141.835 148.266 147.025 1.00 13.33 430 ARG A O 1
ATOM 2301 N N . LEU A 1 438 ? 142.981 146.806 148.292 1.00 10.94 431 LEU A N 1
ATOM 2302 C CA . LEU A 1 438 ? 143.163 145.896 147.166 1.00 10.94 431 LEU A CA 1
ATOM 2303 C C . LEU A 1 438 ? 141.839 145.289 146.725 1.00 10.94 431 LEU A C 1
ATOM 2304 O O . LEU A 1 438 ? 141.628 145.054 145.530 1.00 10.94 431 LEU A O 1
ATOM 2309 N N . ALA A 1 439 ? 140.932 145.037 147.670 1.00 10.10 432 ALA A N 1
ATOM 2310 C CA . ALA A 1 439 ? 139.618 144.515 147.317 1.00 10.10 432 ALA A CA 1
ATOM 2311 C C . ALA A 1 439 ? 138.833 145.513 146.479 1.00 10.10 432 ALA A C 1
ATOM 2312 O O . ALA A 1 439 ? 138.160 145.130 145.519 1.00 10.10 432 ALA A O 1
ATOM 2314 N N . LYS A 1 440 ? 138.907 146.800 146.820 1.00 11.40 433 LYS A N 1
ATOM 2315 C CA . LYS A 1 440 ? 138.187 147.798 146.033 1.00 11.40 433 LYS A CA 1
ATOM 2316 C C . LYS A 1 440 ? 138.863 148.031 144.686 1.00 11.40 433 LYS A C 1
ATOM 2317 O O . LYS A 1 440 ? 138.190 148.325 143.693 1.00 11.40 433 LYS A O 1
ATOM 2323 N N . ILE A 1 441 ? 140.189 147.880 144.619 1.00 9.12 434 ILE A N 1
ATOM 2324 C CA . ILE A 1 441 ? 140.872 147.951 143.328 1.00 9.12 434 ILE A CA 1
ATOM 2325 C C . ILE A 1 441 ? 140.408 146.816 142.420 1.00 9.12 434 ILE A C 1
ATOM 2326 O O . ILE A 1 441 ? 140.110 147.020 141.238 1.00 9.12 434 ILE A O 1
ATOM 2331 N N . VAL A 1 442 ? 140.333 145.601 142.963 1.00 7.59 435 VAL A N 1
ATOM 2332 C CA . VAL A 1 442 ? 139.849 144.475 142.173 1.00 7.59 435 VAL A CA 1
ATOM 2333 C C . VAL A 1 442 ? 138.374 144.651 141.833 1.00 7.59 435 VAL A C 1
ATOM 2334 O O . VAL A 1 442 ? 137.915 144.212 140.773 1.00 7.59 435 VAL A O 1
ATOM 2338 N N . LEU A 1 443 ? 137.607 145.296 142.711 1.00 7.54 436 LEU A N 1
ATOM 2339 C CA . LEU A 1 443 ? 136.219 145.602 142.386 1.00 7.54 436 LEU A CA 1
ATOM 2340 C C . LEU A 1 443 ? 136.133 146.573 141.215 1.00 7.54 436 LEU A C 1
ATOM 2341 O O . LEU A 1 443 ? 135.248 146.451 140.364 1.00 7.54 436 LEU A O 1
ATOM 2346 N N . VAL A 1 444 ? 137.041 147.547 141.162 1.00 8.12 437 VAL A N 1
ATOM 2347 C CA . VAL A 1 444 ? 137.111 148.444 140.011 1.00 8.12 437 VAL A CA 1
ATOM 2348 C C . VAL A 1 444 ? 137.468 147.662 138.753 1.00 8.12 437 VAL A C 1
ATOM 2349 O O . VAL A 1 444 ? 136.921 147.912 137.672 1.00 8.12 437 VAL A O 1
ATOM 2353 N N . PHE A 1 445 ? 138.404 146.717 138.871 1.00 8.92 438 PHE A N 1
ATOM 2354 C CA . PHE A 1 445 ? 138.742 145.853 137.739 1.00 8.92 438 PHE A CA 1
ATOM 2355 C C . PHE A 1 445 ? 137.507 145.123 137.234 1.00 8.92 438 PHE A C 1
ATOM 2356 O O . PHE A 1 445 ? 137.237 145.092 136.030 1.00 8.92 438 PHE A O 1
ATOM 2364 N N . VAL A 1 446 ? 136.741 144.532 138.151 1.00 8.93 439 VAL A N 1
ATOM 2365 C CA . VAL A 1 446 ? 135.549 143.780 137.770 1.00 8.93 439 VAL A CA 1
ATOM 2366 C C . VAL A 1 446 ? 134.510 144.702 137.147 1.00 8.93 439 VAL A C 1
ATOM 2367 O O . VAL A 1 446 ? 133.845 144.337 136.172 1.00 8.93 439 VAL A O 1
ATOM 2371 N N . GLY A 1 447 ? 134.345 145.903 137.702 1.00 10.28 440 GLY A N 1
ATOM 2372 C CA . GLY A 1 447 ? 133.369 146.834 137.157 1.00 10.28 440 GLY A CA 1
ATOM 2373 C C . GLY A 1 447 ? 133.718 147.295 135.754 1.00 10.28 440 GLY A C 1
ATOM 2374 O O . GLY A 1 447 ? 132.864 147.318 134.863 1.00 10.28 440 GLY A O 1
ATOM 2375 N N . CYS A 1 448 ? 134.979 147.669 135.537 1.00 11.74 441 CYS A N 1
ATOM 2376 C CA . CYS A 1 448 ? 135.398 148.050 134.194 1.00 11.74 441 CYS A CA 1
ATOM 2377 C C . CYS A 1 448 ? 135.285 146.872 133.237 1.00 11.74 441 CYS A C 1
ATOM 2378 O O . CYS A 1 448 ? 134.861 147.036 132.088 1.00 11.74 441 CYS A O 1
ATOM 2381 N N . PHE A 1 449 ? 135.637 145.671 133.701 1.00 11.02 442 PHE A N 1
ATOM 2382 C CA . PHE A 1 449 ? 135.553 144.489 132.853 1.00 11.02 442 PHE A CA 1
ATOM 2383 C C . PHE A 1 449 ? 134.116 144.214 132.435 1.00 11.02 442 PHE A C 1
ATOM 2384 O O . PHE A 1 449 ? 133.849 143.936 131.264 1.00 11.02 442 PHE A O 1
ATOM 2392 N N . ILE A 1 450 ? 133.173 144.281 133.376 1.00 11.22 443 ILE A N 1
ATOM 2393 C CA . ILE A 1 450 ? 131.781 144.011 133.023 1.00 11.22 443 ILE A CA 1
ATOM 2394 C C . ILE A 1 450 ? 131.248 145.104 132.105 1.00 11.22 443 ILE A C 1
ATOM 2395 O O . ILE A 1 450 ? 130.599 144.818 131.094 1.00 11.22 443 ILE A O 1
ATOM 2400 N N . PHE A 1 451 ? 131.560 146.368 132.409 1.00 13.53 444 PHE A N 1
ATOM 2401 C CA . PHE A 1 451 ? 131.058 147.463 131.585 1.00 13.53 444 PHE A CA 1
ATOM 2402 C C . PHE A 1 451 ? 131.619 147.400 130.170 1.00 13.53 444 PHE A C 1
ATOM 2403 O O . PHE A 1 451 ? 130.950 147.807 129.214 1.00 13.53 444 PHE A O 1
ATOM 2405 N N . CYS A 1 452 ? 132.842 146.890 130.012 1.00 15.40 445 CYS A N 1
ATOM 2406 C CA . CYS A 1 452 ? 133.463 146.855 128.693 1.00 15.40 445 CYS A CA 1
ATOM 2407 C C . CYS A 1 452 ? 133.147 145.577 127.925 1.00 15.40 445 CYS A C 1
ATOM 2408 O O . CYS A 1 452 ? 133.133 145.597 126.690 1.00 15.40 445 CYS A O 1
ATOM 2411 N N . TRP A 1 453 ? 132.896 144.466 128.617 1.00 11.94 446 TRP A N 1
ATOM 2412 C CA . TRP A 1 453 ? 132.711 143.182 127.963 1.00 11.94 446 TRP A CA 1
ATOM 2413 C C . TRP A 1 453 ? 131.263 142.729 127.898 1.00 11.94 446 TRP A C 1
ATOM 2414 O O . TRP A 1 453 ? 130.978 141.739 127.217 1.00 11.94 446 TRP A O 1
ATOM 2425 N N . PHE A 1 454 ? 130.348 143.396 128.597 1.00 13.76 447 PHE A N 1
ATOM 2426 C CA . PHE A 1 454 ? 128.933 143.130 128.372 1.00 13.76 447 PHE A CA 1
ATOM 2427 C C . PHE A 1 454 ? 128.484 143.513 126.966 1.00 13.76 447 PHE A C 1
ATOM 2428 O O . PHE A 1 454 ? 127.760 142.714 126.346 1.00 13.76 447 PHE A O 1
ATOM 2436 N N . PRO A 1 455 ? 128.847 144.678 126.410 1.00 13.76 448 PRO A N 1
ATOM 2437 C CA . PRO A 1 455 ? 128.476 144.939 125.009 1.00 13.76 448 PRO A CA 1
ATOM 2438 C C . PRO A 1 455 ? 129.024 143.902 124.045 1.00 13.76 448 PRO A C 1
ATOM 2439 O O . PRO A 1 455 ? 128.299 143.451 123.151 1.00 13.76 448 PRO A O 1
ATOM 2443 N N . ASN A 1 456 ? 130.284 143.494 124.215 1.00 13.87 449 ASN A N 1
ATOM 2444 C CA . ASN A 1 456 ? 130.872 142.512 123.310 1.00 13.87 449 ASN A CA 1
ATOM 2445 C C . ASN A 1 456 ? 130.143 141.182 123.400 1.00 13.87 449 ASN A C 1
ATOM 2446 O O . ASN A 1 456 ? 129.820 140.567 122.378 1.00 13.87 449 ASN A O 1
ATOM 2451 N N . HIS A 1 457 ? 129.864 140.725 124.621 1.00 13.87 450 HIS A N 1
ATOM 2452 C CA . HIS A 1 457 ? 129.201 139.439 124.794 1.00 13.87 450 HIS A CA 1
ATOM 2453 C C . HIS A 1 457 ? 127.777 139.468 124.256 1.00 13.87 450 HIS A C 1
ATOM 2454 O O . HIS A 1 457 ? 127.343 138.519 123.592 1.00 13.87 450 HIS A O 1
ATOM 2461 N N . ILE A 1 458 ? 127.035 140.546 124.518 1.00 15.54 451 ILE A N 1
ATOM 2462 C CA . ILE A 1 458 ? 125.657 140.603 124.042 1.00 15.54 451 ILE A CA 1
ATOM 2463 C C . ILE A 1 458 ? 125.618 140.733 122.521 1.00 15.54 451 ILE A C 1
ATOM 2464 O O . ILE A 1 458 ? 124.763 140.133 121.858 1.00 15.54 451 ILE A O 1
ATOM 2469 N N . LEU A 1 459 ? 126.555 141.485 121.935 1.00 16.90 452 LEU A N 1
ATOM 2470 C CA . LEU A 1 459 ? 126.587 141.608 120.482 1.00 16.90 452 LEU A CA 1
ATOM 2471 C C . LEU A 1 459 ? 127.008 140.302 119.825 1.00 16.90 452 LEU A C 1
ATOM 2472 O O . LEU A 1 459 ? 126.534 139.972 118.735 1.00 16.90 452 LEU A O 1
ATOM 2477 N N . TYR A 1 460 ? 127.910 139.551 120.462 1.00 16.91 453 TYR A N 1
ATOM 2478 C CA . TYR A 1 460 ? 128.317 138.268 119.900 1.00 16.91 453 TYR A CA 1
ATOM 2479 C C . TYR A 1 460 ? 127.205 137.235 120.028 1.00 16.91 453 TYR A C 1
ATOM 2480 O O . TYR A 1 460 ? 127.055 136.367 119.162 1.00 16.91 453 TYR A O 1
ATOM 2489 N N . MET A 1 461 ? 126.424 137.301 121.107 1.00 18.52 454 MET A N 1
ATOM 2490 C CA . MET A 1 461 ? 125.252 136.440 121.202 1.00 18.52 454 MET A CA 1
ATOM 2491 C C . MET A 1 461 ? 124.198 136.823 120.173 1.00 18.52 454 MET A C 1
ATOM 2492 O O . MET A 1 461 ? 123.513 135.948 119.630 1.00 18.52 454 MET A O 1
ATOM 2497 N N . TYR A 1 462 ? 124.048 138.121 119.895 1.00 19.86 455 TYR A N 1
ATOM 2498 C CA . TYR A 1 462 ? 123.078 138.558 118.894 1.00 19.86 455 TYR A CA 1
ATOM 2499 C C . TYR A 1 462 ? 123.522 138.178 117.486 1.00 19.86 455 TYR A C 1
ATOM 2500 O O . TYR A 1 462 ? 122.696 137.781 116.656 1.00 19.86 455 TYR A O 1
ATOM 2502 N N . ARG A 1 463 ? 124.821 138.289 117.201 1.00 22.09 456 ARG A N 1
ATOM 2503 C CA . ARG A 1 463 ? 125.337 137.976 115.874 1.00 22.09 456 ARG A CA 1
ATOM 2504 C C . ARG A 1 463 ? 125.100 136.523 115.499 1.00 22.09 456 ARG A C 1
ATOM 2505 O O . ARG A 1 463 ? 125.148 136.187 114.311 1.00 22.09 456 ARG A O 1
ATOM 2507 N N . SER A 1 464 ? 124.851 135.656 116.481 1.00 21.62 457 SER A N 1
AT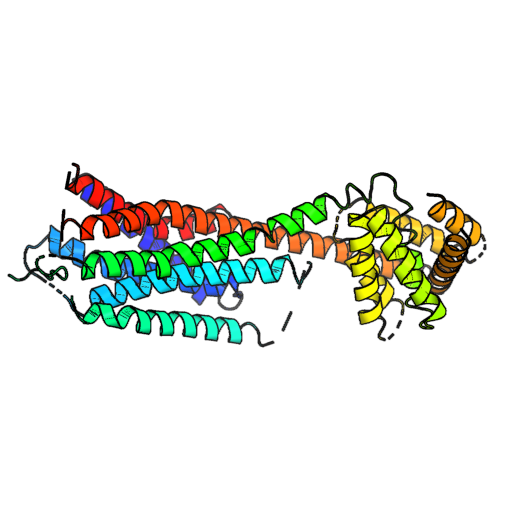OM 2508 C CA . SER A 1 464 ? 124.465 134.286 116.181 1.00 21.62 457 SER A CA 1
ATOM 2509 C C . SER A 1 464 ? 123.141 134.222 115.433 1.00 21.62 457 SER A C 1
ATOM 2510 O O . SER A 1 464 ? 122.876 133.230 114.745 1.00 21.62 457 SER A O 1
ATOM 2513 N N . PHE A 1 465 ? 122.299 135.249 115.563 1.00 25.17 458 PHE A N 1
ATOM 2514 C CA . PHE A 1 465 ? 121.120 135.348 114.710 1.00 25.17 458 PHE A CA 1
ATOM 2515 C C . PHE A 1 465 ? 121.500 135.740 113.287 1.00 25.17 458 PHE A C 1
ATOM 2516 O O . PHE A 1 465 ? 121.001 135.154 112.320 1.00 25.17 458 PHE A O 1
ATOM 2524 N N . ASN A 1 466 ? 122.378 136.727 113.141 1.00 25.89 459 ASN A N 1
ATOM 2525 C CA . ASN A 1 466 ? 122.813 137.201 111.827 1.00 25.89 459 ASN A CA 1
ATOM 2526 C C . ASN A 1 466 ? 124.125 136.532 111.420 1.00 25.89 459 ASN A C 1
ATOM 2527 O O . ASN A 1 466 ? 125.142 137.180 111.176 1.00 25.89 459 ASN A O 1
ATOM 2529 N N . TYR A 1 467 ?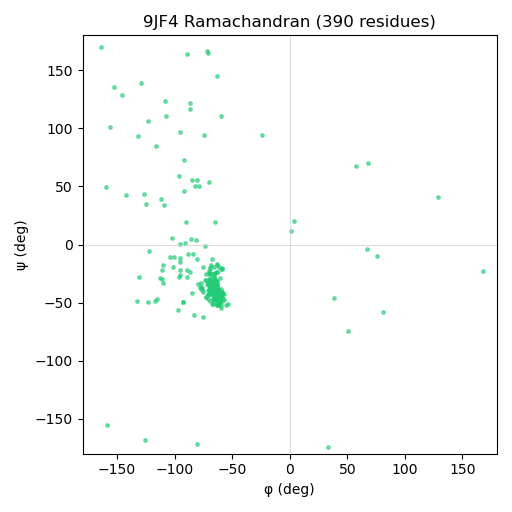 124.088 135.206 111.349 1.00 24.96 460 TYR A N 1
ATOM 2530 C CA . TYR A 1 467 ? 125.269 134.432 110.982 1.00 24.96 460 TYR A CA 1
ATOM 2531 C C . TYR A 1 467 ? 125.489 134.455 109.473 1.00 24.96 460 TYR A C 1
ATOM 2532 O O . TYR A 1 467 ? 125.675 135.517 108.880 1.00 24.96 460 TYR A O 1
ATOM 2534 N N . GLY A 1 475 ? 123.743 152.110 111.769 1.00 41.47 468 GLY A N 1
ATOM 2535 C CA . GLY A 1 475 ? 124.689 152.194 112.866 1.00 41.47 468 GLY A CA 1
ATOM 2536 C C . GLY A 1 475 ? 125.310 150.857 113.218 1.00 41.47 468 GLY A C 1
ATOM 2537 O O . GLY A 1 475 ? 125.959 150.716 114.252 1.00 41.47 468 GLY A O 1
ATOM 2538 N N . HIS A 1 476 ? 125.099 149.868 112.348 1.00 42.13 469 HIS A N 1
ATOM 2539 C CA . HIS A 1 476 ? 125.648 148.537 112.583 1.00 42.13 469 HIS A CA 1
ATOM 2540 C C . HIS A 1 476 ? 127.173 148.573 112.593 1.00 42.13 469 HIS A C 1
ATOM 2541 O O . HIS A 1 476 ? 127.816 148.049 113.512 1.00 42.13 469 HIS A O 1
ATOM 2548 N N . MET A 1 477 ? 127.769 149.211 111.584 1.00 42.80 470 MET A N 1
ATOM 2549 C CA . MET A 1 477 ? 129.222 149.333 111.538 1.00 42.80 470 MET A CA 1
ATOM 2550 C C . MET A 1 477 ? 129.748 150.154 112.709 1.00 42.80 470 MET A C 1
ATOM 2551 O O . MET A 1 477 ? 130.759 149.791 113.325 1.00 42.80 470 MET A O 1
ATOM 2556 N N . ILE A 1 478 ? 129.077 151.263 113.034 1.00 37.46 471 ILE A N 1
ATOM 2557 C CA . ILE A 1 478 ? 129.564 152.118 114.112 1.00 37.46 471 ILE A CA 1
ATOM 2558 C C . ILE A 1 478 ? 129.439 151.407 115.455 1.00 37.46 471 ILE A C 1
ATOM 2559 O O . ILE A 1 478 ? 130.337 151.498 116.301 1.00 37.46 471 ILE A O 1
ATOM 2564 N N . VAL A 1 479 ? 128.350 150.660 115.664 1.00 35.21 472 VAL A N 1
ATOM 2565 C CA . VAL A 1 479 ? 128.195 149.949 116.929 1.00 35.21 472 VAL A CA 1
ATOM 2566 C C . VAL A 1 479 ? 129.222 148.828 117.030 1.00 35.21 472 VAL A C 1
ATOM 2567 O O . VAL A 1 479 ? 129.787 148.583 118.102 1.00 35.21 472 VAL A O 1
ATOM 2571 N N . THR A 1 480 ? 129.520 148.165 115.909 1.00 35.89 473 THR A N 1
ATOM 2572 C CA . THR A 1 480 ? 130.536 147.118 115.925 1.00 35.89 473 THR A CA 1
ATOM 2573 C C . THR A 1 480 ? 131.908 147.690 116.265 1.00 35.89 473 THR A C 1
ATOM 2574 O O . THR A 1 480 ? 132.640 147.135 117.097 1.00 35.89 473 THR A O 1
ATOM 2578 N N . LEU A 1 481 ? 132.269 148.816 115.645 1.00 32.67 474 LEU A N 1
ATOM 2579 C CA . LEU A 1 481 ? 133.593 149.376 115.900 1.00 32.67 474 LEU A CA 1
ATOM 2580 C C . LEU A 1 481 ? 133.705 149.919 117.321 1.00 32.67 474 LEU A C 1
ATOM 2581 O O . LEU A 1 481 ? 134.747 149.756 117.966 1.00 32.67 474 LEU A O 1
ATOM 2586 N N . VAL A 1 482 ? 132.648 150.551 117.840 1.00 28.58 475 VAL A N 1
ATOM 2587 C CA . VAL A 1 482 ? 132.724 151.044 119.213 1.00 28.58 475 VAL A CA 1
ATOM 2588 C C . VAL A 1 482 ? 132.763 149.883 120.200 1.00 28.58 475 VAL A C 1
ATOM 2589 O O . VAL A 1 482 ? 133.433 149.962 121.233 1.00 28.58 475 VAL A O 1
ATOM 2593 N N . ALA A 1 483 ? 132.058 148.785 119.905 1.00 25.79 476 ALA A N 1
ATOM 2594 C CA . ALA A 1 483 ? 132.119 147.622 120.785 1.00 25.79 476 ALA A CA 1
ATOM 2595 C C . ALA A 1 483 ? 133.512 147.010 120.800 1.00 25.79 476 ALA A C 1
ATOM 2596 O O . ALA A 1 483 ? 134.015 146.618 121.858 1.00 25.79 476 ALA A O 1
ATOM 2598 N N . ARG A 1 484 ? 134.148 146.910 119.634 1.00 24.75 477 ARG A N 1
ATOM 2599 C CA . ARG A 1 484 ? 135.510 146.387 119.588 1.00 24.75 477 ARG A CA 1
ATOM 2600 C C . ARG A 1 484 ? 136.482 147.317 120.312 1.00 24.75 477 ARG A C 1
ATOM 2601 O O . ARG A 1 484 ? 137.384 146.858 121.032 1.00 24.75 477 ARG A O 1
ATOM 2609 N N . VAL A 1 485 ? 136.296 148.631 120.157 1.00 24.51 478 VAL A N 1
ATOM 2610 C CA . VAL A 1 485 ? 137.124 149.592 120.879 1.00 24.51 478 VAL A CA 1
ATOM 2611 C C . VAL A 1 485 ? 136.910 149.463 122.379 1.00 24.51 478 VAL A C 1
ATOM 2612 O O . VAL A 1 485 ? 137.855 149.594 123.158 1.00 24.51 478 VAL A O 1
ATOM 2616 N N . LEU A 1 486 ? 135.676 149.194 122.811 1.00 20.29 479 LEU A N 1
ATOM 2617 C CA . LEU A 1 486 ? 135.403 148.970 124.229 1.00 20.29 479 LEU A CA 1
ATOM 2618 C C . LEU A 1 486 ? 136.072 147.695 124.732 1.00 20.29 479 LEU A C 1
ATOM 2619 O O . LEU A 1 486 ? 136.595 147.656 125.855 1.00 20.29 479 LEU A O 1
ATOM 2624 N N . SER A 1 487 ? 136.039 146.634 123.923 1.00 18.35 480 SER A N 1
ATOM 2625 C CA . SER A 1 487 ? 136.707 145.393 124.299 1.00 18.35 480 SER A CA 1
ATOM 2626 C C . SER A 1 487 ? 138.191 145.627 124.516 1.00 18.35 480 SER A C 1
ATOM 2627 O O . SER A 1 487 ? 138.785 145.081 125.451 1.00 18.35 480 SER A O 1
ATOM 2630 N N . PHE A 1 488 ? 138.810 146.435 123.656 1.00 21.89 481 PHE A N 1
ATOM 2631 C CA . PHE A 1 488 ? 140.210 146.780 123.890 1.00 21.89 481 PHE A CA 1
ATOM 2632 C C . PHE A 1 488 ? 140.361 147.753 125.056 1.00 21.89 481 PHE A C 1
ATOM 2633 O O . PHE A 1 488 ? 141.376 147.727 125.760 1.00 21.89 481 PHE A O 1
ATOM 2641 N N . GLY A 1 489 ? 139.363 148.606 125.284 1.00 19.50 482 GLY A N 1
ATOM 2642 C CA . GLY A 1 489 ? 139.449 149.572 126.362 1.00 19.50 482 GLY A CA 1
ATOM 2643 C C . GLY A 1 489 ? 139.392 148.931 127.728 1.00 19.50 482 GLY A C 1
ATOM 2644 O O . GLY A 1 489 ? 139.867 149.508 128.707 1.00 19.50 482 GLY A O 1
ATOM 2645 N N . ASN A 1 490 ? 138.798 147.744 127.818 1.00 17.62 483 ASN A N 1
ATOM 2646 C CA . ASN A 1 490 ? 138.894 146.964 129.049 1.00 17.62 483 ASN A CA 1
ATOM 2647 C C . ASN A 1 490 ? 140.354 146.741 129.434 1.00 17.62 483 ASN A C 1
ATOM 2648 O O . ASN A 1 490 ? 140.769 147.024 130.568 1.00 17.62 483 ASN A O 1
ATOM 2653 N N . SER A 1 491 ? 141.152 146.236 128.489 1.00 19.39 484 SER A N 1
ATOM 2654 C CA . SER A 1 491 ? 142.578 146.056 128.727 1.00 19.39 484 SER A CA 1
ATOM 2655 C C . SER A 1 491 ? 143.302 147.388 128.830 1.00 19.39 484 SER A C 1
ATOM 2656 O O . SER A 1 491 ? 144.387 147.457 129.416 1.00 19.39 484 SER A O 1
ATOM 2659 N N . CYS A 1 492 ? 142.748 148.441 128.230 1.00 22.23 485 CYS A N 1
ATOM 2660 C CA . CYS A 1 492 ? 143.333 149.770 128.394 1.00 22.23 485 CYS A CA 1
ATOM 2661 C C . CYS A 1 492 ? 143.215 150.255 129.834 1.00 22.23 485 CYS A C 1
ATOM 2662 O O . CYS A 1 492 ? 144.167 150.815 130.389 1.00 22.23 485 CYS A O 1
ATOM 2665 N N . VAL A 1 493 ? 142.053 150.046 130.451 1.00 19.44 486 VAL A N 1
ATOM 2666 C CA . VAL A 1 493 ? 141.747 150.654 131.739 1.00 19.44 486 VAL A CA 1
ATOM 2667 C C . VAL A 1 493 ? 142.042 149.746 132.928 1.00 19.44 486 VAL A C 1
ATOM 2668 O O . VAL A 1 493 ? 142.000 150.223 134.072 1.00 19.44 486 VAL A O 1
ATOM 2672 N N . ASN A 1 494 ? 142.314 148.459 132.704 1.00 17.15 487 ASN A N 1
ATOM 2673 C CA . ASN A 1 494 ? 142.779 147.657 133.834 1.00 17.15 487 ASN A CA 1
ATOM 2674 C C . ASN A 1 494 ? 144.075 148.232 134.415 1.00 17.15 487 ASN A C 1
ATOM 2675 O O . ASN A 1 494 ? 144.121 148.543 135.617 1.00 17.15 487 ASN A O 1
ATOM 2680 N N . PRO A 1 495 ? 145.135 148.426 133.619 1.00 19.80 488 PRO A N 1
ATOM 2681 C CA . PRO A 1 495 ? 146.350 149.019 134.194 1.00 19.80 488 PRO A CA 1
ATOM 2682 C C . PRO A 1 495 ? 146.180 150.477 134.562 1.00 19.80 488 PRO A C 1
ATOM 2683 O O . PRO A 1 495 ? 146.836 150.947 135.496 1.00 19.80 488 PRO A O 1
ATOM 2687 N N . PHE A 1 496 ? 145.314 151.213 133.863 1.00 21.81 489 PHE A N 1
ATOM 2688 C CA . PHE A 1 496 ? 145.036 152.588 134.262 1.00 21.81 489 PHE A CA 1
ATOM 2689 C C . PHE A 1 496 ? 144.359 152.633 135.626 1.00 21.81 489 PHE A C 1
ATOM 2690 O O . PHE A 1 496 ? 144.686 153.483 136.464 1.00 21.81 489 PHE A O 1
ATOM 2698 N N . ALA A 1 497 ? 143.411 151.723 135.866 1.00 18.06 490 ALA A N 1
ATOM 2699 C CA . ALA A 1 497 ? 142.783 151.643 137.180 1.00 18.06 490 ALA A CA 1
ATOM 2700 C C . ALA A 1 497 ? 143.799 151.278 138.250 1.00 18.06 490 ALA A C 1
ATOM 2701 O O . ALA A 1 497 ? 143.803 151.866 139.337 1.00 18.06 490 ALA A O 1
ATOM 2703 N N . LEU A 1 498 ? 144.677 150.315 137.961 1.00 18.66 491 LEU A N 1
ATOM 2704 C CA . LEU A 1 498 ? 145.691 149.947 138.944 1.00 18.66 491 LEU A CA 1
ATOM 2705 C C . LEU A 1 498 ? 146.657 151.098 139.205 1.00 18.66 491 LEU A C 1
ATOM 2706 O O . LEU A 1 498 ? 147.159 151.256 140.323 1.00 18.66 491 LEU A O 1
ATOM 2711 N N . TYR A 1 499 ? 146.941 151.905 138.182 1.00 21.59 492 TYR A N 1
ATOM 2712 C CA . TYR A 1 499 ? 147.855 153.029 138.351 1.00 21.59 492 TYR A CA 1
ATOM 2713 C C . TYR A 1 499 ? 147.224 154.133 139.187 1.00 21.59 492 TYR A C 1
ATOM 2714 O O . TYR A 1 499 ? 147.851 154.661 140.113 1.00 21.59 492 TYR A O 1
ATOM 2723 N N . LEU A 1 500 ? 145.982 154.499 138.872 1.00 20.19 493 LEU A N 1
ATOM 2724 C CA . LEU A 1 500 ? 145.343 155.611 139.568 1.00 20.19 493 LEU A CA 1
ATOM 2725 C C . LEU A 1 500 ? 144.962 155.228 140.993 1.00 20.19 493 LEU A C 1
ATOM 2726 O O . LEU A 1 500 ? 145.198 155.993 141.935 1.00 20.19 493 LEU A O 1
ATOM 2728 N N . LEU A 1 501 ? 144.375 154.044 141.173 1.00 16.65 494 LEU A N 1
ATOM 2729 C CA . LEU A 1 501 ? 143.840 153.673 142.479 1.00 16.65 494 LEU A CA 1
ATOM 2730 C C . LEU A 1 501 ? 144.954 153.406 143.485 1.00 16.65 494 LEU A C 1
ATOM 2731 O O . LEU A 1 501 ? 144.873 153.835 144.641 1.00 16.65 494 LEU A O 1
ATOM 2736 N N . SER A 1 502 ? 146.001 152.699 143.069 1.00 16.72 495 SER A N 1
ATOM 2737 C CA . SER A 1 502 ? 147.098 152.359 143.972 1.00 16.72 495 SER A CA 1
ATOM 2738 C C . SER A 1 502 ? 147.907 153.589 144.367 1.00 16.72 495 SER A C 1
ATOM 2739 O O . SER A 1 502 ? 148.922 153.480 145.057 1.00 16.72 495 SER A O 1
#

GO terms:
  GO:0004946 bombesin receptor activity (F, TAS)
  GO:0005886 plasma membrane (C, TAS)
  GO:0007186 G protein-coupled receptor signaling pathway (P, TAS)
  GO:0007200 phospholipase C-activating G protein-coupled receptor signaling pathway (P, TAS)
  GO:0005829 cytosol (C, IDA)
  GO:0005886 plasma membrane (C, IDA)
  GO:0140374 antiviral innate immune response (P, IMP)
  GO:0032715 negative regulation of interleukin-6 production (P, IMP)
  GO:0032727 positive regulation of interferon-alpha production (P, IMP)

Foldseek 3Di:
DVLVVLLVVLLVLLLVLLVVLLVVCVVPVVPADLLSVLVVQLSVLLNQLSVLVVVLVVCVPVHPAAKLCSQLSNQLSLQSNLVSLLSNLVVLLCVVPPLLVPRVVSVVVSVVSSVVSSVVSNVSSVQWNRDTQRLDVAVVQLVVLVVSCVSRPDVSVVSSVVSVVSNVVLVVLLVVQVVQCVVPHLLPLLLLLLLQLCLVPVDVVSVVLNVVSLVVCCVVPVLQSQLQVQLSVQLNVLVCHLSSSLRSLLSSLSSVVSLVVNLVLLVVLLPPVVVLVVSCVSLVSVVSSVVSSVSSVVSSNVSNPADPVRVVVSSVVSVVSSVVSVVVSVVSVLVSVLSVVLSVLQCVLCVLVSVVSSVCSVVSVVVVSVSVSVSSSSVSSSCNSVSVVVSD

Radius of gyration: 29.14 Å; Cα contacts (8 Å, |Δi|>4): 427; chains: 1; bounding box: 41×38×98 Å

Secondary structure (DSSP, 8-state):
-HHHHHHHHHHHHHHHHHHHHHHHHHHTTTS--HHHHHHHHHHHHHHHHHHHHHHHHHHHHS-S----SHHHHHHHHHHHHHHHHHHHHHHHHHHHTTT---HHHHHHHHHHHHHHHHHHTGGGGG--------S---HHHHHHHHHHHIIIIIHHHHHHHHHHHHHHHHHHHHHHHHHTTTSS-SSTTTTTTTTTHHHHS-SHHHHHHHHHHHHHHHHH-HHHHHHHHHHHHHHHHHH--HHHHHHHHHHHT---HHHHHHHHHHHHHTT---HHHHHHHHTT--HHHHHHHHHHHHHHHHHHSS-HHHHHHHHHHHHHHHHHHHHHHHHHHHHHHHHHHHHHHHHHHHHHHHHHHHHHTT---HHHHHHHHHHHHHHHHHHHHHHHHHH-